Protein 7OY0 (pdb70)

InterPro domains:
  IPR002937 Amine oxidase [PF01593] (34-268)
  IPR002937 Amine oxidase [PF01593] (308-544)
  IPR036188 FAD/NAD(P)-binding domain superfamily [G3DSA:3.50.50.60] (21-278)
  IPR036188 FAD/NAD(P)-binding domain superfamily [G3DSA:3.50.50.60] (493-553)
  IPR036188 FAD/NAD(P)-binding domain superfamily [SSF51905] (24-547)
  IPR050281 Flavin monoamine oxidase and related enzymes [PTHR10742] (24-548)

GO terms:
  GO:0052901 spermine oxidase activity (F, EXP)
  GO:0052901 spermine oxidase activity (F, IDA)
  GO:0052901 spermine oxidase activity (F, TAS)
  GO:0005829 cytosol (C, TAS)
  GO:0006596 polyamine biosynthetic process (P, TAS)
  GO:0006805 xenobiotic metabolic process (P, TAS)
  GO:0031965 nuclear membrane (C, IDA)
  GO:0005654 nucleoplasm (C, IDA)
  GO:0005829 cytosol (C, IDA)
  GO:0005634 nucleus (C, IDA)
  GO:0005737 cytoplasm (C, IDA)
  GO:0046208 spermine catabolic process (P, IDA)
  GO:0006598 polyamine catabolic process (P, IDA)

B-factor: mean 68.76, std 23.72, range [23.82, 183.04]

Sequence (462 aa):
PGPRVVVIGAGLAGLAAAKALLEQGFTDVTVLEASSHIGGRVQSVKLGHATFELGATWIHGSHGNPIYHLAEANGLLENGVACYLTNHGRRIPKDVVEEFSDLYNEVYNLTQEFFVNAESQNSVGVFTREEVRNRIRNDPDDPEATKRLKLAMIQQYLKVESCESSSHSMDEVSLSAFGEWTEIPGAHHIIPSGFMRVVELLAEGIPAHVIQLGKPVRCIHWDQASGSVVVECEDCELIPADHVIVTVSLGVLKRQYTSFFRPGLPTEKVAAIHRLGIGTTDKIFLEFEEPFWGPECNSLQFVWEDEAESHTLTYPPELWYRKICGFDVLYPPERYGHVLSGWICGEEALVMETLSDEAVAEICTEMLRQFTGNPNIPKPRRILRSAWGSNPYFRGSYSYTQVGSSGADVEKLAKPLPGLQVLFSGEATHRKYYSTTHGALLSGQREAARLIEMYRDLFQQS

Organism: Homo sapiens (NCBI:txid9606)

Radius of gyration: 23.9 Å; Cα contacts (8 Å, |Δi|>4): 907; chains: 1; bounding box: 42×79×46 Å

Structure (mmCIF, N/CA/C/O backbone):
data_7OY0
#
_entry.id   7OY0
#
_cell.length_a   193.755
_cell.length_b   193.755
_cell.length_c   44.332
_cell.angle_alpha   90.000
_cell.angle_beta   90.000
_cell.angle_gamma   120.000
#
_symmetry.space_group_name_H-M   'P 3 2 1'
#
loop_
_entity.id
_entity.type
_entity.pdbx_description
1 polymer 'Spermine oxidase,Spermine oxidase,Spermine oxidase'
2 non-polymer 'FAD-MDL72527 adduct'
3 non-polymer 4-[(4-imidazo[1,2-a]pyridin-3-yl-1,3-thiazol-2-yl)amino]phenol
4 non-polymer 'CHLORIDE ION'
5 water water
#
loop_
_atom_site.group_PDB
_atom_site.id
_atom_site.type_symbol
_atom_site.label_atom_id
_atom_site.label_alt_id
_atom_site.label_comp_id
_atom_site.label_asym_id
_atom_site.label_entity_id
_atom_site.label_seq_id
_atom_site.pdbx_PDB_ins_code
_atom_site.Cartn_x
_atom_site.Cartn_y
_atom_site.Cartn_z
_atom_site.occupancy
_atom_site.B_iso_or_equiv
_atom_site.auth_seq_id
_atom_site.auth_comp_id
_atom_site.auth_asym_id
_atom_site.auth_atom_id
_atom_site.pdbx_PDB_model_num
ATOM 1 N N . PRO A 1 3 ? 74.862 -106.958 11.242 1.00 144.27 3 PRO A N 1
ATOM 2 C CA . PRO A 1 3 ? 74.762 -105.736 10.444 1.00 144.38 3 PRO A CA 1
ATOM 3 C C . PRO A 1 3 ? 75.859 -104.702 10.749 1.00 139.18 3 PRO A C 1
ATOM 4 O O . PRO A 1 3 ? 76.152 -103.903 9.877 1.00 139.76 3 PRO A O 1
ATOM 8 N N . GLY A 1 4 ? 76.432 -104.747 11.959 1.00 125.90 4 GLY A N 1
ATOM 9 C CA . GLY A 1 4 ? 77.210 -103.646 12.560 1.00 106.10 4 GLY A CA 1
ATOM 10 C C . GLY A 1 4 ? 76.288 -102.717 13.344 1.00 96.27 4 GLY A C 1
ATOM 11 O O . GLY A 1 4 ? 75.069 -102.799 13.199 1.00 106.13 4 GLY A O 1
ATOM 12 N N . PRO A 1 5 ? 76.831 -101.797 14.174 1.00 78.84 5 PRO A N 1
ATOM 13 C CA . PRO A 1 5 ? 76.032 -101.088 15.176 1.00 73.47 5 PRO A CA 1
ATOM 14 C C . PRO A 1 5 ? 74.892 -100.250 14.577 1.00 69.25 5 PRO A C 1
ATOM 15 O O . PRO A 1 5 ? 75.166 -99.433 13.717 1.00 63.30 5 PRO A O 1
ATOM 19 N N . ARG A 1 6 ? 73.656 -100.509 15.026 1.00 66.18 6 ARG A N 1
ATOM 20 C CA . ARG A 1 6 ? 72.445 -99.698 14.720 1.00 63.29 6 ARG A CA 1
ATOM 21 C C . ARG A 1 6 ? 72.545 -98.382 15.493 1.00 55.92 6 ARG A C 1
ATOM 22 O O . ARG A 1 6 ? 72.548 -98.440 16.737 1.00 54.50 6 ARG A O 1
ATOM 30 N N . VAL A 1 7 ? 72.620 -97.250 14.790 1.00 54.41 7 VAL A N 1
ATOM 31 C CA . VAL A 1 7 ? 72.786 -95.896 15.399 1.00 53.24 7 VAL A CA 1
ATOM 32 C C . VAL A 1 7 ? 71.635 -94.994 14.947 1.00 52.61 7 VAL A C 1
ATOM 33 O O . VAL A 1 7 ? 71.571 -94.654 13.743 1.00 52.70 7 VAL A O 1
ATOM 37 N N . VAL A 1 8 ? 70.766 -94.616 15.884 1.00 50.53 8 VAL A N 1
ATOM 38 C CA . VAL A 1 8 ? 69.702 -93.598 15.655 1.00 49.21 8 VAL A CA 1
ATOM 39 C C . VAL A 1 8 ? 70.243 -92.253 16.143 1.00 46.62 8 VAL A C 1
ATOM 40 O O . VAL A 1 8 ? 70.605 -92.161 17.331 1.00 47.16 8 VAL A O 1
ATOM 44 N N . VAL A 1 9 ? 70.306 -91.266 15.248 1.00 43.64 9 VAL A N 1
ATOM 45 C CA . VAL A 1 9 ? 70.625 -89.844 15.571 1.00 40.70 9 VAL A CA 1
ATOM 46 C C . VAL A 1 9 ? 69.300 -89.071 15.614 1.00 40.33 9 VAL A C 1
ATOM 47 O O . VAL A 1 9 ? 68.585 -89.080 14.604 1.00 43.04 9 VAL A O 1
ATOM 51 N N . ILE A 1 10 ? 68.964 -88.458 16.748 1.00 39.17 10 ILE A N 1
ATOM 52 C CA . ILE A 1 10 ? 67.684 -87.711 16.923 1.00 40.45 10 ILE A CA 1
ATOM 53 C C . ILE A 1 10 ? 67.963 -86.229 16.657 1.00 39.87 10 ILE A C 1
ATOM 54 O O . ILE A 1 10 ? 68.778 -85.653 17.389 1.00 38.38 10 ILE A O 1
ATOM 59 N N . GLY A 1 11 ? 67.310 -85.657 15.640 1.00 40.08 11 GLY A N 1
ATOM 60 C CA . GLY A 1 11 ? 67.506 -84.266 15.189 1.00 41.54 11 GLY A CA 1
ATOM 61 C C . GLY A 1 11 ? 68.451 -84.183 13.997 1.00 43.42 11 GLY A C 1
ATOM 62 O O . GLY A 1 11 ? 69.465 -84.917 13.992 1.00 41.83 11 GLY A O 1
ATOM 63 N N . ALA A 1 12 ? 68.126 -83.325 13.019 1.00 41.65 12 ALA A N 1
ATOM 64 C CA . ALA A 1 12 ? 68.922 -83.057 11.797 1.00 40.24 12 ALA A CA 1
ATOM 65 C C . ALA A 1 12 ? 69.257 -81.560 11.706 1.00 38.31 12 ALA A C 1
ATOM 66 O O . ALA A 1 12 ? 69.215 -80.993 10.589 1.00 39.52 12 ALA A O 1
ATOM 68 N N . GLY A 1 13 ? 69.610 -80.950 12.841 1.00 35.13 13 GLY A N 1
ATOM 69 C CA . GLY A 1 13 ? 70.361 -79.682 12.892 1.00 34.10 13 GLY A CA 1
ATOM 70 C C . GLY A 1 13 ? 71.843 -79.953 12.723 1.00 33.41 13 GLY A C 1
ATOM 71 O O . GLY A 1 13 ? 72.197 -81.109 12.403 1.00 33.73 13 GLY A O 1
ATOM 72 N N . LEU A 1 14 ? 72.689 -78.945 12.945 1.00 32.63 14 LEU A N 1
ATOM 73 C CA . LEU A 1 14 ? 74.143 -79.029 12.638 1.00 34.18 14 LEU A CA 1
ATOM 74 C C . LEU A 1 14 ? 74.798 -80.204 13.373 1.00 33.70 14 LEU A C 1
ATOM 75 O O . LEU A 1 14 ? 75.632 -80.875 12.749 1.00 35.07 14 LEU A O 1
ATOM 80 N N . ALA A 1 15 ? 74.409 -80.476 14.619 1.00 34.58 15 ALA A N 1
ATOM 81 C CA . ALA A 1 15 ? 75.026 -81.532 15.462 1.00 36.76 15 ALA A CA 1
ATOM 82 C C . ALA A 1 15 ? 74.669 -82.915 14.905 1.00 37.55 15 ALA A C 1
ATOM 83 O O . ALA A 1 15 ? 75.590 -83.740 14.734 1.00 36.09 15 ALA A O 1
ATOM 85 N N . GLY A 1 16 ? 73.383 -83.142 14.613 1.00 39.22 16 GLY A N 1
ATOM 86 C CA . GLY A 1 16 ? 72.859 -84.403 14.050 1.00 38.47 16 GLY A CA 1
ATOM 87 C C . GLY A 1 16 ? 73.497 -84.754 12.718 1.00 36.90 16 GLY A C 1
ATOM 88 O O . GLY A 1 16 ? 73.843 -85.938 12.514 1.00 37.56 16 GLY A O 1
ATOM 89 N N . LEU A 1 17 ? 73.657 -83.766 11.839 1.00 37.20 17 LEU A N 1
ATOM 90 C CA . LEU A 1 17 ? 74.229 -83.965 10.480 1.00 39.13 17 LEU A CA 1
ATOM 91 C C . LEU A 1 17 ? 75.734 -84.232 10.594 1.00 40.19 17 LEU A C 1
ATOM 92 O O . LEU A 1 17 ? 76.229 -85.149 9.904 1.00 43.18 17 LEU A O 1
ATOM 97 N N . ALA A 1 18 ? 76.426 -83.464 11.439 1.00 38.67 18 ALA A N 1
ATOM 98 C CA . ALA A 1 18 ? 77.875 -83.605 11.714 1.00 39.73 18 ALA A CA 1
ATOM 99 C C . ALA A 1 18 ? 78.163 -85.017 12.233 1.00 40.79 18 ALA A C 1
ATOM 100 O O . ALA A 1 18 ? 79.133 -85.642 11.755 1.00 45.43 18 ALA A O 1
ATOM 102 N N . ALA A 1 19 ? 77.325 -85.506 13.150 1.00 39.76 19 ALA A N 1
ATOM 103 C CA . ALA A 1 19 ? 77.444 -86.841 13.781 1.00 43.17 19 ALA A CA 1
ATOM 104 C C . ALA A 1 19 ? 77.261 -87.926 12.719 1.00 43.98 19 ALA A C 1
ATOM 105 O O . ALA A 1 19 ? 78.157 -88.784 12.587 1.00 46.04 19 ALA A O 1
ATOM 107 N N . ALA A 1 20 ? 76.148 -87.868 11.984 1.00 43.62 20 ALA A N 1
ATOM 108 C CA . ALA A 1 20 ? 75.784 -88.825 10.912 1.00 46.00 20 ALA A CA 1
ATOM 109 C C . ALA A 1 20 ? 76.888 -88.881 9.837 1.00 46.24 20 ALA A C 1
ATOM 110 O O . ALA A 1 20 ? 77.303 -90.008 9.476 1.00 45.27 20 ALA A O 1
ATOM 112 N N . LYS A 1 21 ? 77.366 -87.725 9.359 1.00 45.95 21 LYS A N 1
ATOM 113 C CA . LYS A 1 21 ? 78.425 -87.636 8.312 1.00 50.93 21 LYS A CA 1
ATOM 114 C C . LYS A 1 21 ? 79.697 -88.334 8.807 1.00 51.18 21 LYS A C 1
ATOM 115 O O . LYS A 1 21 ? 80.246 -89.159 8.053 1.00 50.59 21 LYS A O 1
ATOM 121 N N . ALA A 1 22 ? 80.127 -88.011 10.032 1.00 49.64 22 ALA A N 1
ATOM 122 C CA . ALA A 1 22 ? 81.363 -88.520 10.671 1.00 47.99 22 ALA A CA 1
ATOM 123 C C . ALA A 1 22 ? 81.298 -90.043 10.791 1.00 47.12 22 ALA A C 1
ATOM 124 O O . ALA A 1 22 ? 82.307 -90.696 10.490 1.00 49.20 22 ALA A O 1
ATOM 126 N N . LEU A 1 23 ? 80.150 -90.579 11.208 1.00 48.78 23 LEU A N 1
ATOM 127 C CA . LEU A 1 23 ? 79.910 -92.045 11.330 1.00 53.29 23 LEU A CA 1
ATOM 128 C C . LEU A 1 23 ? 79.975 -92.686 9.941 1.00 57.12 23 LEU A C 1
ATOM 129 O O . LEU A 1 23 ? 80.755 -93.643 9.772 1.00 60.31 23 LEU A O 1
ATOM 134 N N . LEU A 1 24 ? 79.198 -92.164 8.986 1.00 57.11 24 LEU A N 1
ATOM 135 C CA . LEU A 1 24 ? 79.133 -92.695 7.598 1.00 57.95 24 LEU A CA 1
ATOM 136 C C . LEU A 1 24 ? 80.522 -92.633 6.965 1.00 60.06 24 LEU A C 1
ATOM 137 O O . LEU A 1 24 ? 80.927 -93.655 6.390 1.00 65.20 24 LEU A O 1
ATOM 142 N N . GLU A 1 25 ? 81.227 -91.503 7.109 1.00 61.08 25 GLU A N 1
ATOM 143 C CA . GLU A 1 25 ? 82.651 -91.335 6.693 1.00 62.37 25 GLU A CA 1
ATOM 144 C C . GLU A 1 25 ? 83.498 -92.499 7.225 1.00 59.84 25 GLU A C 1
ATOM 145 O O . GLU A 1 25 ? 84.385 -92.938 6.498 1.00 59.58 25 GLU A O 1
ATOM 151 N N . GLN A 1 26 ? 83.202 -93.001 8.428 1.00 61.97 26 GLN A N 1
ATOM 152 C CA . GLN A 1 26 ? 83.927 -94.134 9.066 1.00 66.97 26 GLN A CA 1
ATOM 153 C C . GLN A 1 26 ? 83.294 -95.487 8.691 1.00 70.81 26 GLN A C 1
ATOM 154 O O . GLN A 1 26 ? 83.604 -96.485 9.369 1.00 68.33 26 GLN A O 1
ATOM 160 N N . GLY A 1 27 ? 82.476 -95.541 7.634 1.00 73.64 27 GLY A N 1
ATOM 161 C CA . GLY A 1 27 ? 81.863 -96.781 7.126 1.00 73.84 27 GLY A CA 1
ATOM 162 C C . GLY A 1 27 ? 80.867 -97.382 8.100 1.00 75.46 27 GLY A C 1
ATOM 163 O O . GLY A 1 27 ? 80.754 -98.617 8.114 1.00 87.62 27 GLY A O 1
ATOM 164 N N . PHE A 1 28 ? 80.173 -96.558 8.892 1.00 75.11 28 PHE A N 1
ATOM 165 C CA . PHE A 1 28 ? 78.986 -96.988 9.677 1.00 72.82 28 PHE A CA 1
ATOM 166 C C . PHE A 1 28 ? 77.817 -97.118 8.700 1.00 73.61 28 PHE A C 1
ATOM 167 O O . PHE A 1 28 ? 77.282 -96.090 8.252 1.00 72.76 28 PHE A O 1
ATOM 175 N N . THR A 1 29 ? 77.467 -98.361 8.366 1.00 78.04 29 THR A N 1
ATOM 176 C CA . THR A 1 29 ? 76.441 -98.731 7.356 1.00 83.16 29 THR A CA 1
ATOM 177 C C . THR A 1 29 ? 75.037 -98.415 7.891 1.00 77.00 29 THR A C 1
ATOM 178 O O . THR A 1 29 ? 74.254 -97.794 7.148 1.00 71.34 29 THR A O 1
ATOM 182 N N . ASP A 1 30 ? 74.756 -98.798 9.142 1.00 70.30 30 ASP A N 1
ATOM 183 C CA . ASP A 1 30 ? 73.393 -98.915 9.727 1.00 68.08 30 ASP A CA 1
ATOM 184 C C . ASP A 1 30 ? 73.069 -97.643 10.532 1.00 61.95 30 ASP A C 1
ATOM 185 O O . ASP A 1 30 ? 72.787 -97.761 11.740 1.00 57.36 30 ASP A O 1
ATOM 190 N N . VAL A 1 31 ? 73.091 -96.468 9.889 1.00 58.08 31 VAL A N 1
ATOM 191 C CA . VAL A 1 31 ? 72.813 -95.148 10.541 1.00 58.67 31 VAL A CA 1
ATOM 192 C C . VAL A 1 31 ? 71.478 -94.603 10.025 1.00 57.09 31 VAL A C 1
ATOM 193 O O . VAL A 1 31 ? 71.284 -94.573 8.792 1.00 57.66 31 VAL A O 1
ATOM 197 N N . THR A 1 32 ? 70.628 -94.142 10.947 1.00 56.14 32 THR A N 1
ATOM 198 C CA . THR A 1 32 ? 69.367 -93.405 10.666 1.00 55.32 32 THR A CA 1
ATOM 199 C C . THR A 1 32 ? 69.388 -92.088 11.458 1.00 50.51 32 THR A C 1
ATOM 200 O O . THR A 1 32 ? 69.822 -92.111 12.625 1.00 49.23 32 THR A O 1
ATOM 204 N N . VAL A 1 33 ? 68.964 -90.989 10.824 1.00 45.27 33 VAL A N 1
ATOM 205 C CA . VAL A 1 33 ? 68.666 -89.676 11.469 1.00 41.77 33 VAL A CA 1
ATOM 206 C C . VAL A 1 33 ? 67.141 -89.500 11.506 1.00 41.95 33 VAL A C 1
ATOM 207 O O . VAL A 1 33 ? 66.527 -89.592 10.436 1.00 41.11 33 VAL A O 1
ATOM 211 N N . LEU A 1 34 ? 66.562 -89.234 12.684 1.00 41.97 34 LEU A N 1
ATOM 212 C CA . LEU A 1 34 ? 65.112 -88.942 12.864 1.00 42.01 34 LEU A CA 1
ATOM 213 C C . LEU A 1 34 ? 64.945 -87.451 13.168 1.00 39.98 34 LEU A C 1
ATOM 214 O O . LEU A 1 34 ? 65.423 -87.023 14.228 1.00 37.27 34 LEU A O 1
ATOM 219 N N . GLU A 1 35 ? 64.312 -86.703 12.257 1.00 41.36 35 GLU A N 1
ATOM 220 C CA . GLU A 1 35 ? 64.108 -85.232 12.360 1.00 42.85 35 GLU A CA 1
ATOM 221 C C . GLU A 1 35 ? 62.613 -84.944 12.511 1.00 41.93 35 GLU A C 1
ATOM 222 O O . GLU A 1 35 ? 61.848 -85.343 11.630 1.00 46.40 35 GLU A O 1
ATOM 228 N N . ALA A 1 36 ? 62.244 -84.231 13.572 1.00 43.09 36 ALA A N 1
ATOM 229 C CA . ALA A 1 36 ? 60.855 -83.874 13.929 1.00 44.20 36 ALA A CA 1
ATOM 230 C C . ALA A 1 36 ? 60.219 -83.013 12.836 1.00 44.84 36 ALA A C 1
ATOM 231 O O . ALA A 1 36 ? 59.070 -83.306 12.460 1.00 44.64 36 ALA A O 1
ATOM 233 N N . SER A 1 37 ? 60.922 -81.972 12.378 1.00 46.56 37 SER A N 1
ATOM 234 C CA . SER A 1 37 ? 60.402 -80.980 11.399 1.00 51.64 37 SER A CA 1
ATOM 235 C C . SER A 1 37 ? 60.435 -81.562 9.979 1.00 55.31 37 SER A C 1
ATOM 236 O O . SER A 1 37 ? 60.957 -82.685 9.784 1.00 52.49 37 SER A O 1
ATOM 239 N N . SER A 1 38 ? 59.871 -80.819 9.026 1.00 57.05 38 SER A N 1
ATOM 240 C CA . SER A 1 38 ? 59.882 -81.141 7.576 1.00 59.60 38 SER A CA 1
ATOM 241 C C . SER A 1 38 ? 61.248 -80.809 6.951 1.00 57.90 38 SER A C 1
ATOM 242 O O . SER A 1 38 ? 61.537 -81.376 5.893 1.00 59.96 38 SER A O 1
ATOM 245 N N . HIS A 1 39 ? 62.059 -79.944 7.579 1.00 57.71 39 HIS A N 1
ATOM 246 C CA . HIS A 1 39 ? 63.362 -79.447 7.053 1.00 56.70 39 HIS A CA 1
ATOM 247 C C . HIS A 1 39 ? 64.540 -79.981 7.880 1.00 52.00 39 HIS A C 1
ATOM 248 O O . HIS A 1 39 ? 64.309 -80.448 9.010 1.00 56.98 39 HIS A O 1
ATOM 255 N N . ILE A 1 40 ? 65.757 -79.903 7.323 1.00 49.73 40 ILE A N 1
ATOM 256 C CA . ILE A 1 40 ? 67.057 -80.057 8.055 1.00 47.97 40 ILE A CA 1
ATOM 257 C C . ILE A 1 40 ? 67.603 -78.657 8.382 1.00 47.04 40 ILE A C 1
ATOM 258 O O . ILE A 1 40 ? 67.084 -77.663 7.814 1.00 43.41 40 ILE A O 1
ATOM 263 N N . GLY A 1 41 ? 68.597 -78.586 9.276 1.00 44.94 41 GLY A N 1
ATOM 264 C CA . GLY A 1 41 ? 69.310 -77.342 9.636 1.00 46.02 41 GLY A CA 1
ATOM 265 C C . GLY A 1 41 ? 68.996 -76.859 11.041 1.00 43.35 41 GLY A C 1
ATOM 266 O O . GLY A 1 41 ? 69.883 -76.239 11.643 1.00 45.87 41 GLY A O 1
ATOM 267 N N . GLY A 1 42 ? 67.782 -77.114 11.536 1.00 43.90 42 GLY A N 1
ATOM 268 C CA . GLY A 1 42 ? 67.359 -76.790 12.912 1.00 43.52 42 GLY A CA 1
ATOM 269 C C . GLY A 1 42 ? 67.327 -75.288 13.152 1.00 42.25 42 GLY A C 1
ATOM 270 O O . GLY A 1 42 ? 66.477 -74.616 12.539 1.00 38.22 42 GLY A O 1
ATOM 271 N N . ARG A 1 43 ? 68.226 -74.768 13.998 1.00 40.38 43 ARG A N 1
ATOM 272 C CA . ARG A 1 43 ? 68.285 -73.320 14.345 1.00 39.54 43 ARG A CA 1
ATOM 273 C C . ARG A 1 43 ? 69.067 -72.543 13.278 1.00 43.58 43 ARG A C 1
ATOM 274 O O . ARG A 1 43 ? 69.259 -71.327 13.477 1.00 41.37 43 ARG A O 1
ATOM 282 N N . VAL A 1 44 ? 69.494 -73.214 12.200 1.00 43.13 44 VAL A N 1
ATOM 283 C CA . VAL 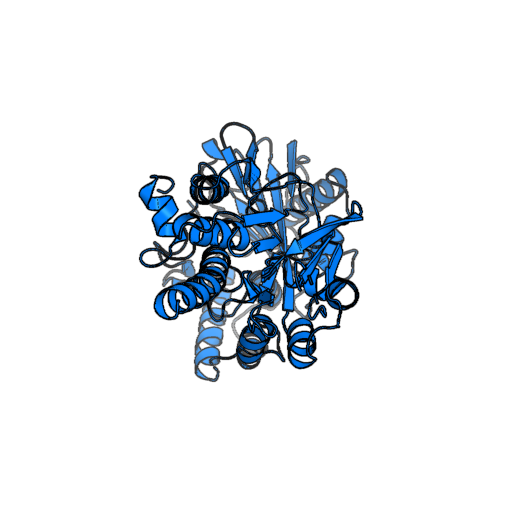A 1 44 ? 69.853 -72.586 10.895 1.00 43.43 44 VAL A CA 1
ATOM 284 C C . VAL A 1 44 ? 68.594 -72.611 10.019 1.00 44.99 44 VAL A C 1
ATOM 285 O O . VAL A 1 44 ? 68.180 -73.714 9.594 1.00 44.29 44 VAL A O 1
ATOM 289 N N . GLN A 1 45 ? 67.994 -71.447 9.776 1.00 45.65 45 GLN A N 1
ATOM 290 C CA . GLN A 1 45 ? 66.786 -71.322 8.924 1.00 47.54 45 GLN A CA 1
ATOM 291 C C . GLN A 1 45 ? 66.886 -70.053 8.075 1.00 49.38 45 GLN A C 1
ATOM 292 O O . GLN A 1 45 ? 66.749 -68.943 8.638 1.00 47.49 45 GLN A O 1
ATOM 298 N N . SER A 1 46 ? 67.127 -70.246 6.772 1.00 52.39 46 SER A N 1
ATOM 299 C CA . SER A 1 46 ? 67.339 -69.198 5.742 1.00 53.92 46 SER A CA 1
ATOM 300 C C . SER A 1 46 ? 66.034 -69.022 4.962 1.00 54.09 46 SER A C 1
ATOM 301 O O . SER A 1 46 ? 65.417 -70.052 4.639 1.00 55.55 46 SER A O 1
ATOM 304 N N . VAL A 1 47 ? 65.636 -67.777 4.685 1.00 52.97 47 VAL A N 1
ATOM 305 C CA . VAL A 1 47 ? 64.351 -67.426 4.008 1.00 55.59 47 VAL A CA 1
ATOM 306 C C . VAL A 1 47 ? 64.646 -66.459 2.851 1.00 58.45 47 VAL A C 1
ATOM 307 O O . VAL A 1 47 ? 65.161 -65.359 3.128 1.00 59.74 47 VAL A O 1
ATOM 311 N N . LYS A 1 48 ? 64.299 -66.842 1.617 1.00 61.62 48 LYS A N 1
ATOM 312 C CA . LYS A 1 48 ? 64.512 -66.020 0.393 1.00 67.86 48 LYS A CA 1
ATOM 313 C C . LYS A 1 48 ? 63.290 -65.126 0.149 1.00 73.22 48 LYS A C 1
ATOM 314 O O . LYS A 1 48 ? 62.154 -65.636 0.244 1.00 71.95 48 LYS A O 1
ATOM 320 N N . LEU A 1 49 ? 63.530 -63.835 -0.108 1.00 84.27 49 LEU A N 1
ATOM 321 C CA . LEU A 1 49 ? 62.534 -62.846 -0.613 1.00 93.76 49 LEU A CA 1
ATOM 322 C C . LEU A 1 49 ? 63.223 -61.993 -1.685 1.00 93.75 49 LEU A C 1
ATOM 323 O O . LEU A 1 49 ? 64.261 -61.377 -1.361 1.00 93.06 49 LEU A O 1
ATOM 328 N N . GLY A 1 50 ? 62.681 -61.970 -2.908 1.00 96.46 50 GLY A N 1
ATOM 329 C CA . GLY A 1 50 ? 63.380 -61.456 -4.102 1.00 98.22 50 GLY A CA 1
ATOM 330 C C . GLY A 1 50 ? 64.628 -62.278 -4.389 1.00 98.27 50 GLY A C 1
ATOM 331 O O . GLY A 1 50 ? 64.565 -63.518 -4.224 1.00 90.07 50 GLY A O 1
ATOM 332 N N . HIS A 1 51 ? 65.721 -61.621 -4.795 1.00 104.01 51 HIS A N 1
ATOM 333 C CA . HIS A 1 51 ? 67.082 -62.214 -4.907 1.00 104.89 51 HIS A CA 1
ATOM 334 C C . HIS A 1 51 ? 67.893 -61.777 -3.681 1.00 107.01 51 HIS A C 1
ATOM 335 O O . HIS A 1 51 ? 68.876 -61.027 -3.848 1.00 110.07 51 HIS A O 1
ATOM 342 N N . ALA A 1 52 ? 67.461 -62.211 -2.491 1.00 101.04 52 ALA A N 1
ATOM 343 C CA . ALA A 1 52 ? 68.068 -61.872 -1.180 1.00 90.72 52 ALA A CA 1
ATOM 344 C C . ALA A 1 52 ? 67.526 -62.803 -0.090 1.00 78.71 52 ALA A C 1
ATOM 345 O O . ALA A 1 52 ? 66.305 -63.077 -0.088 1.00 69.49 52 ALA A O 1
ATOM 347 N N . THR A 1 53 ? 68.412 -63.252 0.805 1.00 74.33 53 THR A N 1
ATOM 348 C CA . THR A 1 53 ? 68.133 -64.238 1.883 1.00 67.56 53 THR A CA 1
ATOM 349 C C . THR A 1 53 ? 68.131 -63.531 3.245 1.00 61.68 53 THR A C 1
ATOM 350 O O . THR A 1 53 ? 69.036 -62.707 3.504 1.00 57.70 53 THR A O 1
ATOM 354 N N . PHE A 1 54 ? 67.129 -63.851 4.066 1.00 57.52 54 PHE A N 1
ATOM 355 C CA . PHE A 1 54 ? 66.955 -63.391 5.463 1.00 54.02 54 PHE A CA 1
ATOM 356 C C . PHE A 1 54 ? 67.123 -64.602 6.376 1.00 54.39 54 PHE A C 1
ATOM 357 O O . PHE A 1 54 ? 66.499 -65.644 6.104 1.00 58.27 54 PHE A O 1
ATOM 365 N N . GLU A 1 55 ? 67.976 -64.476 7.392 1.00 51.88 55 GLU A N 1
ATOM 366 C CA . GLU A 1 55 ? 68.213 -65.537 8.403 1.00 52.76 55 GLU A CA 1
ATOM 367 C C . GLU A 1 55 ? 67.225 -65.327 9.549 1.00 49.24 55 GLU A C 1
ATOM 368 O O . GLU A 1 55 ? 67.150 -64.189 10.056 1.00 45.50 55 GLU A O 1
ATOM 374 N N . LEU A 1 56 ? 66.482 -66.376 9.909 1.00 50.15 56 LEU A N 1
ATOM 375 C CA . LEU A 1 56 ? 65.574 -66.390 11.092 1.00 49.71 56 LEU A CA 1
ATOM 376 C C . LEU A 1 56 ? 66.315 -66.940 12.314 1.00 44.23 56 LEU A C 1
ATOM 377 O O . LEU A 1 56 ? 65.961 -66.532 13.431 1.00 43.54 56 LEU A O 1
ATOM 382 N N . GLY A 1 57 ? 67.274 -67.845 12.103 1.00 42.16 57 GLY A N 1
ATOM 383 C CA . GLY A 1 57 ? 68.150 -68.391 13.154 1.00 41.63 57 GLY A CA 1
ATOM 384 C C . GLY A 1 57 ? 69.561 -67.840 13.038 1.00 42.13 57 GLY A C 1
ATOM 385 O O . GLY A 1 57 ? 69.708 -66.598 12.972 1.00 39.20 57 GLY A O 1
ATOM 386 N N . ALA A 1 58 ? 70.559 -68.733 13.017 1.00 42.25 58 ALA A N 1
ATOM 387 C CA . ALA A 1 58 ? 72.005 -68.409 12.999 1.00 41.94 58 ALA A CA 1
ATOM 388 C C . ALA A 1 58 ? 72.287 -67.470 11.825 1.00 45.24 58 ALA A C 1
ATOM 389 O O . ALA A 1 58 ? 71.828 -67.778 10.705 1.00 46.36 58 ALA A O 1
ATOM 391 N N . THR A 1 59 ? 73.003 -66.375 12.089 1.00 43.27 59 THR A N 1
ATOM 392 C CA . THR A 1 59 ? 73.152 -65.208 11.182 1.00 44.68 59 THR A CA 1
ATOM 393 C C . THR A 1 59 ? 74.618 -65.041 10.758 1.00 47.29 59 THR A C 1
ATOM 394 O O . THR A 1 59 ? 74.852 -64.869 9.541 1.00 47.99 59 THR A O 1
ATOM 398 N N . TRP A 1 60 ? 75.555 -65.081 11.715 1.00 49.20 60 TRP A N 1
ATOM 399 C CA . TRP A 1 60 ? 77.009 -64.830 11.514 1.00 49.15 60 TRP A CA 1
ATOM 400 C C . TRP A 1 60 ? 77.826 -66.095 11.789 1.00 48.10 60 TRP A C 1
ATOM 401 O O . TRP A 1 60 ? 77.417 -66.878 12.673 1.00 46.45 60 TRP A O 1
ATOM 412 N N . ILE A 1 61 ? 78.947 -66.254 11.076 1.00 48.81 61 ILE A N 1
ATOM 413 C CA . ILE A 1 61 ? 80.062 -67.178 11.441 1.00 52.84 61 ILE A CA 1
ATOM 414 C C . ILE A 1 61 ? 81.026 -66.388 12.332 1.00 56.51 61 ILE A C 1
ATOM 415 O O . ILE A 1 61 ? 81.721 -65.495 11.810 1.00 56.54 61 ILE A O 1
ATOM 420 N N . HIS A 1 62 ? 81.039 -66.704 13.630 1.00 63.09 62 HIS A N 1
ATOM 421 C CA . HIS A 1 62 ? 81.972 -66.129 14.628 1.00 67.36 62 HIS A CA 1
ATOM 422 C C . HIS A 1 62 ? 83.334 -66.803 14.457 1.00 64.89 62 HIS A C 1
ATOM 423 O O . HIS A 1 62 ? 83.423 -68.019 14.685 1.00 60.96 62 HIS A O 1
ATOM 430 N N . GLY A 1 63 ? 84.350 -66.028 14.080 1.00 67.74 63 GLY A N 1
ATOM 431 C CA . GLY A 1 63 ? 85.744 -66.490 13.978 1.00 69.64 63 GLY A CA 1
ATOM 432 C C . GLY A 1 63 ? 86.115 -66.866 12.561 1.00 65.02 63 GLY A C 1
ATOM 433 O O . GLY A 1 63 ? 85.243 -66.775 11.668 1.00 65.92 63 GLY A O 1
ATOM 434 N N . SER A 1 64 ? 87.375 -67.269 12.384 1.00 65.43 64 SER A N 1
ATOM 435 C CA . SER A 1 64 ? 88.040 -67.507 11.079 1.00 70.25 64 SER A CA 1
ATOM 436 C C . SER A 1 64 ? 88.819 -68.831 11.144 1.00 71.62 64 SER A C 1
ATOM 437 O O . SER A 1 64 ? 88.159 -69.873 11.360 1.00 64.14 64 SER A O 1
ATOM 440 N N . HIS A 1 65 ? 90.150 -68.806 10.977 1.00 77.44 65 HIS A N 1
ATOM 441 C CA . HIS A 1 65 ? 91.042 -69.997 11.036 1.00 81.42 65 HIS A CA 1
ATOM 442 C C . HIS A 1 65 ? 90.727 -70.800 12.307 1.00 76.44 65 HIS A C 1
ATOM 443 O O . HIS A 1 65 ? 90.704 -70.195 13.404 1.00 75.05 65 HIS A O 1
ATOM 450 N N . GLY A 1 66 ? 90.426 -72.094 12.144 1.00 72.05 66 GLY A N 1
ATOM 451 C CA . GLY A 1 66 ? 90.121 -73.034 13.239 1.00 69.45 66 GLY A CA 1
ATOM 452 C C . GLY A 1 66 ? 88.633 -73.315 13.349 1.00 63.79 66 GLY A C 1
ATOM 453 O O . GLY A 1 66 ? 88.273 -74.446 13.742 1.00 64.18 66 GLY A O 1
ATOM 454 N N . ASN A 1 67 ? 87.790 -72.328 13.033 1.00 58.58 67 ASN A N 1
ATOM 455 C CA . ASN A 1 67 ? 86.316 -72.497 12.954 1.00 51.70 67 ASN A CA 1
ATOM 456 C C . ASN A 1 67 ? 86.000 -73.437 11.793 1.00 51.19 67 ASN A C 1
ATOM 457 O O . ASN A 1 67 ? 86.238 -73.089 10.636 1.00 51.17 67 ASN A O 1
ATOM 462 N N . PRO A 1 68 ? 85.460 -74.651 12.053 1.00 50.61 68 PRO A N 1
ATOM 463 C CA . PRO A 1 68 ? 85.217 -75.622 10.986 1.00 50.05 68 PRO A CA 1
ATOM 464 C C . PRO A 1 68 ? 84.048 -75.231 10.069 1.00 49.71 68 PRO A C 1
ATOM 465 O O . PRO A 1 68 ? 83.962 -75.775 8.992 1.00 56.07 68 PRO A O 1
ATOM 469 N N . ILE A 1 69 ? 83.192 -74.308 10.510 1.00 47.06 69 ILE A N 1
ATOM 470 C CA . ILE A 1 69 ? 82.068 -73.743 9.708 1.00 48.11 69 ILE A CA 1
ATOM 471 C C . ILE A 1 69 ? 82.587 -72.604 8.822 1.00 53.51 69 ILE A C 1
ATOM 472 O O . ILE A 1 69 ? 82.072 -72.465 7.686 1.00 54.37 69 ILE A O 1
ATOM 477 N N . TYR A 1 70 ? 83.561 -71.825 9.303 1.00 52.14 70 TYR A N 1
ATOM 478 C CA . TYR A 1 70 ? 84.323 -70.872 8.461 1.00 51.17 70 TYR A CA 1
ATOM 479 C C . TYR A 1 70 ? 85.045 -71.652 7.356 1.00 54.37 70 TYR A C 1
ATOM 480 O O . TYR A 1 70 ? 84.964 -71.229 6.192 1.00 52.49 70 TYR A O 1
ATOM 489 N N . HIS A 1 71 ? 85.728 -72.746 7.708 1.00 58.77 71 HIS A N 1
ATOM 490 C CA . HIS A 1 71 ? 86.472 -73.610 6.750 1.00 62.51 71 HIS A CA 1
ATOM 491 C C . HIS A 1 71 ? 85.531 -74.055 5.624 1.00 60.63 71 HIS A C 1
ATOM 492 O O . HIS A 1 71 ? 85.930 -73.916 4.461 1.00 66.19 71 HIS A O 1
ATOM 499 N N . LEU A 1 72 ? 84.332 -74.548 5.960 1.00 58.10 72 LEU A N 1
ATOM 500 C CA . LEU A 1 72 ? 83.263 -74.937 4.990 1.00 56.78 72 LEU A CA 1
ATOM 501 C C . LEU A 1 72 ? 82.911 -73.746 4.085 1.00 54.99 72 LEU A C 1
ATOM 502 O O . LEU A 1 72 ? 83.102 -73.859 2.855 1.00 58.62 72 LEU A O 1
ATOM 507 N N . ALA A 1 73 ? 82.409 -72.656 4.673 1.00 51.21 73 ALA A N 1
ATOM 508 C CA . ALA A 1 73 ? 81.939 -71.442 3.963 1.00 53.51 73 ALA A CA 1
ATOM 509 C C . ALA A 1 73 ? 83.030 -70.926 3.015 1.00 57.50 73 ALA A C 1
ATOM 510 O O . ALA A 1 73 ? 82.730 -70.719 1.825 1.00 61.01 73 ALA A O 1
ATOM 512 N N . GLU A 1 74 ? 84.251 -70.758 3.533 1.00 62.06 74 GLU A N 1
ATOM 513 C CA . GLU A 1 74 ? 85.441 -70.262 2.788 1.00 64.65 74 GLU A CA 1
ATOM 514 C C . GLU A 1 74 ? 85.774 -71.211 1.628 1.00 62.86 74 GLU A C 1
ATOM 515 O O . GLU A 1 74 ? 86.028 -70.695 0.536 1.00 63.52 74 GLU A O 1
ATOM 521 N N . ALA A 1 75 ? 85.768 -72.532 1.857 1.00 61.45 75 ALA A N 1
ATOM 522 C CA . ALA A 1 75 ? 86.209 -73.574 0.891 1.00 61.49 75 ALA A CA 1
ATOM 523 C C . ALA A 1 75 ? 85.258 -73.657 -0.313 1.00 64.18 75 ALA A C 1
ATOM 524 O O . ALA A 1 75 ? 85.734 -74.001 -1.410 1.00 64.72 75 ALA A O 1
ATOM 526 N N . ASN A 1 76 ? 83.966 -73.370 -0.127 1.00 64.20 76 ASN A N 1
ATOM 527 C CA . ASN A 1 76 ? 82.955 -73.386 -1.219 1.00 64.07 76 ASN A CA 1
ATOM 528 C C . ASN A 1 76 ? 82.615 -71.951 -1.659 1.00 65.25 76 ASN A C 1
ATOM 529 O O . ASN A 1 76 ? 81.617 -71.786 -2.373 1.00 62.45 76 ASN A O 1
ATOM 534 N N . GLY A 1 77 ? 83.418 -70.960 -1.250 1.00 68.02 77 GLY A N 1
ATOM 535 C CA . GLY A 1 77 ? 83.406 -69.570 -1.748 1.00 66.60 77 GLY A CA 1
ATOM 536 C C . GLY A 1 77 ? 82.143 -68.811 -1.384 1.00 66.77 77 GLY A C 1
ATOM 537 O O . GLY A 1 77 ? 81.705 -67.989 -2.206 1.00 69.64 77 GLY A O 1
ATOM 538 N N . LEU A 1 78 ? 81.596 -69.030 -0.185 1.00 63.88 78 LEU A N 1
ATOM 539 C CA . LEU A 1 78 ? 80.268 -68.493 0.223 1.00 63.88 78 LEU A CA 1
ATOM 540 C C . LEU A 1 78 ? 80.404 -67.160 0.977 1.00 63.30 78 LEU A C 1
ATOM 541 O O . LEU A 1 78 ? 79.349 -66.618 1.359 1.00 60.42 78 LEU A O 1
ATOM 546 N N . LEU A 1 79 ? 81.625 -66.637 1.162 1.00 70.34 79 LEU A N 1
ATOM 547 C CA . LEU A 1 79 ? 81.915 -65.445 2.012 1.00 79.38 79 LEU A CA 1
ATOM 548 C C . LEU A 1 79 ? 82.415 -64.280 1.150 1.00 85.53 79 LEU A C 1
ATOM 549 O O . LEU A 1 79 ? 82.649 -64.487 -0.057 1.00 84.27 79 LEU A O 1
ATOM 554 N N . GLU A 1 80 ? 82.581 -63.106 1.772 1.00 94.92 80 GLU A N 1
ATOM 555 C CA . GLU A 1 80 ? 83.122 -61.865 1.150 1.00 100.64 80 GLU A CA 1
ATOM 556 C C . GLU A 1 80 ? 84.191 -61.262 2.072 1.00 93.64 80 GLU A C 1
ATOM 557 O O . GLU A 1 80 ? 85.049 -60.528 1.546 1.00 82.86 80 GLU A O 1
ATOM 563 N N . ASN A 1 98 ? 79.200 -46.093 5.672 1.00 117.54 98 ASN A N 1
ATOM 564 C CA . ASN A 1 98 ? 77.910 -46.771 5.991 1.00 118.01 98 ASN A CA 1
ATOM 565 C C . ASN A 1 98 ? 77.031 -45.861 6.862 1.00 122.22 98 ASN A C 1
ATOM 566 O O . ASN A 1 98 ? 75.830 -45.739 6.537 1.00 117.24 98 ASN A O 1
ATOM 571 N N . GLY A 1 99 ? 77.598 -45.280 7.932 1.00 122.04 99 GLY A N 1
ATOM 572 C CA . GLY A 1 99 ? 76.958 -44.247 8.778 1.00 111.21 99 GLY A CA 1
ATOM 573 C C . GLY A 1 99 ? 77.247 -44.418 10.266 1.00 99.97 99 GLY A C 1
ATOM 574 O O . GLY A 1 99 ? 78.319 -44.955 10.614 1.00 93.75 99 GLY A O 1
ATOM 575 N N . VAL A 1 100 ? 76.319 -43.961 11.117 1.00 86.13 100 VAL A N 1
ATOM 576 C CA . VAL A 1 100 ? 76.415 -43.960 12.609 1.00 81.31 100 VAL A CA 1
ATOM 577 C C . VAL A 1 100 ? 75.077 -44.465 13.169 1.00 75.95 100 VAL A C 1
ATOM 578 O O . VAL A 1 100 ? 74.079 -44.418 12.432 1.00 72.34 100 VAL A O 1
ATOM 582 N N . ALA A 1 101 ? 75.064 -44.954 14.414 1.00 71.54 101 ALA A N 1
ATOM 583 C CA . ALA A 1 101 ? 73.842 -45.356 15.152 1.00 69.23 101 ALA A CA 1
ATOM 584 C C . ALA A 1 101 ? 73.119 -44.108 15.677 1.00 70.83 101 ALA A C 1
ATOM 585 O O . ALA A 1 101 ? 73.797 -43.231 16.256 1.00 69.71 101 ALA A O 1
ATOM 587 N N . CYS A 1 102 ? 71.793 -44.049 15.499 1.00 72.49 102 CYS A N 1
ATOM 588 C CA . CYS A 1 102 ? 70.930 -42.861 15.755 1.00 74.26 102 CYS A CA 1
ATOM 589 C C . CYS A 1 102 ? 70.064 -43.102 16.997 1.00 72.45 102 CYS A C 1
ATOM 590 O O . CYS A 1 102 ? 69.070 -43.850 16.903 1.00 70.45 102 CYS A O 1
ATOM 593 N N . TYR A 1 103 ? 70.442 -42.489 18.121 1.00 71.23 103 TYR A N 1
ATOM 594 C CA . TYR A 1 103 ? 69.745 -42.611 19.428 1.00 68.61 103 TYR A CA 1
ATOM 595 C C . TYR A 1 103 ? 68.593 -41.607 19.467 1.00 70.84 103 TYR A C 1
ATOM 596 O O . TYR A 1 103 ? 68.861 -40.394 19.342 1.00 76.41 103 TYR A O 1
ATOM 605 N N . LEU A 1 104 ? 67.365 -42.119 19.619 1.00 66.76 104 LEU A N 1
ATOM 606 C CA . LEU A 1 104 ? 66.088 -41.357 19.561 1.00 68.41 104 LEU A CA 1
ATOM 607 C C . LEU A 1 104 ? 65.309 -41.561 20.864 1.00 70.32 104 LEU A C 1
ATOM 608 O O . LEU A 1 104 ? 65.249 -42.720 21.336 1.00 69.45 104 LEU A O 1
ATOM 613 N N . THR A 1 105 ? 64.708 -40.487 21.393 1.00 70.97 105 THR A N 1
ATOM 614 C CA . THR A 1 105 ? 63.843 -40.503 22.605 1.00 69.88 105 THR A CA 1
ATOM 615 C C . THR A 1 105 ? 62.407 -40.843 22.185 1.00 69.62 105 THR A C 1
ATOM 616 O O . THR A 1 105 ? 62.066 -40.632 21.006 1.00 71.35 105 THR A O 1
ATOM 620 N N . ASN A 1 106 ? 61.601 -41.351 23.122 1.00 69.90 106 ASN A N 1
ATOM 621 C CA . ASN A 1 106 ? 60.190 -41.773 22.894 1.00 70.27 106 ASN A CA 1
ATOM 622 C C . ASN A 1 106 ? 59.275 -40.556 22.684 1.00 75.80 106 ASN A C 1
ATOM 623 O O . ASN A 1 106 ? 58.119 -40.781 22.278 1.00 77.27 106 ASN A O 1
ATOM 628 N N . HIS A 1 107 ? 59.750 -39.330 22.948 1.00 81.51 107 HIS A N 1
ATOM 629 C CA . HIS A 1 107 ? 59.031 -38.057 22.657 1.00 88.33 107 HIS A CA 1
ATOM 630 C C . HIS A 1 107 ? 59.464 -37.480 21.300 1.00 89.49 107 HIS A C 1
ATOM 631 O O . HIS A 1 107 ? 59.280 -36.265 21.107 1.00 96.66 107 HIS A O 1
ATOM 638 N N . GLY A 1 108 ? 60.027 -38.294 20.398 1.00 87.77 108 GLY A N 1
ATOM 639 C CA . GLY A 1 108 ? 60.367 -37.890 19.019 1.00 91.07 108 GLY A CA 1
ATOM 640 C C . GLY A 1 108 ? 61.759 -37.287 18.886 1.00 95.17 108 GLY A C 1
ATOM 641 O O . GLY A 1 108 ? 62.359 -37.465 17.809 1.00 99.05 108 GLY A O 1
ATOM 642 N N . ARG A 1 109 ? 62.260 -36.589 19.914 1.00 96.93 109 ARG A N 1
ATOM 643 C CA . ARG A 1 109 ? 63.543 -35.832 19.869 1.00 98.02 109 ARG A CA 1
ATOM 644 C C . ARG A 1 109 ? 64.716 -36.819 19.781 1.00 90.05 109 ARG A C 1
ATOM 645 O O . ARG A 1 109 ? 64.653 -37.880 20.419 1.00 90.11 109 ARG A O 1
ATOM 653 N N . ARG A 1 110 ? 65.727 -36.483 18.978 1.00 93.87 110 ARG A N 1
ATOM 654 C CA . ARG A 1 110 ? 66.986 -37.257 18.821 1.00 90.52 110 ARG A CA 1
ATOM 655 C C . ARG A 1 110 ? 67.997 -36.807 19.883 1.00 86.33 110 ARG A C 1
ATOM 656 O O . ARG A 1 110 ? 68.082 -35.593 20.157 1.00 90.43 110 ARG A O 1
ATOM 664 N N . ILE A 1 111 ? 68.750 -37.761 20.431 1.00 81.74 111 ILE A N 1
ATOM 665 C CA . ILE A 1 111 ? 69.775 -37.523 21.488 1.00 80.90 111 ILE A CA 1
ATOM 666 C C . ILE A 1 111 ? 71.061 -37.092 20.786 1.00 80.28 111 ILE A C 1
ATOM 667 O O . ILE A 1 111 ? 71.567 -37.828 19.941 1.00 78.82 111 ILE A O 1
ATOM 672 N N . PRO A 1 112 ? 71.604 -35.889 21.097 1.00 79.66 112 PRO A N 1
ATOM 673 C CA . PRO A 1 112 ? 72.872 -35.420 20.529 1.00 78.60 112 PRO A CA 1
ATOM 674 C C . PRO A 1 112 ? 74.073 -36.379 20.567 1.00 75.61 112 PRO A C 1
ATOM 675 O O . PRO A 1 112 ? 74.196 -37.124 21.516 1.00 75.83 112 PRO A O 1
ATOM 679 N N . LYS A 1 113 ? 74.922 -36.293 19.533 1.00 76.52 113 LYS A N 1
ATOM 680 C CA . LYS A 1 113 ? 76.237 -36.979 19.369 1.00 75.02 113 LYS A CA 1
ATOM 681 C C . LYS A 1 113 ? 77.026 -36.932 20.686 1.00 72.91 113 LYS A C 1
ATOM 682 O O . LYS A 1 113 ? 77.486 -37.998 21.127 1.00 72.84 113 LYS A O 1
ATOM 688 N N . ASP A 1 114 ? 77.167 -35.741 21.278 1.00 73.83 114 ASP A N 1
ATOM 689 C CA . ASP A 1 114 ? 77.910 -35.494 22.544 1.00 75.02 114 ASP A CA 1
ATOM 690 C C . ASP A 1 114 ? 77.409 -36.441 23.631 1.00 69.85 114 ASP A C 1
ATOM 691 O O . ASP A 1 114 ? 78.219 -37.222 24.149 1.00 67.49 114 ASP A O 1
ATOM 696 N N . VAL A 1 115 ? 76.111 -36.354 23.926 1.00 68.93 115 VAL A N 1
ATOM 697 C CA . VAL A 1 115 ? 75.420 -37.060 25.047 1.00 68.39 115 VAL A CA 1
ATOM 698 C C . VAL A 1 115 ? 75.634 -38.572 24.889 1.00 65.25 115 VAL A C 1
ATOM 699 O O . VAL A 1 115 ? 75.961 -39.227 25.897 1.00 64.15 115 VAL A O 1
ATOM 703 N N . VAL A 1 116 ? 75.463 -39.088 23.667 1.00 63.18 116 VAL A N 1
ATOM 704 C CA . VAL A 1 116 ? 75.611 -40.532 23.318 1.00 60.25 116 VAL A CA 1
ATOM 705 C C . VAL A 1 116 ? 77.076 -40.940 23.520 1.00 60.40 116 VAL A C 1
ATOM 706 O O . VAL A 1 116 ? 77.318 -42.031 24.057 1.00 59.74 116 VAL A O 1
ATOM 710 N N . GLU A 1 117 ? 78.012 -40.101 23.083 1.00 63.82 117 GLU A N 1
ATOM 711 C CA . GLU A 1 117 ? 79.469 -40.386 23.126 1.00 66.74 117 GLU A CA 1
ATOM 712 C C . GLU A 1 117 ? 79.935 -40.394 24.585 1.00 65.96 117 GLU A C 1
ATOM 713 O O . GLU A 1 117 ? 80.654 -41.337 24.957 1.00 64.64 117 GLU A O 1
ATOM 719 N N . GLU A 1 118 ? 79.524 -39.381 25.360 1.00 66.33 118 GLU A N 1
ATOM 720 C CA . GLU A 1 118 ? 79.830 -39.198 26.807 1.00 66.21 118 GLU A CA 1
ATOM 721 C C . GLU A 1 118 ? 79.403 -40.441 27.593 1.00 63.48 118 GLU A C 1
ATOM 722 O O . GLU A 1 118 ? 80.252 -41.027 28.298 1.00 63.32 118 GLU A O 1
ATOM 728 N N . PHE A 1 119 ? 78.128 -40.812 27.483 1.00 59.77 119 PHE A N 1
ATOM 729 C CA . PHE A 1 119 ? 77.555 -42.019 28.122 1.00 57.61 119 PHE A CA 1
ATOM 730 C C . PHE A 1 119 ? 78.408 -43.236 27.755 1.00 57.23 119 PHE A C 1
ATOM 731 O O . PHE A 1 119 ? 78.947 -43.901 28.654 1.00 60.36 119 PHE A O 1
ATOM 739 N N . SER A 1 120 ? 78.518 -43.505 26.456 1.00 56.96 120 SER A N 1
ATOM 740 C CA . SER A 1 120 ? 79.299 -44.619 25.854 1.00 56.26 120 SER A CA 1
ATOM 741 C C . SER A 1 120 ? 80.713 -44.698 26.462 1.00 55.63 120 SER A C 1
ATOM 742 O O . SER A 1 120 ? 81.145 -45.817 26.804 1.00 52.19 120 SER A O 1
ATOM 745 N N . ASP A 1 121 ? 81.407 -43.562 26.599 1.00 57.76 121 ASP A N 1
ATOM 746 C CA . ASP A 1 121 ? 82.780 -43.497 27.165 1.00 61.63 121 ASP A CA 1
ATOM 747 C C . ASP A 1 121 ? 82.741 -43.881 28.647 1.00 61.41 121 ASP A C 1
ATOM 748 O O . ASP A 1 121 ? 83.555 -44.733 29.043 1.00 61.48 121 ASP A O 1
ATOM 753 N N . LEU A 1 122 ? 81.843 -43.262 29.424 1.00 61.44 122 LEU A N 1
ATOM 754 C CA . LEU A 1 122 ? 81.637 -43.535 30.878 1.00 61.61 122 LEU A CA 1
ATOM 755 C C . LEU A 1 122 ? 81.428 -45.039 31.079 1.00 59.77 122 LEU A C 1
ATOM 756 O O . LEU A 1 122 ? 82.172 -45.637 31.874 1.00 61.84 122 LEU A O 1
ATOM 761 N N . TYR A 1 123 ? 80.463 -45.620 30.367 1.00 57.02 123 TYR A N 1
ATOM 762 C CA . TYR A 1 123 ? 80.094 -47.052 30.491 1.00 56.44 123 TYR A CA 1
ATOM 763 C C . TYR A 1 123 ? 81.323 -47.925 30.218 1.00 58.31 123 TYR A C 1
ATOM 764 O O . TYR A 1 123 ? 81.624 -48.801 31.045 1.00 64.86 123 TYR A O 1
ATOM 773 N N . ASN A 1 124 ? 82.022 -47.680 29.109 1.00 58.98 124 ASN A N 1
ATOM 774 C CA . ASN A 1 124 ? 83.215 -48.466 28.694 1.00 58.69 124 ASN A CA 1
ATOM 775 C C . ASN A 1 124 ? 84.289 -48.390 29.788 1.00 59.65 124 ASN A C 1
ATOM 776 O O . ASN A 1 124 ? 84.933 -49.419 30.059 1.00 58.64 124 ASN A O 1
ATOM 781 N N . GLU A 1 125 ? 84.482 -47.214 30.384 1.00 62.68 125 GLU A N 1
ATOM 782 C CA . GLU A 1 125 ? 85.498 -46.989 31.441 1.00 67.30 125 GLU A CA 1
ATOM 783 C C . GLU A 1 125 ? 85.147 -47.857 32.649 1.00 68.94 125 GLU A C 1
ATOM 784 O O . GLU A 1 125 ? 86.041 -48.565 33.154 1.00 70.52 125 GLU A O 1
ATOM 790 N N . VAL A 1 126 ? 83.884 -47.793 33.075 1.00 68.52 126 VAL A N 1
ATOM 791 C CA . VAL A 1 126 ? 83.378 -48.460 34.308 1.00 69.14 126 VAL A CA 1
ATOM 792 C C . VAL A 1 126 ? 83.354 -49.974 34.060 1.00 67.57 126 VAL A C 1
ATOM 793 O O . VAL A 1 126 ? 83.867 -50.712 34.923 1.00 67.15 126 VAL A O 1
ATOM 797 N N . TYR A 1 127 ? 82.826 -50.409 32.912 1.00 68.78 127 TYR A N 1
ATOM 798 C CA . TYR A 1 127 ? 82.696 -51.842 32.524 1.00 71.83 127 TYR A CA 1
ATOM 799 C C . TYR A 1 127 ? 84.063 -52.539 32.511 1.00 76.10 127 TYR A C 1
ATOM 800 O O . TYR A 1 127 ? 84.122 -53.732 32.868 1.00 79.29 127 TYR A O 1
ATOM 809 N N . ASN A 1 128 ? 85.117 -51.836 32.089 1.00 78.78 128 ASN A N 1
ATOM 810 C CA . ASN A 1 128 ? 86.485 -52.403 31.954 1.00 78.71 128 ASN A CA 1
ATOM 811 C C . ASN A 1 128 ? 87.158 -52.404 33.332 1.00 81.15 128 ASN A C 1
ATOM 812 O O . ASN A 1 128 ? 87.727 -53.456 33.689 1.00 87.32 128 ASN A O 1
ATOM 817 N N . LEU A 1 129 ? 87.086 -51.287 34.070 1.00 79.90 129 LEU A N 1
ATOM 818 C CA . LEU A 1 129 ? 87.566 -51.173 35.479 1.00 82.28 129 LEU A CA 1
ATOM 819 C C . LEU A 1 129 ? 86.934 -52.277 36.334 1.00 81.93 129 LEU A C 1
ATOM 820 O O . LEU A 1 129 ? 87.659 -52.882 37.146 1.00 87.03 129 LEU A O 1
ATOM 825 N N . THR A 1 130 ? 85.631 -52.515 36.157 1.00 79.58 130 THR A N 1
ATOM 826 C CA . THR A 1 130 ? 84.840 -53.528 36.909 1.00 79.87 130 THR A CA 1
ATOM 827 C C . THR A 1 130 ? 85.284 -54.943 36.508 1.00 82.68 130 THR A C 1
ATOM 828 O O . THR A 1 130 ? 85.382 -55.786 37.410 1.00 86.36 130 THR A O 1
ATOM 832 N N . GLN A 1 131 ? 85.534 -55.209 35.221 1.00 85.48 131 GLN A N 1
ATOM 833 C CA . GLN A 1 131 ? 85.864 -56.576 34.729 1.00 86.66 131 GLN A CA 1
ATOM 834 C C . GLN A 1 131 ? 87.273 -56.986 35.188 1.00 89.52 131 GLN A C 1
ATOM 835 O O . GLN A 1 131 ? 87.532 -58.204 35.226 1.00 91.37 131 GLN A O 1
ATOM 841 N N . GLU A 1 132 ? 88.139 -56.028 35.542 1.00 94.06 132 GLU A N 1
ATOM 842 C CA . GLU A 1 132 ? 89.432 -56.298 36.232 1.00 107.89 132 GLU A CA 1
ATOM 843 C C . GLU A 1 132 ? 89.138 -56.800 37.652 1.00 106.27 132 GLU A C 1
ATOM 844 O O . GLU A 1 132 ? 89.649 -57.884 38.014 1.00 103.77 132 GLU A O 1
ATOM 850 N N . PHE A 1 133 ? 88.346 -56.025 38.407 1.00 103.64 133 PHE A N 1
ATOM 851 C CA . PHE A 1 133 ? 87.838 -56.326 39.777 1.00 100.72 133 PHE A CA 1
ATOM 852 C C . PHE A 1 133 ? 87.461 -57.813 39.873 1.00 92.86 133 PHE A C 1
ATOM 853 O O . PHE A 1 133 ? 87.996 -58.507 40.754 1.00 95.72 133 PHE A O 1
ATOM 861 N N . PHE A 1 134 ? 86.590 -58.272 38.964 1.00 86.73 134 PHE A N 1
ATOM 862 C CA . PHE A 1 134 ? 86.065 -59.661 38.856 1.00 83.53 134 PHE A CA 1
ATOM 863 C C . PHE A 1 134 ? 86.785 -60.397 37.720 1.00 79.39 134 PHE A C 1
ATOM 864 O O . PHE A 1 134 ? 87.822 -61.023 38.006 1.00 78.01 134 PHE A O 1
ATOM 872 N N . VAL A 1 140 ? 86.811 -65.804 35.939 1.00 119.50 140 VAL A N 1
ATOM 873 C CA . VAL A 1 140 ? 86.038 -65.856 34.659 1.00 117.40 140 VAL A CA 1
ATOM 874 C C . VAL A 1 140 ? 85.055 -67.034 34.720 1.00 129.77 140 VAL A C 1
ATOM 875 O O . VAL A 1 140 ? 85.386 -68.114 34.183 1.00 146.03 140 VAL A O 1
ATOM 879 N N . ASN A 1 141 ? 83.895 -66.825 35.359 1.00 131.13 141 ASN A N 1
ATOM 880 C CA . ASN A 1 141 ? 82.844 -67.860 35.581 1.00 132.20 141 ASN A CA 1
ATOM 881 C C . ASN A 1 141 ? 81.443 -67.234 35.479 1.00 134.78 141 ASN A C 1
ATOM 882 O O . ASN A 1 141 ? 81.345 -65.990 35.468 1.00 118.83 141 ASN A O 1
ATOM 887 N N . ALA A 1 142 ? 80.408 -68.087 35.454 1.00 142.73 142 ALA A N 1
ATOM 888 C CA . ALA A 1 142 ? 78.998 -67.780 35.094 1.00 129.49 142 ALA A CA 1
ATOM 889 C C . ALA A 1 142 ? 78.332 -66.836 36.106 1.00 123.48 142 ALA A C 1
ATOM 890 O O . ALA A 1 142 ? 77.570 -65.955 35.664 1.00 104.78 142 ALA A O 1
ATOM 892 N N . GLU A 1 143 ? 78.565 -67.041 37.407 1.00 138.88 143 GLU A N 1
ATOM 893 C CA . GLU A 1 143 ? 77.997 -66.203 38.502 1.00 132.71 143 GLU A C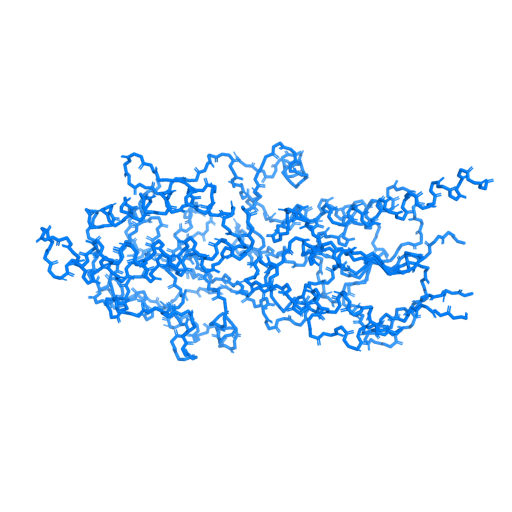A 1
ATOM 894 C C . GLU A 1 143 ? 78.704 -64.840 38.520 1.00 125.54 143 GLU A C 1
ATOM 895 O O . GLU A 1 143 ? 77.997 -63.815 38.539 1.00 114.89 143 GLU A O 1
ATOM 901 N N . SER A 1 144 ? 80.043 -64.838 38.493 1.00 122.96 144 SER A N 1
ATOM 902 C CA . SER A 1 144 ? 80.922 -63.637 38.561 1.00 122.03 144 SER A CA 1
ATOM 903 C C . SER A 1 144 ? 80.705 -62.704 37.359 1.00 119.35 144 SER A C 1
ATOM 904 O O . SER A 1 144 ? 80.949 -61.492 37.516 1.00 111.51 144 SER A O 1
ATOM 907 N N . GLN A 1 145 ? 80.314 -63.246 36.199 1.00 118.31 145 GLN A N 1
ATOM 908 C CA . GLN A 1 145 ? 79.888 -62.464 35.003 1.00 110.81 145 GLN A CA 1
ATOM 909 C C . GLN A 1 145 ? 78.820 -61.447 35.423 1.00 100.99 145 GLN A C 1
ATOM 910 O O . GLN A 1 145 ? 79.052 -60.242 35.233 1.00 94.11 145 GLN A O 1
ATOM 916 N N . ASN A 1 146 ? 77.712 -61.936 35.994 1.00 97.20 146 ASN A N 1
ATOM 917 C CA . ASN A 1 146 ? 76.514 -61.147 36.397 1.00 90.60 146 ASN A CA 1
ATOM 918 C C . ASN A 1 146 ? 76.939 -59.913 37.199 1.00 83.01 146 ASN A C 1
ATOM 919 O O . ASN A 1 146 ? 76.465 -58.810 36.878 1.00 80.91 146 ASN A O 1
ATOM 924 N N . SER A 1 147 ? 77.800 -60.110 38.200 1.00 76.67 147 SER A N 1
ATOM 925 C CA . SER A 1 147 ? 78.270 -59.066 39.145 1.00 77.50 147 SER A CA 1
ATOM 926 C C . SER A 1 147 ? 78.849 -57.871 38.379 1.00 71.60 147 SER A C 1
ATOM 927 O O . SER A 1 147 ? 78.594 -56.734 38.819 1.00 70.51 147 SER A O 1
ATOM 930 N N . VAL A 1 148 ? 79.556 -58.114 37.263 1.00 71.48 148 VAL A N 1
ATOM 931 C CA . VAL A 1 148 ? 80.196 -57.056 36.415 1.00 65.82 148 VAL A CA 1
ATOM 932 C C . VAL A 1 148 ? 79.111 -56.052 36.004 1.00 59.06 148 VAL A C 1
ATOM 933 O O . VAL A 1 148 ? 79.261 -54.860 36.322 1.00 59.98 148 VAL A O 1
ATOM 937 N N . GLY A 1 149 ? 78.052 -56.535 35.353 1.00 53.02 149 GLY A N 1
ATOM 938 C CA . GLY A 1 149 ? 76.928 -55.714 34.863 1.00 52.46 149 GLY A CA 1
ATOM 939 C C . GLY A 1 149 ? 76.245 -54.943 35.981 1.00 55.23 149 GLY A C 1
ATOM 940 O O . GLY A 1 149 ? 76.067 -53.712 35.829 1.00 55.97 149 GLY A O 1
ATOM 941 N N . VAL A 1 150 ? 75.907 -55.638 37.074 1.00 56.61 150 VAL A N 1
ATOM 942 C CA . VAL A 1 150 ? 75.118 -55.114 38.232 1.00 56.79 150 VAL A CA 1
ATOM 943 C C . VAL A 1 150 ? 75.838 -53.893 38.817 1.00 57.18 150 VAL A C 1
ATOM 944 O O . VAL A 1 150 ? 75.167 -52.861 39.042 1.00 57.25 150 VAL A O 1
ATOM 948 N N . PHE A 1 151 ? 77.145 -54.024 39.063 1.00 57.03 151 PHE A N 1
ATOM 949 C CA . PHE A 1 151 ? 77.992 -53.007 39.739 1.00 60.20 151 PHE A CA 1
ATOM 950 C C . PHE A 1 151 ? 78.469 -51.954 38.731 1.00 60.44 151 PHE A C 1
ATOM 951 O O . PHE A 1 151 ? 78.618 -50.776 39.137 1.00 60.96 151 PHE A O 1
ATOM 959 N N . THR A 1 152 ? 78.710 -52.348 37.473 1.00 59.07 152 THR A N 1
ATOM 960 C CA . THR A 1 152 ? 78.961 -51.406 36.350 1.00 59.01 152 THR A CA 1
ATOM 961 C C . THR A 1 152 ? 77.837 -50.366 36.344 1.00 58.05 152 THR A C 1
ATOM 962 O O . THR A 1 152 ? 78.136 -49.163 36.485 1.00 56.87 152 THR A O 1
ATOM 966 N N . ARG A 1 153 ? 76.594 -50.842 36.238 1.00 56.75 153 ARG A N 1
ATOM 967 C CA . ARG A 1 153 ? 75.376 -50.002 36.091 1.00 57.91 153 ARG A CA 1
ATOM 968 C C . ARG A 1 153 ? 75.173 -49.125 37.334 1.00 59.57 153 ARG A C 1
ATOM 969 O O . ARG A 1 153 ? 74.855 -47.938 37.151 1.00 59.65 153 ARG A O 1
ATOM 977 N N . GLU A 1 154 ? 75.378 -49.663 38.543 1.00 61.49 154 GLU A N 1
ATOM 978 C CA . GLU A 1 154 ? 75.226 -48.892 39.810 1.00 63.96 154 GLU A CA 1
ATOM 979 C C . GLU A 1 154 ? 76.255 -47.754 39.821 1.00 62.20 154 GLU A C 1
ATOM 980 O O . GLU A 1 154 ? 75.868 -46.608 40.116 1.00 59.21 154 GLU A O 1
ATOM 986 N N . GLU A 1 155 ? 77.503 -48.064 39.465 1.00 63.24 155 GLU A N 1
ATOM 987 C CA . GLU A 1 155 ? 78.638 -47.105 39.452 1.00 68.15 155 GLU A CA 1
ATOM 988 C C . GLU A 1 155 ? 78.397 -46.030 38.380 1.00 65.85 155 GLU A C 1
ATOM 989 O O . GLU A 1 155 ? 78.599 -44.838 38.686 1.00 66.99 155 GLU A O 1
ATOM 995 N N . VAL A 1 156 ? 77.969 -46.436 37.180 1.00 62.27 156 VAL A N 1
ATOM 996 C CA . VAL A 1 156 ? 77.618 -45.519 36.050 1.00 62.18 156 VAL A CA 1
ATOM 997 C C . VAL A 1 156 ? 76.479 -44.598 36.506 1.00 64.10 156 VAL A C 1
ATOM 998 O O . VAL A 1 156 ? 76.599 -43.370 36.313 1.00 66.43 156 VAL A O 1
ATOM 1002 N N . ARG A 1 157 ? 75.430 -45.186 37.088 1.00 64.42 157 ARG A N 1
ATOM 1003 C CA . ARG A 1 157 ? 74.228 -44.486 37.617 1.00 67.77 157 ARG A CA 1
ATOM 1004 C C . ARG A 1 157 ? 74.649 -43.437 38.654 1.00 69.89 157 ARG A C 1
ATOM 1005 O O . ARG A 1 157 ? 74.094 -42.323 38.610 1.00 68.38 157 ARG A O 1
ATOM 1013 N N . ASN A 1 158 ? 75.590 -43.778 39.540 1.00 74.39 158 ASN A N 1
ATOM 1014 C CA . ASN A 1 158 ? 76.091 -42.867 40.604 1.00 82.31 158 ASN A CA 1
ATOM 1015 C C . ASN A 1 158 ? 76.733 -41.644 39.950 1.00 82.72 158 ASN A C 1
ATOM 1016 O O . ASN A 1 158 ? 76.297 -40.524 40.261 1.00 84.51 158 ASN A O 1
ATOM 1021 N N . ARG A 1 159 ? 77.693 -41.870 39.050 1.00 82.59 159 ARG A N 1
ATOM 1022 C CA . ARG A 1 159 ? 78.521 -40.809 38.412 1.00 84.28 159 ARG A CA 1
ATOM 1023 C C . ARG A 1 159 ? 77.652 -39.844 37.595 1.00 80.25 159 ARG A C 1
ATOM 1024 O O . ARG A 1 159 ? 77.949 -38.628 37.634 1.00 81.22 159 ARG A O 1
ATOM 1032 N N . ILE A 1 160 ? 76.641 -40.353 36.879 1.00 74.81 160 ILE A N 1
ATOM 1033 C CA . ILE A 1 160 ? 75.688 -39.520 36.083 1.00 75.70 160 ILE A CA 1
ATOM 1034 C C . ILE A 1 160 ? 74.982 -38.552 37.038 1.00 79.54 160 ILE A C 1
ATOM 1035 O O . ILE A 1 160 ? 75.127 -37.325 36.836 1.00 80.69 160 ILE A O 1
ATOM 1040 N N . ARG A 1 161 ? 74.263 -39.096 38.031 1.00 82.71 161 ARG A N 1
ATOM 1041 C CA . ARG A 1 161 ? 73.548 -38.330 39.093 1.00 85.87 161 ARG A CA 1
ATOM 1042 C C . ARG A 1 161 ? 74.525 -37.388 39.803 1.00 85.31 161 ARG A C 1
ATOM 1043 O O . ARG A 1 161 ? 74.142 -36.233 40.052 1.00 84.90 161 ARG A O 1
ATOM 1051 N N . ASN A 1 162 ? 75.740 -37.859 40.091 1.00 85.45 162 ASN A N 1
ATOM 1052 C CA . ASN A 1 162 ? 76.750 -37.115 40.887 1.00 90.67 162 ASN A CA 1
ATOM 1053 C C . ASN A 1 162 ? 77.406 -36.004 40.058 1.00 90.36 162 ASN A C 1
ATOM 1054 O O . ASN A 1 162 ? 77.861 -35.036 40.691 1.00 94.11 162 ASN A O 1
ATOM 1059 N N . ASP A 1 163 ? 77.470 -36.123 38.724 1.00 88.73 163 ASP A N 1
ATOM 1060 C CA . ASP A 1 163 ? 78.213 -35.160 37.863 1.00 89.24 163 ASP A CA 1
ATOM 1061 C C . ASP A 1 163 ? 77.627 -33.758 38.040 1.00 90.95 163 ASP A C 1
ATOM 1062 O O . ASP A 1 163 ? 76.503 -33.505 37.611 1.00 89.14 163 ASP A O 1
ATOM 1067 N N . PRO A 1 164 ? 78.366 -32.798 38.646 1.00 94.23 164 PRO A N 1
ATOM 1068 C CA . PRO A 1 164 ? 77.813 -31.475 38.940 1.00 97.10 164 PRO A CA 1
ATOM 1069 C C . PRO A 1 164 ? 77.655 -30.598 37.687 1.00 98.29 164 PRO A C 1
ATOM 1070 O O . PRO A 1 164 ? 76.830 -29.706 37.719 1.00 100.78 164 PRO A O 1
ATOM 1074 N N . ASP A 1 165 ? 78.428 -30.877 36.629 1.00 99.15 165 ASP A N 1
ATOM 1075 C CA . ASP A 1 165 ? 78.450 -30.101 35.360 1.00 97.86 165 ASP A CA 1
ATOM 1076 C C . ASP A 1 165 ? 77.618 -30.834 34.298 1.00 97.14 165 ASP A C 1
ATOM 1077 O O . ASP A 1 165 ? 78.171 -31.129 33.221 1.00 104.79 165 ASP A O 1
ATOM 1082 N N . ASP A 1 166 ? 76.346 -31.122 34.596 1.00 94.29 166 ASP A N 1
ATOM 1083 C CA . ASP A 1 166 ? 75.365 -31.696 33.635 1.00 91.83 166 ASP A CA 1
ATOM 1084 C C . ASP A 1 166 ? 73.980 -31.152 33.976 1.00 94.19 166 ASP A C 1
ATOM 1085 O O . ASP A 1 166 ? 73.574 -31.221 35.136 1.00 96.38 166 ASP A O 1
ATOM 1090 N N . PRO A 1 167 ? 73.215 -30.588 33.009 1.00 94.30 167 PRO A N 1
ATOM 1091 C CA . PRO A 1 167 ? 71.816 -30.236 33.258 1.00 94.94 167 PRO A CA 1
ATOM 1092 C C . PRO A 1 167 ? 70.956 -31.485 33.511 1.00 89.84 167 PRO A C 1
ATOM 1093 O O . PRO A 1 167 ? 71.268 -32.533 32.974 1.00 84.36 167 PRO A O 1
ATOM 1097 N N . GLU A 1 168 ? 69.905 -31.327 34.319 1.00 92.48 168 GLU A N 1
ATOM 1098 C CA . GLU A 1 168 ? 69.051 -32.432 34.841 1.00 96.29 168 GLU A CA 1
ATOM 1099 C C . GLU A 1 168 ? 68.354 -33.155 33.679 1.00 93.75 168 GLU A C 1
ATOM 1100 O O . GLU A 1 168 ? 68.177 -34.390 33.773 1.00 90.96 168 GLU A O 1
ATOM 1106 N N . ALA A 1 169 ? 67.973 -32.412 32.634 1.00 94.65 169 ALA A N 1
ATOM 1107 C CA . ALA A 1 169 ? 67.361 -32.920 31.380 1.00 93.19 169 ALA A CA 1
ATOM 1108 C C . ALA A 1 169 ? 68.246 -34.007 30.751 1.00 85.95 169 ALA A C 1
ATOM 1109 O O . ALA A 1 169 ? 67.704 -35.060 30.353 1.00 79.35 169 ALA A O 1
ATOM 1111 N N . THR A 1 170 ? 69.556 -33.747 30.673 1.00 84.66 170 THR A N 1
ATOM 1112 C CA . THR A 1 170 ? 70.583 -34.630 30.056 1.00 83.02 170 THR A CA 1
ATOM 1113 C C . THR A 1 170 ? 70.841 -35.847 30.951 1.00 80.79 170 THR A C 1
ATOM 1114 O O . THR A 1 170 ? 71.030 -36.949 30.399 1.00 82.42 170 THR A O 1
ATOM 1118 N N . LYS A 1 171 ? 70.889 -35.655 32.270 1.00 79.92 171 LYS A N 1
ATOM 1119 C CA . LYS A 1 171 ? 71.083 -36.758 33.250 1.00 79.93 171 LYS A CA 1
ATOM 1120 C C . LYS A 1 171 ? 69.984 -37.810 33.055 1.00 77.28 171 LYS A C 1
ATOM 1121 O O . LYS A 1 171 ? 70.322 -39.007 33.044 1.00 71.78 171 LYS A O 1
ATOM 1127 N N . ARG A 1 172 ? 68.732 -37.373 32.871 1.00 79.92 172 ARG A N 1
ATOM 1128 C CA . ARG A 1 172 ? 67.545 -38.260 32.708 1.00 82.56 172 ARG A CA 1
ATOM 1129 C C . ARG A 1 172 ? 67.646 -39.060 31.398 1.00 82.37 172 ARG A C 1
ATOM 1130 O O . ARG A 1 172 ? 67.137 -40.205 31.381 1.00 79.09 172 ARG A O 1
ATOM 1138 N N . LEU A 1 173 ? 68.275 -38.505 30.350 1.00 82.04 173 LEU A N 1
ATOM 1139 C CA . LEU A 1 173 ? 68.536 -39.218 29.066 1.00 78.00 173 LEU A CA 1
ATOM 1140 C C . LEU A 1 173 ? 69.591 -40.303 29.300 1.00 71.95 173 LEU A C 1
ATOM 1141 O O . LEU A 1 173 ? 69.314 -41.473 28.983 1.00 70.75 173 LEU A O 1
ATOM 1146 N N . LYS A 1 174 ? 70.752 -39.920 29.836 1.00 68.74 174 LYS A N 1
ATOM 1147 C CA . LYS A 1 174 ? 71.898 -40.838 30.082 1.00 66.94 174 LYS A CA 1
ATOM 1148 C C . LYS A 1 174 ? 71.456 -42.015 30.963 1.00 64.10 174 LYS A C 1
ATOM 1149 O O . LYS A 1 174 ? 71.809 -43.158 30.625 1.00 62.93 174 LYS A O 1
ATOM 1155 N N . LEU A 1 175 ? 70.691 -41.755 32.026 1.00 63.37 175 LEU A N 1
ATOM 1156 C CA . LEU A 1 175 ? 70.182 -42.805 32.953 1.00 61.61 175 LEU A CA 1
ATOM 1157 C C . LEU A 1 175 ? 69.261 -43.778 32.204 1.00 60.07 175 LEU A C 1
ATOM 1158 O O . LEU A 1 175 ? 69.297 -44.975 32.533 1.00 60.61 175 LEU A O 1
ATOM 1163 N N . ALA A 1 176 ? 68.477 -43.300 31.233 1.00 59.54 176 ALA A N 1
ATOM 1164 C CA . ALA A 1 176 ? 67.588 -44.146 30.399 1.00 58.00 176 ALA A CA 1
ATOM 1165 C C . ALA A 1 176 ? 68.419 -45.035 29.465 1.00 56.55 176 ALA A C 1
ATOM 1166 O O . ALA A 1 176 ? 67.933 -46.131 29.120 1.00 53.98 176 ALA A O 1
ATOM 1168 N N . MET A 1 177 ? 69.613 -44.581 29.062 1.00 57.15 177 MET A N 1
ATOM 1169 C CA . MET A 1 177 ? 70.515 -45.327 28.143 1.00 57.98 177 MET A CA 1
ATOM 1170 C C . MET A 1 177 ? 71.106 -46.549 28.852 1.00 55.02 177 MET A C 1
ATOM 1171 O O . MET A 1 177 ? 71.483 -47.497 28.135 1.00 55.94 177 MET A O 1
ATOM 1176 N N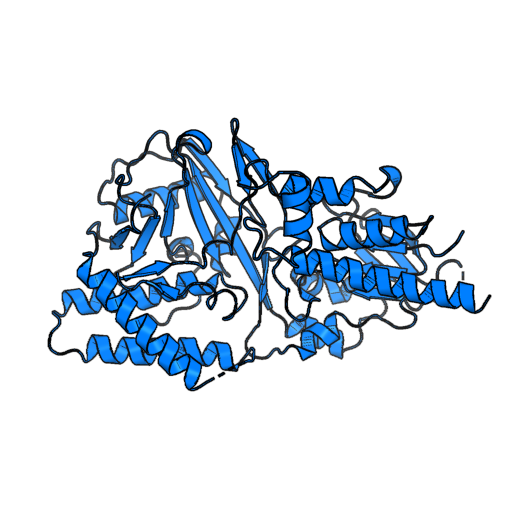 . ILE A 1 178 ? 71.205 -46.523 30.187 1.00 54.13 178 ILE A N 1
ATOM 1177 C CA . ILE A 1 178 ? 71.613 -47.699 31.018 1.00 53.25 178 ILE A CA 1
ATOM 1178 C C . ILE A 1 178 ? 70.626 -48.833 30.727 1.00 51.97 178 ILE A C 1
ATOM 1179 O O . ILE A 1 178 ? 71.081 -49.962 30.448 1.00 48.92 178 ILE A O 1
ATOM 1184 N N . GLN A 1 179 ? 69.328 -48.526 30.781 1.00 54.54 179 GLN A N 1
ATOM 1185 C CA . GLN A 1 179 ? 68.236 -49.492 30.501 1.00 58.95 179 GLN A CA 1
ATOM 1186 C C . GLN A 1 179 ? 68.345 -49.949 29.043 1.00 58.46 179 GLN A C 1
ATOM 1187 O O . GLN A 1 179 ? 68.184 -51.159 28.794 1.00 57.32 179 GLN A O 1
ATOM 11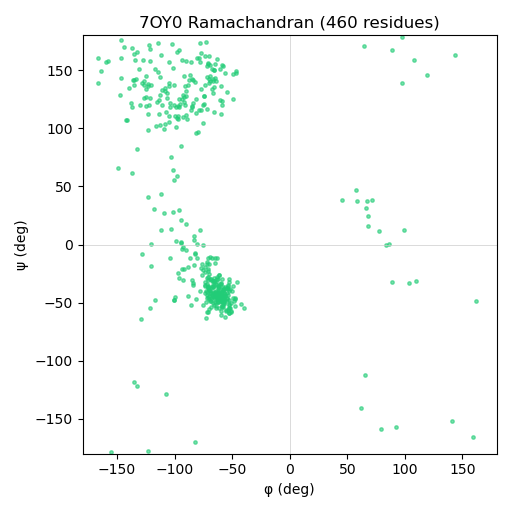93 N N . GLN A 1 180 ? 68.636 -49.022 28.124 1.00 60.19 180 GLN A N 1
ATOM 1194 C CA . GLN A 1 180 ? 68.830 -49.333 26.683 1.00 57.11 180 GLN A CA 1
ATOM 1195 C C . GLN A 1 180 ? 69.995 -50.325 26.547 1.00 54.96 180 GLN A C 1
ATOM 1196 O O . GLN A 1 180 ? 69.760 -51.420 26.007 1.00 56.83 180 GLN A O 1
ATOM 1202 N N . TYR A 1 181 ? 71.188 -49.980 27.047 1.00 53.89 181 TYR A N 1
ATOM 1203 C CA . TYR A 1 181 ? 72.405 -50.845 27.000 1.00 55.52 181 TYR A CA 1
ATOM 1204 C C . TYR A 1 181 ? 72.104 -52.226 27.601 1.00 55.86 181 TYR A C 1
ATOM 1205 O O . TYR A 1 181 ? 72.610 -53.231 27.066 1.00 55.86 181 TYR A O 1
ATOM 1214 N N . LEU A 1 182 ? 71.306 -52.272 28.673 1.00 56.85 182 LEU A N 1
ATOM 1215 C CA . LEU A 1 182 ? 70.926 -53.531 29.370 1.00 58.20 182 LEU A CA 1
ATOM 1216 C C . LEU A 1 182 ? 70.136 -54.443 28.420 1.00 54.63 182 LEU A C 1
ATOM 1217 O O . LEU A 1 182 ? 70.413 -55.664 28.421 1.00 53.93 182 LEU A O 1
ATOM 1222 N N . LYS A 1 183 ? 69.217 -53.879 27.628 1.00 53.17 183 LYS A N 1
ATOM 1223 C CA . LYS A 1 183 ? 68.429 -54.621 26.601 1.00 56.04 183 LYS A CA 1
ATOM 1224 C C . LYS A 1 183 ? 69.362 -55.215 25.529 1.00 58.34 183 LYS A C 1
ATOM 1225 O O . LYS A 1 183 ? 69.082 -56.345 25.069 1.00 57.34 183 LYS A O 1
ATOM 1231 N N . VAL A 1 184 ? 70.425 -54.495 25.145 1.00 58.92 184 VAL A N 1
ATOM 1232 C CA . VAL A 1 184 ? 71.438 -54.951 24.142 1.00 57.69 184 VAL A CA 1
ATOM 1233 C C . VAL A 1 184 ? 72.148 -56.197 24.689 1.00 59.84 184 VAL A C 1
ATOM 1234 O O . VAL A 1 184 ? 72.294 -57.170 23.928 1.00 63.50 184 VAL A O 1
ATOM 1238 N N . GLU A 1 185 ? 72.583 -56.148 25.953 1.00 61.20 185 GLU A N 1
ATOM 1239 C CA . GLU A 1 185 ? 73.306 -57.244 26.655 1.00 62.97 185 GLU A CA 1
ATOM 1240 C C . GLU A 1 185 ? 72.413 -58.484 26.810 1.00 64.34 185 GLU A C 1
ATOM 1241 O O . GLU A 1 185 ? 72.974 -59.594 26.806 1.00 66.12 185 GLU A O 1
ATOM 1247 N N . SER A 1 186 ? 71.093 -58.301 26.954 1.00 65.89 186 SER A N 1
ATOM 1248 C CA . SER A 1 186 ? 70.082 -59.361 27.237 1.00 66.88 186 SER A CA 1
ATOM 1249 C C . SER A 1 186 ? 70.164 -60.512 26.230 1.00 67.90 186 SER A C 1
ATOM 1250 O O . SER A 1 186 ? 69.917 -61.665 26.625 1.00 69.79 186 SER A O 1
ATOM 1253 N N . CYS A 1 187 ? 70.484 -60.208 24.974 1.00 74.47 187 CYS A N 1
ATOM 1254 C CA . CYS A 1 187 ? 70.481 -61.173 23.844 1.00 80.27 187 CYS A CA 1
ATOM 1255 C C . CYS A 1 187 ? 71.767 -62.008 23.797 1.00 75.21 187 CYS A C 1
ATOM 1256 O O . CYS A 1 187 ? 71.809 -62.962 23.001 1.00 72.48 187 CYS A O 1
ATOM 1259 N N . GLU A 1 188 ? 72.771 -61.685 24.614 1.00 73.02 188 GLU A N 1
ATOM 1260 C CA . GLU A 1 188 ? 74.106 -62.331 24.537 1.00 78.96 188 GLU A CA 1
ATOM 1261 C C . GLU A 1 188 ? 74.094 -63.643 25.329 1.00 69.35 188 GLU A C 1
ATOM 1262 O O . GLU A 1 188 ? 73.444 -63.706 26.383 1.00 65.12 188 GLU A O 1
ATOM 1268 N N . SER A 1 189 ? 74.775 -64.657 24.792 1.00 69.48 189 SER A N 1
ATOM 1269 C CA . SER A 1 189 ? 74.948 -66.001 25.398 1.00 73.53 189 SER A CA 1
ATOM 1270 C C . SER A 1 189 ? 75.889 -65.935 26.612 1.00 76.64 189 SER A C 1
ATOM 1271 O O . SER A 1 189 ? 75.761 -66.795 27.514 1.00 63.43 189 SER A O 1
ATOM 1274 N N . SER A 1 190 ? 76.819 -64.975 26.625 1.00 80.42 190 SER A N 1
ATOM 1275 C CA . SER A 1 190 ? 77.859 -64.827 27.675 1.00 78.21 190 SER A CA 1
ATOM 1276 C C . SER A 1 190 ? 78.351 -63.377 27.759 1.00 82.38 190 SER A C 1
ATOM 1277 O O . SER A 1 190 ? 77.825 -62.512 27.020 1.00 79.60 190 SER A O 1
ATOM 1280 N N . SER A 1 191 ? 79.313 -63.133 28.654 1.00 96.31 191 SER A N 1
ATOM 1281 C CA . SER A 1 191 ? 80.165 -61.915 28.697 1.00 96.95 191 SER A CA 1
ATOM 1282 C C . SER A 1 191 ? 81.186 -61.969 27.553 1.00 97.26 191 SER A C 1
ATOM 1283 O O . SER A 1 191 ? 81.482 -60.899 26.991 1.00 105.84 191 SER A O 1
ATOM 1286 N N . HIS A 1 192 ? 81.674 -63.173 27.219 1.00 100.53 192 HIS A N 1
ATOM 1287 C CA . HIS A 1 192 ? 82.731 -63.443 26.203 1.00 109.80 192 HIS A CA 1
ATOM 1288 C C . HIS A 1 192 ? 82.248 -63.082 24.791 1.00 114.72 192 HIS A C 1
ATOM 1289 O O . HIS A 1 192 ? 83.105 -62.684 23.976 1.00 134.05 192 HIS A O 1
ATOM 1296 N N . SER A 1 193 ? 80.946 -63.208 24.506 1.00 109.88 193 SER A N 1
ATOM 1297 C CA . SER A 1 193 ? 80.322 -62.730 23.240 1.00 115.83 193 SER A CA 1
ATOM 1298 C C . SER A 1 193 ? 80.323 -61.191 23.192 1.00 127.76 193 SER A C 1
ATOM 1299 O O . SER A 1 193 ? 80.391 -60.653 22.071 1.00 147.10 193 SER A O 1
ATOM 1302 N N . MET A 1 194 ? 80.266 -60.519 24.354 1.00 131.48 194 MET A N 1
ATOM 1303 C CA . MET A 1 194 ? 80.306 -59.033 24.507 1.00 125.93 194 MET A CA 1
ATOM 1304 C C . MET A 1 194 ? 81.746 -58.532 24.737 1.00 125.62 194 MET A C 1
ATOM 1305 O O . MET A 1 194 ? 81.917 -57.300 24.822 1.00 129.14 194 MET A O 1
ATOM 1310 N N . ASP A 1 195 ? 82.742 -59.428 24.820 1.00 122.97 195 ASP A N 1
ATOM 1311 C CA . ASP A 1 195 ? 84.190 -59.093 24.960 1.00 115.93 195 ASP A CA 1
ATOM 1312 C C . ASP A 1 195 ? 84.869 -59.039 23.583 1.00 112.08 195 ASP A C 1
ATOM 1313 O O . ASP A 1 195 ? 86.068 -58.691 23.541 1.00 99.27 195 ASP A O 1
ATOM 1318 N N . GLU A 1 196 ? 84.145 -59.361 22.504 1.00 122.76 196 GLU A N 1
ATOM 1319 C CA . GLU A 1 196 ? 84.621 -59.199 21.102 1.00 136.92 196 GLU A CA 1
ATOM 1320 C C . GLU A 1 196 ? 84.672 -57.700 20.779 1.00 136.33 196 GLU A C 1
ATOM 1321 O O . GLU A 1 196 ? 85.771 -57.201 20.446 1.00 123.03 196 GLU A O 1
ATOM 1327 N N . VAL A 1 197 ? 83.527 -57.018 20.906 1.00 131.12 197 VAL A N 1
ATOM 1328 C CA . VAL A 1 197 ? 83.356 -55.555 20.647 1.00 116.66 197 VAL A CA 1
ATOM 1329 C C . VAL A 1 197 ? 84.155 -54.766 21.696 1.00 104.61 197 VAL A C 1
ATOM 1330 O O . VAL A 1 197 ? 84.191 -55.194 22.865 1.00 101.79 197 VAL A O 1
ATOM 1334 N N . SER A 1 198 ? 84.798 -53.675 21.268 1.00 97.85 198 SER A N 1
ATOM 1335 C CA . SER A 1 198 ? 85.443 -52.650 22.133 1.00 93.46 198 SER A CA 1
ATOM 1336 C C . SER A 1 198 ? 85.104 -51.256 21.593 1.00 88.06 198 SER A C 1
ATOM 1337 O O . SER A 1 198 ? 84.555 -51.177 20.473 1.00 80.07 198 SER A O 1
ATOM 1340 N N . LEU A 1 199 ? 85.406 -50.204 22.363 1.00 87.75 199 LEU A N 1
ATOM 1341 C CA . LEU A 1 199 ? 85.053 -48.795 22.027 1.00 83.88 199 LEU A CA 1
ATOM 1342 C C . LEU A 1 199 ? 86.211 -48.136 21.265 1.00 84.76 199 LEU A C 1
ATOM 1343 O O . LEU A 1 199 ? 87.358 -48.188 21.764 1.00 80.70 199 LEU A O 1
ATOM 1348 N N . SER A 1 200 ? 85.902 -47.522 20.116 1.00 86.41 200 SER A N 1
ATOM 1349 C CA . SER A 1 200 ? 86.856 -46.770 19.256 1.00 91.17 200 SER A CA 1
ATOM 1350 C C . SER A 1 200 ? 87.258 -45.458 19.939 1.00 90.87 200 SER A C 1
ATOM 1351 O O . SER A 1 200 ? 86.468 -44.932 20.758 1.00 86.73 200 SER A O 1
ATOM 1354 N N . ALA A 1 201 ? 88.423 -44.926 19.560 1.00 90.75 201 ALA A N 1
ATOM 1355 C CA . ALA A 1 201 ? 88.967 -43.633 20.038 1.00 91.32 201 ALA A CA 1
ATOM 1356 C C . ALA A 1 201 ? 88.056 -42.465 19.627 1.00 89.06 201 ALA A C 1
ATOM 1357 O O . ALA A 1 201 ? 88.298 -41.354 20.142 1.00 87.90 201 ALA A O 1
ATOM 1359 N N . PHE A 1 202 ? 87.074 -42.689 18.736 1.00 85.60 202 PHE A N 1
ATOM 1360 C CA . PHE A 1 202 ? 86.080 -41.677 18.282 1.00 82.86 202 PHE A CA 1
ATOM 1361 C C . PHE A 1 202 ? 84.654 -42.109 18.667 1.00 80.02 202 PHE A C 1
ATOM 1362 O O . PHE A 1 202 ? 83.707 -41.739 17.953 1.00 79.50 202 PHE A O 1
ATOM 1370 N N . GLY A 1 203 ? 84.499 -42.849 19.773 1.00 80.77 203 GLY A N 1
ATOM 1371 C CA . GLY A 1 203 ? 83.219 -43.008 20.494 1.00 82.82 203 GLY A CA 1
ATOM 1372 C C . GLY A 1 203 ? 82.290 -44.079 19.932 1.00 84.87 203 GLY A C 1
ATOM 1373 O O . GLY A 1 203 ? 81.209 -44.263 20.533 1.00 83.99 203 GLY A O 1
ATOM 1374 N N . GLU A 1 204 ? 82.672 -44.775 18.852 1.00 90.43 204 GLU A N 1
ATOM 1375 C CA . GLU A 1 204 ? 81.855 -45.839 18.196 1.00 94.40 204 GLU A CA 1
ATOM 1376 C C . GLU A 1 204 ? 82.222 -47.208 18.790 1.00 90.74 204 GLU A C 1
ATOM 1377 O O . GLU A 1 204 ? 83.416 -47.410 19.100 1.00 89.86 204 GLU A O 1
ATOM 1383 N N . TRP A 1 205 ? 81.241 -48.113 18.923 1.00 85.79 205 TRP A N 1
ATOM 1384 C CA . TRP A 1 205 ? 81.431 -49.531 19.349 1.00 82.67 205 TRP A CA 1
ATOM 1385 C C . TRP A 1 205 ? 81.886 -50.373 18.146 1.00 85.12 205 TRP A C 1
ATOM 1386 O O . TRP A 1 205 ? 81.011 -50.831 17.384 1.00 83.62 205 TRP A O 1
ATOM 1397 N N . THR A 1 206 ? 83.199 -50.586 17.995 1.00 90.92 206 THR A N 1
ATOM 1398 C CA . THR A 1 206 ? 83.823 -51.285 16.836 1.00 95.54 206 THR A CA 1
ATOM 1399 C C . THR A 1 206 ? 84.060 -52.766 17.175 1.00 98.47 206 THR A C 1
ATOM 1400 O O . THR A 1 206 ? 84.731 -53.048 18.189 1.00 101.53 206 THR A O 1
ATOM 1404 N N . GLU A 1 207 ? 83.527 -53.665 16.341 1.00 103.45 207 GLU A N 1
ATOM 1405 C CA . GLU A 1 207 ? 83.763 -55.136 16.378 1.00 103.74 207 GLU A CA 1
ATOM 1406 C C . GLU A 1 207 ? 85.136 -55.426 15.754 1.00 103.80 207 GLU A C 1
ATOM 1407 O O . GLU A 1 207 ? 85.603 -54.588 14.957 1.00 109.64 207 GLU A O 1
ATOM 1413 N N . ILE A 1 208 ? 85.755 -56.566 16.084 1.00 109.94 208 ILE A N 1
ATOM 1414 C CA . ILE A 1 208 ? 87.076 -56.987 15.515 1.00 118.48 208 ILE A CA 1
ATOM 1415 C C . ILE A 1 208 ? 86.852 -57.275 14.027 1.00 116.93 208 ILE A C 1
ATOM 1416 O O . ILE A 1 208 ? 85.871 -57.936 13.684 1.00 112.70 208 ILE A O 1
ATOM 1421 N N . PRO A 1 209 ? 87.716 -56.786 13.097 1.00 118.97 209 PRO A N 1
ATOM 1422 C CA . PRO A 1 209 ? 87.378 -56.749 11.669 1.00 118.62 209 PRO A CA 1
ATOM 1423 C C . PRO A 1 209 ? 86.896 -58.076 11.058 1.00 118.10 209 PRO A C 1
ATOM 1424 O O . PRO A 1 209 ? 85.807 -58.085 10.507 1.00 128.69 209 PRO A O 1
ATOM 1428 N N . GLY A 1 210 ? 87.682 -59.152 11.197 1.00 110.67 210 GLY A N 1
ATOM 1429 C CA . GLY A 1 210 ? 87.422 -60.466 10.570 1.00 105.57 210 GLY A CA 1
ATOM 1430 C C . GLY A 1 210 ? 86.717 -61.442 11.501 1.00 99.64 210 GLY A C 1
ATOM 1431 O O . GLY A 1 210 ? 86.911 -62.661 11.327 1.00 92.47 210 GLY A O 1
ATOM 1432 N N . ALA A 1 211 ? 85.902 -60.939 12.433 1.00 97.49 211 ALA A N 1
ATOM 1433 C CA . ALA A 1 211 ? 85.284 -61.719 13.530 1.00 96.24 211 ALA A CA 1
ATOM 1434 C C . ALA A 1 211 ? 83.986 -62.363 13.042 1.00 91.22 211 ALA A C 1
ATOM 1435 O O . ALA A 1 211 ? 83.831 -63.584 13.221 1.00 97.86 211 ALA A O 1
ATOM 1437 N N . HIS A 1 212 ? 83.097 -61.555 12.460 1.00 88.14 212 HIS A N 1
ATOM 1438 C CA . HIS A 1 212 ? 81.726 -61.945 12.041 1.00 84.61 212 HIS A CA 1
ATOM 1439 C C . HIS A 1 212 ? 81.606 -61.840 10.519 1.00 81.33 212 HIS A C 1
ATOM 1440 O O . HIS A 1 212 ? 81.875 -60.749 9.982 1.00 90.71 212 HIS A O 1
ATOM 1447 N N . HIS A 1 213 ? 81.245 -62.951 9.869 1.00 71.03 213 HIS A N 1
ATOM 1448 C CA . HIS A 1 213 ? 80.956 -63.050 8.416 1.00 65.08 213 HIS A CA 1
ATOM 1449 C C . HIS A 1 213 ? 79.520 -63.529 8.206 1.00 60.38 213 HIS A C 1
ATOM 1450 O O . HIS A 1 213 ? 79.104 -64.467 8.906 1.00 60.70 213 HIS A O 1
ATOM 1457 N N . ILE A 1 214 ? 78.808 -62.915 7.261 1.00 60.26 214 ILE A N 1
ATOM 1458 C CA . ILE A 1 214 ? 77.502 -63.414 6.739 1.00 57.59 214 ILE A CA 1
ATOM 1459 C C . ILE A 1 214 ? 77.774 -64.273 5.498 1.00 55.20 214 ILE A C 1
ATOM 1460 O O . ILE A 1 214 ? 78.864 -64.141 4.892 1.00 58.67 214 ILE A O 1
ATOM 1465 N N . ILE A 1 215 ? 76.818 -65.139 5.164 1.00 53.93 215 ILE A N 1
ATOM 1466 C CA . ILE A 1 215 ? 76.750 -65.893 3.878 1.00 55.09 215 ILE A CA 1
ATOM 1467 C C . ILE A 1 215 ? 75.590 -65.296 3.083 1.00 57.87 215 ILE A C 1
ATOM 1468 O O . ILE A 1 215 ? 74.433 -65.594 3.374 1.00 55.18 215 ILE A O 1
ATOM 1473 N N . PRO A 1 216 ? 75.856 -64.391 2.107 1.00 62.50 216 PRO A N 1
ATOM 1474 C CA . PRO A 1 216 ? 74.797 -63.783 1.295 1.00 64.21 216 PRO A CA 1
ATOM 1475 C C . PRO A 1 216 ? 73.805 -64.774 0.659 1.00 61.88 216 PRO A C 1
ATOM 1476 O O . PRO A 1 216 ? 72.619 -64.478 0.639 1.00 58.98 216 PRO A O 1
ATOM 1480 N N . SER A 1 217 ? 74.306 -65.915 0.171 1.00 59.87 217 SER A N 1
ATOM 1481 C CA . SER A 1 217 ? 73.505 -67.006 -0.449 1.00 61.86 217 SER A CA 1
ATOM 1482 C C . SER A 1 217 ? 72.648 -67.727 0.605 1.00 59.00 217 SER A C 1
ATOM 1483 O O . SER A 1 217 ? 71.715 -68.424 0.196 1.00 67.31 217 SER A O 1
ATOM 1486 N N . GLY A 1 218 ? 72.946 -67.571 1.902 1.00 59.39 218 GLY A N 1
ATOM 1487 C CA . GLY A 1 218 ? 72.160 -68.125 3.024 1.00 52.06 218 GLY A CA 1
ATOM 1488 C C . GLY A 1 218 ? 72.977 -69.092 3.865 1.00 49.32 218 GLY A C 1
ATOM 1489 O O . GLY A 1 218 ? 73.802 -69.822 3.291 1.00 49.01 218 GLY A O 1
ATOM 1490 N N . PHE A 1 219 ? 72.737 -69.121 5.179 1.00 46.70 219 PHE A N 1
ATOM 1491 C CA . PHE A 1 219 ? 73.443 -69.998 6.154 1.00 47.55 219 PHE A CA 1
ATOM 1492 C C . PHE A 1 219 ? 73.082 -71.468 5.868 1.00 49.55 219 PHE A C 1
ATOM 1493 O O . PHE A 1 219 ? 73.948 -72.337 6.080 1.00 50.43 219 PHE A O 1
ATOM 1501 N N . MET A 1 220 ? 71.865 -71.736 5.366 1.00 50.68 220 MET A N 1
ATOM 1502 C CA . MET A 1 220 ? 71.387 -73.094 4.970 1.00 50.42 220 MET A CA 1
ATOM 1503 C C . MET A 1 220 ? 72.371 -73.771 4.004 1.00 53.08 220 MET A C 1
ATOM 1504 O O . MET A 1 220 ? 72.412 -75.017 4.002 1.00 52.11 220 MET A O 1
ATOM 1509 N N . ARG A 1 221 ? 73.109 -73.003 3.193 1.00 58.02 221 ARG A N 1
ATOM 1510 C CA . ARG A 1 221 ? 74.089 -73.551 2.214 1.00 63.18 221 ARG A CA 1
ATOM 1511 C C . ARG A 1 221 ? 75.129 -74.389 2.972 1.00 61.10 221 ARG A C 1
ATOM 1512 O O . ARG A 1 221 ? 75.488 -75.463 2.465 1.00 58.95 221 ARG A O 1
ATOM 1520 N N . VAL A 1 222 ? 75.546 -73.945 4.166 1.00 60.31 222 VAL A N 1
ATOM 1521 C CA . VAL A 1 222 ? 76.520 -74.670 5.040 1.00 56.13 222 VAL A CA 1
ATOM 1522 C C . VAL A 1 222 ? 75.884 -75.988 5.487 1.00 51.95 222 VAL A C 1
ATOM 1523 O O . VAL A 1 222 ? 76.572 -77.028 5.427 1.00 51.18 222 VAL A O 1
ATOM 1527 N N . VAL A 1 223 ? 74.629 -75.924 5.941 1.00 48.25 223 VAL A N 1
ATOM 1528 C CA . VAL A 1 223 ? 73.811 -77.107 6.341 1.00 46.90 223 VAL A CA 1
ATOM 1529 C C . VAL A 1 223 ? 73.817 -78.110 5.184 1.00 48.03 223 VAL A C 1
ATOM 1530 O O . VAL A 1 223 ? 74.052 -79.301 5.441 1.00 45.30 223 VAL A O 1
ATOM 1534 N N . GLU A 1 224 ? 73.570 -77.628 3.962 1.00 51.07 224 GLU A N 1
ATOM 1535 C CA . GLU A 1 224 ? 73.451 -78.463 2.736 1.00 53.30 224 GLU A CA 1
ATOM 1536 C C . GLU A 1 224 ? 74.822 -79.042 2.354 1.00 51.28 224 GLU A C 1
ATOM 1537 O O . GLU A 1 224 ? 74.868 -80.227 1.977 1.00 52.63 224 GLU A O 1
ATOM 1543 N N . LEU A 1 225 ? 75.902 -78.267 2.482 1.00 48.69 225 LEU A N 1
ATOM 1544 C CA . LEU A 1 225 ? 77.285 -78.766 2.253 1.00 51.51 225 LEU A CA 1
ATOM 1545 C C . LEU A 1 225 ? 77.609 -79.891 3.239 1.00 52.72 225 LEU A C 1
ATOM 1546 O O . LEU A 1 225 ? 78.184 -80.904 2.805 1.00 58.19 225 LEU A O 1
ATOM 1551 N N . LEU A 1 226 ? 77.230 -79.721 4.508 1.00 56.28 226 LEU A N 1
ATOM 1552 C CA . LEU A 1 226 ? 77.424 -80.724 5.590 1.00 57.19 226 LEU A CA 1
ATOM 1553 C C . LEU A 1 226 ? 76.602 -81.994 5.292 1.00 57.97 226 LEU A C 1
ATOM 1554 O O . LEU A 1 226 ? 77.134 -83.106 5.494 1.00 62.78 226 LEU A O 1
ATOM 1559 N N . ALA A 1 227 ? 75.372 -81.844 4.787 1.00 55.35 227 ALA A N 1
ATOM 1560 C CA . ALA A 1 227 ? 74.427 -82.955 4.503 1.00 54.37 227 ALA A CA 1
ATOM 1561 C C . ALA A 1 227 ? 74.747 -83.647 3.170 1.00 61.60 227 ALA A C 1
ATOM 1562 O O . ALA A 1 227 ? 74.170 -84.727 2.921 1.00 59.77 227 ALA A O 1
ATOM 1564 N N . GLU A 1 228 ? 75.617 -83.055 2.345 1.00 67.39 228 GLU A N 1
ATOM 1565 C CA . GLU A 1 228 ? 75.868 -83.487 0.945 1.00 73.64 228 GLU A CA 1
ATOM 1566 C C . GLU A 1 228 ? 76.294 -84.960 0.932 1.00 74.42 228 GLU A C 1
ATOM 1567 O O . GLU A 1 228 ? 75.659 -85.745 0.206 1.00 81.31 228 GLU A O 1
ATOM 1573 N N . GLY A 1 229 ? 77.293 -85.323 1.738 1.00 70.20 229 GLY A N 1
ATOM 1574 C CA . GLY A 1 229 ? 77.804 -86.705 1.841 1.00 76.13 229 GLY A CA 1
ATOM 1575 C C . GLY A 1 229 ? 76.704 -87.729 2.095 1.00 76.74 229 GLY A C 1
ATOM 1576 O O . GLY A 1 229 ? 76.774 -88.825 1.508 1.00 77.51 229 GLY A O 1
ATOM 1577 N N . ILE A 1 230 ? 75.705 -87.380 2.911 1.00 69.14 230 ILE A N 1
ATOM 1578 C CA . ILE A 1 230 ? 74.759 -88.345 3.550 1.00 64.78 230 ILE A CA 1
ATOM 1579 C C . ILE A 1 230 ? 73.770 -88.853 2.504 1.00 58.05 230 ILE A C 1
ATOM 1580 O O . ILE A 1 230 ? 73.135 -88.042 1.839 1.00 55.50 230 ILE A O 1
ATOM 1585 N N . PRO A 1 231 ? 73.593 -90.192 2.349 1.00 58.25 231 PRO A N 1
ATOM 1586 C CA . PRO A 1 231 ? 72.515 -90.751 1.526 1.00 60.38 231 PRO A CA 1
ATOM 1587 C C . PRO A 1 231 ? 71.105 -90.321 1.965 1.00 62.02 231 PRO A C 1
ATOM 1588 O O . PRO A 1 231 ? 70.913 -90.054 3.138 1.00 60.80 231 PRO A O 1
ATOM 1592 N N . ALA A 1 232 ? 70.154 -90.303 1.024 1.00 67.10 232 ALA A N 1
ATOM 1593 C CA . ALA A 1 232 ? 68.790 -89.733 1.188 1.00 67.56 232 ALA A CA 1
ATOM 1594 C C . ALA A 1 232 ? 67.933 -90.596 2.124 1.00 69.40 232 ALA A C 1
ATOM 1595 O O . ALA A 1 232 ? 67.147 -89.999 2.890 1.00 77.02 232 ALA A O 1
ATOM 1597 N N . HIS A 1 233 ? 68.085 -91.928 2.079 1.00 64.92 233 HIS A N 1
ATOM 1598 C CA . HIS A 1 233 ? 67.309 -92.908 2.894 1.00 67.33 233 HIS A CA 1
ATOM 1599 C C . HIS A 1 233 ? 67.571 -92.729 4.407 1.00 68.48 233 HIS A C 1
ATOM 1600 O O . HIS A 1 233 ? 66.659 -93.068 5.199 1.00 64.23 233 HIS A O 1
ATOM 1607 N N . VAL A 1 234 ? 68.757 -92.231 4.793 1.00 60.01 234 VAL A N 1
ATOM 1608 C CA . VAL A 1 234 ? 69.243 -92.111 6.203 1.00 53.88 234 VAL A CA 1
ATOM 1609 C C . VAL A 1 234 ? 68.359 -91.126 6.980 1.00 49.15 234 VAL A C 1
ATOM 1610 O O . VAL A 1 234 ? 67.933 -91.486 8.094 1.00 48.63 234 VAL A O 1
ATOM 1614 N N . ILE A 1 235 ? 68.114 -89.932 6.432 1.00 47.70 235 ILE A N 1
ATOM 1615 C CA . ILE A 1 235 ? 67.402 -88.825 7.141 1.00 48.64 235 ILE A CA 1
ATOM 1616 C C . ILE A 1 235 ? 65.895 -89.018 6.951 1.00 49.00 235 ILE A C 1
ATOM 1617 O O . ILE A 1 235 ? 65.432 -88.911 5.808 1.00 51.20 235 ILE A O 1
ATOM 1622 N N . GLN A 1 236 ? 65.176 -89.271 8.048 1.00 50.32 236 GLN A N 1
ATOM 1623 C CA . GLN A 1 236 ? 63.693 -89.362 8.112 1.00 51.03 236 GLN A CA 1
ATOM 1624 C C . GLN A 1 236 ? 63.140 -88.029 8.637 1.00 48.64 236 GLN A C 1
ATOM 1625 O O . GLN A 1 236 ? 63.227 -87.796 9.864 1.00 50.31 236 GLN A O 1
ATOM 1631 N N . LEU A 1 237 ? 62.634 -87.170 7.744 1.00 45.99 237 LEU A N 1
ATOM 1632 C CA . LEU A 1 237 ? 61.998 -85.871 8.106 1.00 48.09 237 LEU A CA 1
ATOM 1633 C C . LEU A 1 237 ? 60.574 -86.136 8.594 1.00 49.06 237 LEU A C 1
ATOM 1634 O O . LEU A 1 237 ? 60.042 -87.212 8.271 1.00 52.39 237 LEU A O 1
ATOM 1639 N N . GLY A 1 238 ? 59.992 -85.177 9.323 1.00 47.82 238 GLY A N 1
ATOM 1640 C CA . GLY A 1 238 ? 58.616 -85.244 9.858 1.00 51.24 238 GLY A CA 1
ATOM 1641 C C . GLY A 1 238 ? 58.408 -86.447 10.772 1.00 50.53 238 GLY A C 1
ATOM 1642 O O . GLY A 1 238 ? 57.308 -87.016 10.730 1.00 53.36 238 GLY A O 1
ATOM 1643 N N . LYS A 1 239 ? 59.415 -86.802 11.582 1.00 51.96 239 LYS A N 1
ATOM 1644 C CA . LYS A 1 239 ? 59.518 -88.090 12.329 1.00 50.05 239 LYS A CA 1
ATOM 1645 C C . LYS A 1 239 ? 60.002 -87.837 13.761 1.00 46.65 239 LYS A C 1
ATOM 1646 O O . LYS A 1 239 ? 61.067 -88.320 14.159 1.00 47.16 239 LYS A O 1
ATOM 1652 N N . PRO A 1 240 ? 59.243 -87.075 14.590 1.00 43.28 240 PRO A N 1
ATOM 1653 C CA . PRO A 1 240 ? 59.657 -86.790 15.967 1.00 41.26 240 PRO A CA 1
ATOM 1654 C C . PRO A 1 240 ? 59.673 -88.034 16.871 1.00 42.00 240 PRO A C 1
ATOM 1655 O O . PRO A 1 240 ? 58.816 -88.884 16.721 1.00 43.83 240 PRO A O 1
ATOM 1659 N N . VAL A 1 241 ? 60.659 -88.111 17.768 1.00 40.35 241 VAL A N 1
ATOM 1660 C CA . VAL A 1 241 ? 60.756 -89.163 18.821 1.00 40.42 241 VAL A CA 1
ATOM 1661 C C . VAL A 1 241 ? 59.909 -88.723 20.023 1.00 39.96 241 VAL A C 1
ATOM 1662 O O . VAL A 1 241 ? 59.836 -87.508 20.307 1.00 36.63 241 VAL A O 1
ATOM 1666 N N . ARG A 1 242 ? 59.251 -89.693 20.660 1.00 43.03 242 ARG A N 1
ATOM 1667 C CA . ARG A 1 242 ? 58.400 -89.519 21.867 1.00 43.89 242 ARG A CA 1
ATOM 1668 C C . ARG A 1 242 ? 59.199 -89.951 23.104 1.00 45.74 242 ARG A C 1
ATOM 1669 O O . ARG A 1 242 ? 59.207 -89.205 24.124 1.00 45.12 242 ARG A O 1
ATOM 1677 N N . CYS A 1 243 ? 59.839 -91.120 23.020 1.00 45.70 243 CYS A N 1
ATOM 1678 C CA . CYS A 1 243 ? 60.576 -91.742 24.144 1.00 46.36 243 CYS A CA 1
ATOM 1679 C C . CYS A 1 243 ? 61.794 -92.511 23.632 1.00 45.57 243 CYS A C 1
ATOM 1680 O O . CYS A 1 243 ? 61.705 -93.105 22.543 1.00 44.98 243 CYS A O 1
ATOM 1683 N N . ILE A 1 244 ? 62.884 -92.467 24.403 1.00 48.47 244 ILE A N 1
ATOM 1684 C CA . ILE A 1 244 ? 64.052 -93.388 24.299 1.00 51.52 244 ILE A CA 1
ATOM 1685 C C . ILE A 1 244 ? 63.937 -94.378 25.459 1.00 50.12 244 ILE A C 1
ATOM 1686 O O . ILE A 1 244 ? 63.950 -93.929 26.612 1.00 49.27 244 ILE A O 1
ATOM 1691 N N . HIS A 1 245 ? 63.807 -95.665 25.135 1.00 53.46 245 HIS A N 1
ATOM 1692 C CA . HIS A 1 245 ? 63.869 -96.813 26.073 1.00 54.02 245 HIS A CA 1
ATOM 1693 C C . HIS A 1 245 ? 65.285 -97.389 26.041 1.00 57.51 245 HIS A C 1
ATOM 1694 O O . HIS A 1 245 ? 65.652 -97.968 25.013 1.00 56.01 245 HIS A O 1
ATOM 1701 N N . TRP A 1 246 ? 66.040 -97.228 27.127 1.00 60.43 246 TRP A N 1
ATOM 1702 C CA . TRP A 1 246 ? 67.432 -97.733 27.266 1.00 62.48 246 TRP A CA 1
ATOM 1703 C C . TRP A 1 246 ? 67.488 -98.673 28.470 1.00 63.80 246 TRP A C 1
ATOM 1704 O O . TRP A 1 246 ? 66.495 -98.733 29.228 1.00 59.42 246 TRP A O 1
ATOM 1715 N N . ASP A 1 247 ? 68.598 -99.399 28.607 1.00 69.06 247 ASP A N 1
ATOM 1716 C CA . ASP A 1 247 ? 68.873 -100.302 29.755 1.00 75.14 247 ASP A CA 1
ATOM 1717 C C . ASP A 1 247 ? 67.948 -101.525 29.636 1.00 77.10 247 ASP A C 1
ATOM 1718 O O . ASP A 1 247 ? 67.474 -102.008 30.680 1.00 84.28 247 ASP A O 1
ATOM 1723 N N . GLN A 1 248 ? 67.715 -102.013 28.409 1.00 81.63 248 GLN A N 1
ATOM 1724 C CA . GLN A 1 248 ? 66.756 -103.115 28.103 1.00 91.91 248 GLN A CA 1
ATOM 1725 C C . GLN A 1 248 ? 67.488 -104.460 28.216 1.00 99.47 248 GLN A C 1
ATOM 1726 O O . GLN A 1 248 ? 68.630 -104.546 27.719 1.00 107.18 248 GLN A O 1
ATOM 1732 N N . ALA A 1 249 ? 66.843 -105.463 28.829 1.00 106.07 249 ALA A N 1
ATOM 1733 C CA . ALA A 1 249 ? 67.377 -106.827 29.074 1.00 105.82 249 ALA A CA 1
ATOM 1734 C C . ALA A 1 249 ? 66.761 -107.810 28.072 1.00 107.01 249 ALA A C 1
ATOM 1735 O O . ALA A 1 249 ? 67.260 -107.847 26.929 1.00 106.95 249 ALA A O 1
ATOM 1737 N N . SER A 1 254 ? 68.307 -108.997 20.003 1.00 130.87 254 SER A N 1
ATOM 1738 C CA . SER A 1 254 ? 67.595 -107.723 19.703 1.00 125.43 254 SER A CA 1
ATOM 1739 C C . SER A 1 254 ? 68.340 -106.535 20.327 1.00 128.24 254 SER A C 1
ATOM 1740 O O . SER A 1 254 ? 69.273 -106.767 21.128 1.00 130.31 254 SER A O 1
ATOM 1743 N N . GLY A 1 255 ? 67.920 -105.313 19.982 1.00 121.11 255 GLY A N 1
ATOM 1744 C CA . GLY A 1 255 ? 68.541 -104.054 20.437 1.00 107.69 255 GLY A CA 1
ATOM 1745 C C . GLY A 1 255 ? 68.198 -103.756 21.885 1.00 104.62 255 GLY A C 1
ATOM 1746 O O . GLY A 1 255 ? 66.994 -103.742 22.215 1.00 116.80 255 GLY A O 1
ATOM 1747 N N . SER A 1 256 ? 69.215 -103.497 22.714 1.00 87.87 256 SER A N 1
ATOM 1748 C CA . SER A 1 256 ? 69.068 -103.115 24.144 1.00 87.07 256 SER A CA 1
ATOM 1749 C C . SER A 1 256 ? 68.609 -101.650 24.278 1.00 79.91 256 SER A C 1
ATOM 1750 O O . SER A 1 256 ? 68.490 -101.178 25.433 1.00 79.52 256 SER A O 1
ATOM 1753 N N . VAL A 1 257 ? 68.412 -100.941 23.158 1.00 68.67 257 VAL A N 1
ATOM 1754 C CA . VAL A 1 257 ? 67.746 -99.605 23.091 1.00 63.58 257 VAL A CA 1
ATOM 1755 C C . VAL A 1 257 ? 66.587 -99.697 22.092 1.00 62.58 257 VAL A C 1
ATOM 1756 O O . VAL A 1 257 ? 66.719 -100.435 21.098 1.00 66.98 257 VAL A O 1
ATOM 1760 N N . VAL A 1 258 ? 65.494 -98.978 22.364 1.00 57.56 258 VAL A N 1
ATOM 1761 C CA . VAL A 1 258 ? 64.277 -98.894 21.502 1.00 55.96 258 VAL A CA 1
ATOM 1762 C C . VAL A 1 258 ? 63.840 -97.428 21.470 1.00 53.82 258 VAL A C 1
ATOM 1763 O O . VAL A 1 258 ? 63.527 -96.885 22.547 1.00 54.45 258 VAL A O 1
ATOM 1767 N N . VAL A 1 259 ? 63.832 -96.822 20.281 1.00 54.83 259 VAL A N 1
ATOM 1768 C CA . VAL A 1 259 ? 63.371 -95.422 20.050 1.00 52.90 259 VAL A CA 1
ATOM 1769 C C . VAL A 1 259 ? 61.881 -95.475 19.711 1.00 52.09 259 VAL A C 1
ATOM 1770 O O . VAL A 1 259 ? 61.521 -96.130 18.719 1.00 51.69 259 VAL A O 1
ATOM 1774 N N . GLU A 1 260 ? 61.060 -94.813 20.522 1.00 50.30 260 GLU A N 1
ATOM 1775 C CA . GLU A 1 260 ? 59.592 -94.737 20.349 1.00 52.46 260 GLU A CA 1
ATOM 1776 C C . GLU A 1 260 ? 59.272 -93.395 19.685 1.00 48.74 260 GLU A C 1
ATOM 1777 O O . GLU A 1 260 ? 59.452 -92.351 20.345 1.00 48.33 260 GLU A O 1
ATOM 1783 N N . CYS A 1 261 ? 58.834 -93.435 18.425 1.00 47.23 261 CYS A N 1
ATOM 1784 C CA . CYS A 1 261 ? 58.414 -92.255 17.624 1.00 47.66 261 CYS A CA 1
ATOM 1785 C C . CYS A 1 261 ? 56.985 -91.868 18.004 1.00 44.50 261 CYS A C 1
ATOM 1786 O O . CYS A 1 261 ? 56.274 -92.730 18.547 1.00 45.13 261 CYS A O 1
ATOM 1789 N N . GLU A 1 262 ? 56.590 -90.628 17.708 1.00 43.12 262 GLU A N 1
ATOM 1790 C CA . GLU A 1 262 ? 55.225 -90.093 17.960 1.00 47.54 262 GLU A CA 1
ATOM 1791 C C . GLU A 1 262 ? 54.184 -90.889 17.166 1.00 52.00 262 GLU A C 1
ATOM 1792 O O . GLU A 1 262 ? 53.100 -91.130 17.727 1.00 54.60 262 GLU A O 1
ATOM 1798 N N . ASP A 1 263 ? 54.503 -91.303 15.934 1.00 49.57 263 ASP A N 1
ATOM 1799 C CA . ASP A 1 263 ? 53.607 -92.132 15.078 1.00 54.12 263 ASP A CA 1
ATOM 1800 C C . ASP A 1 263 ? 53.643 -93.604 15.520 1.00 57.69 263 ASP A C 1
ATOM 1801 O O . ASP A 1 263 ? 53.175 -94.459 14.739 1.00 67.38 263 ASP A O 1
ATOM 1806 N N . CYS A 1 264 ? 54.213 -93.895 16.694 1.00 55.60 264 CYS A N 1
ATOM 1807 C CA . CYS A 1 264 ? 54.125 -95.191 17.412 1.00 55.68 264 CYS A CA 1
ATOM 1808 C C . CYS A 1 264 ? 55.061 -96.234 16.785 1.00 56.82 264 CYS A C 1
ATOM 1809 O O . CYS A 1 264 ? 54.947 -97.384 17.189 1.00 64.38 264 CYS A O 1
ATOM 1812 N N . GLU A 1 265 ? 55.985 -95.875 15.886 1.00 56.23 265 GLU A N 1
ATOM 1813 C CA . GLU A 1 265 ? 56.974 -96.857 15.359 1.00 57.30 265 GLU A CA 1
ATOM 1814 C C . GLU A 1 265 ? 58.010 -97.141 16.452 1.00 57.09 265 GLU A C 1
ATOM 1815 O O . GLU A 1 265 ? 58.457 -96.175 17.098 1.00 57.15 265 GLU A O 1
ATOM 1821 N N . LEU A 1 266 ? 58.384 -98.414 16.624 1.00 59.30 266 LEU A N 1
ATOM 1822 C CA . LEU A 1 266 ? 59.444 -98.866 17.568 1.00 58.70 266 LEU A CA 1
ATOM 1823 C C . LEU A 1 266 ? 60.710 -99.218 16.771 1.00 57.72 266 LEU A C 1
ATOM 1824 O O . LEU A 1 266 ? 60.691 -100.224 16.032 1.00 57.96 266 LEU A O 1
ATOM 1829 N N . ILE A 1 267 ? 61.759 -98.404 16.913 1.00 54.24 267 ILE A N 1
ATOM 1830 C CA . ILE A 1 267 ? 63.045 -98.524 16.165 1.00 55.81 267 ILE A CA 1
ATOM 1831 C C . ILE A 1 267 ? 64.088 -99.090 17.125 1.00 56.36 267 ILE A C 1
ATOM 1832 O O . ILE A 1 267 ? 64.559 -98.365 17.997 1.00 57.62 267 ILE A O 1
ATOM 1837 N N . PRO A 1 268 ? 64.479 -100.386 17.010 1.00 59.90 268 PRO A N 1
ATOM 1838 C CA . PRO A 1 268 ? 65.526 -100.947 17.862 1.00 57.59 268 PRO A CA 1
ATOM 1839 C C . PRO A 1 268 ? 66.880 -100.330 17.485 1.00 56.43 268 PRO A C 1
ATOM 1840 O O . PRO A 1 268 ? 67.090 -100.053 16.320 1.00 59.53 268 PRO A O 1
ATOM 1844 N N . ALA A 1 269 ? 67.746 -100.121 18.477 1.00 55.40 269 ALA A N 1
ATOM 1845 C CA . ALA A 1 269 ? 69.055 -99.443 18.334 1.00 54.58 269 ALA A CA 1
ATOM 1846 C C . ALA A 1 269 ? 70.067 -100.053 19.306 1.00 56.49 269 ALA A C 1
ATOM 1847 O O . ALA A 1 269 ? 69.642 -100.704 20.279 1.00 62.48 269 ALA A O 1
ATOM 1849 N N . ASP A 1 270 ? 71.355 -99.848 19.025 1.00 58.10 270 ASP A N 1
ATOM 1850 C CA . ASP A 1 270 ? 72.499 -100.205 19.907 1.00 60.64 270 ASP A CA 1
ATOM 1851 C C . ASP A 1 270 ? 72.960 -98.939 20.635 1.00 56.06 270 ASP A C 1
ATOM 1852 O O . ASP A 1 270 ? 73.203 -99.008 21.861 1.00 54.16 270 ASP A O 1
ATOM 1857 N N . HIS A 1 271 ? 73.079 -97.834 19.891 1.00 52.64 271 HIS A N 1
ATOM 1858 C CA . HIS A 1 271 ? 73.399 -96.476 20.405 1.00 52.16 271 HIS A CA 1
ATOM 1859 C C . HIS A 1 271 ? 72.406 -95.463 19.834 1.00 49.51 271 HIS A C 1
ATOM 1860 O O . HIS A 1 271 ? 71.904 -95.684 18.712 1.00 51.92 271 HIS A O 1
ATOM 1867 N N . VAL A 1 272 ? 72.148 -94.398 20.595 1.00 47.04 272 VAL A N 1
ATOM 1868 C CA . VAL A 1 272 ? 71.326 -93.219 20.197 1.00 46.92 272 VAL A CA 1
ATOM 1869 C C . VAL A 1 272 ? 72.163 -91.971 20.477 1.00 46.93 272 VAL A C 1
ATOM 1870 O O . VAL A 1 272 ? 72.846 -91.946 21.517 1.00 49.86 272 VAL A O 1
ATOM 1874 N N . ILE A 1 273 ? 72.125 -90.992 19.570 1.00 46.26 273 ILE A N 1
ATOM 1875 C CA . ILE A 1 273 ? 72.742 -89.649 19.773 1.00 44.51 273 ILE A CA 1
ATOM 1876 C C . ILE A 1 273 ? 71.596 -88.636 19.826 1.00 41.11 273 ILE A C 1
ATOM 1877 O O . ILE A 1 273 ? 70.945 -88.439 18.793 1.00 43.55 273 ILE A O 1
ATOM 1882 N N . VAL A 1 274 ? 71.364 -88.032 20.991 1.00 40.57 274 VAL A N 1
ATOM 1883 C CA . VAL A 1 274 ? 70.295 -87.013 21.204 1.00 43.26 274 VAL A CA 1
ATOM 1884 C C . VAL A 1 274 ? 70.906 -85.629 20.954 1.00 42.13 274 VAL A C 1
ATOM 1885 O O . VAL A 1 274 ? 71.905 -85.302 21.636 1.00 44.17 274 VAL A O 1
ATOM 1889 N N . THR A 1 275 ? 70.338 -84.857 20.017 1.00 38.05 275 THR A N 1
ATOM 1890 C CA . THR A 1 275 ? 70.832 -83.509 19.611 1.00 37.94 275 THR A CA 1
ATOM 1891 C C . THR A 1 275 ? 69.774 -82.421 19.838 1.00 36.97 275 THR A C 1
ATOM 1892 O O . THR A 1 275 ? 70.095 -81.246 19.553 1.00 37.68 275 THR A O 1
ATOM 1896 N N . VAL A 1 276 ? 68.589 -82.771 20.354 1.00 36.95 276 VAL A N 1
ATOM 1897 C CA . VAL A 1 276 ? 67.463 -81.812 20.576 1.00 39.25 276 VAL A CA 1
ATOM 1898 C C . VAL A 1 276 ? 67.944 -80.740 21.559 1.00 41.30 276 VAL A C 1
ATOM 1899 O O . VAL A 1 276 ? 68.813 -81.064 22.407 1.00 49.45 276 VAL A O 1
ATOM 1903 N N . SER A 1 277 ? 67.391 -79.528 21.460 1.00 41.04 277 SER A N 1
ATOM 1904 C CA . SER A 1 277 ? 67.846 -78.341 22.234 1.00 40.04 277 SER A CA 1
ATOM 1905 C C . SER A 1 277 ? 67.643 -78.585 23.726 1.00 42.24 277 SER A C 1
ATOM 1906 O O . SER A 1 277 ? 66.829 -79.450 24.085 1.00 42.45 277 SER A O 1
ATOM 1909 N N . LEU A 1 278 ? 68.359 -77.828 24.553 1.00 45.56 278 LEU A N 1
ATOM 1910 C CA . LEU A 1 278 ? 68.198 -77.824 26.030 1.00 48.20 278 LEU A CA 1
ATOM 1911 C C . LEU A 1 278 ? 66.732 -77.550 26.393 1.00 47.46 278 LEU A C 1
ATOM 1912 O O . LEU A 1 278 ? 66.248 -78.158 27.369 1.00 48.33 278 LEU A O 1
ATOM 1917 N N . GLY A 1 279 ? 66.063 -76.673 25.633 1.00 44.07 279 GLY A N 1
ATOM 1918 C CA . GLY A 1 279 ? 64.650 -76.294 25.829 1.00 44.79 279 GLY A CA 1
ATOM 1919 C C . GLY A 1 279 ? 63.727 -77.489 25.674 1.00 44.29 279 GLY A C 1
ATOM 1920 O O . GLY A 1 279 ? 62.793 -77.624 26.486 1.00 46.75 279 GLY A O 1
ATOM 1921 N N . VAL A 1 280 ? 63.991 -78.334 24.672 1.00 43.03 280 VAL A N 1
ATOM 1922 C CA . VAL A 1 280 ? 63.256 -79.612 24.428 1.00 42.06 280 VAL A CA 1
ATOM 1923 C C . VAL A 1 280 ? 63.495 -80.533 25.632 1.00 41.29 280 VAL A C 1
ATOM 1924 O O . VAL A 1 280 ? 62.509 -81.113 26.127 1.00 42.59 280 VAL A O 1
ATOM 1928 N N . LEU A 1 281 ? 64.741 -80.637 26.107 1.00 38.98 281 LEU A N 1
ATOM 1929 C CA . LEU A 1 281 ? 65.107 -81.504 27.260 1.00 40.04 281 LEU A CA 1
ATOM 1930 C C . LEU A 1 281 ? 64.389 -81.027 28.529 1.00 40.53 281 LEU A C 1
ATOM 1931 O O . LEU A 1 281 ? 63.875 -81.895 29.259 1.00 41.05 281 LEU A O 1
ATOM 1936 N N . LYS A 1 282 ? 64.347 -79.714 28.772 1.00 40.13 282 LYS A N 1
ATOM 1937 C CA . LYS A 1 282 ? 63.699 -79.116 29.972 1.00 42.56 282 LYS A CA 1
ATOM 1938 C C . LYS A 1 282 ? 62.217 -79.505 30.025 1.00 46.34 282 LYS A C 1
ATOM 1939 O O . LYS A 1 282 ? 61.736 -79.798 31.139 1.00 52.48 282 LYS A O 1
ATOM 1945 N N . ARG A 1 283 ? 61.528 -79.525 28.881 1.00 47.54 283 ARG A N 1
ATOM 1946 C CA . ARG A 1 283 ? 60.057 -79.730 28.842 1.00 54.83 283 ARG A CA 1
ATOM 1947 C C . ARG A 1 283 ? 59.689 -81.218 28.773 1.00 53.36 283 ARG A C 1
ATOM 1948 O O . ARG A 1 283 ? 58.530 -81.519 29.123 1.00 66.42 283 ARG A O 1
ATOM 1956 N N . GLN A 1 284 ? 60.600 -82.111 28.366 1.00 43.78 284 GLN A N 1
ATOM 1957 C CA . GLN A 1 284 ? 60.231 -83.503 27.991 1.00 42.85 284 GLN A CA 1
ATOM 1958 C C . GLN A 1 284 ? 61.064 -84.579 28.692 1.00 43.97 284 GLN A C 1
ATOM 1959 O O . GLN A 1 284 ? 60.659 -85.748 28.553 1.00 50.11 284 GLN A O 1
ATOM 1965 N N . TYR A 1 285 ? 62.138 -84.254 29.428 1.00 45.20 285 TYR A N 1
ATOM 1966 C CA . TYR A 1 285 ? 63.080 -85.280 29.965 1.00 44.63 285 TYR A CA 1
ATOM 1967 C C . TYR A 1 285 ? 62.327 -86.355 30.771 1.00 45.66 285 TYR A C 1
ATOM 1968 O O . TYR A 1 285 ? 62.757 -87.525 30.678 1.00 49.94 285 TYR A O 1
ATOM 1977 N N . THR A 1 286 ? 61.256 -86.002 31.504 1.00 41.70 286 THR A N 1
ATOM 1978 C CA . THR A 1 286 ? 60.524 -86.930 32.420 1.00 43.71 286 THR A CA 1
ATOM 1979 C C . THR A 1 286 ? 59.835 -88.043 31.623 1.00 44.86 286 THR A C 1
ATOM 1980 O O . THR A 1 286 ? 59.759 -89.163 32.145 1.00 45.18 286 THR A O 1
ATOM 1984 N N . SER A 1 287 ? 59.350 -87.734 30.417 1.00 46.14 287 SER A N 1
ATOM 1985 C CA . SER A 1 287 ? 58.662 -88.678 29.495 1.00 48.36 287 SER A CA 1
ATOM 1986 C C . SER A 1 287 ? 59.635 -89.262 28.459 1.00 47.67 287 SER A C 1
ATOM 1987 O O . SER A 1 287 ? 59.403 -90.403 28.017 1.00 53.82 287 SER A O 1
ATOM 1990 N N . PHE A 1 288 ? 60.685 -88.518 28.095 1.00 44.37 288 PHE A N 1
ATOM 1991 C CA . PHE A 1 288 ? 61.555 -88.787 26.919 1.00 45.48 288 PHE A CA 1
ATOM 1992 C C . PHE A 1 288 ? 62.514 -89.956 27.180 1.00 44.10 288 PHE A C 1
ATOM 1993 O O . PHE A 1 288 ? 63.004 -90.529 26.192 1.00 44.93 288 PHE A O 1
ATOM 2001 N N . PHE A 1 289 ? 62.801 -90.276 28.444 1.00 45.89 289 PHE A N 1
ATOM 2002 C CA . PHE A 1 289 ? 63.792 -91.309 28.847 1.00 48.57 289 PHE A CA 1
ATOM 2003 C C . PHE A 1 289 ? 63.130 -92.337 29.765 1.00 47.68 289 PHE A C 1
ATOM 2004 O O . PHE A 1 289 ? 62.426 -91.924 30.688 1.00 49.65 289 PHE A O 1
ATOM 2012 N N . ARG A 1 290 ? 63.357 -93.628 29.503 1.00 49.06 290 ARG A N 1
ATOM 2013 C CA . ARG A 1 290 ? 62.859 -94.758 30.329 1.00 51.77 290 ARG A CA 1
ATOM 2014 C C . ARG A 1 290 ? 63.926 -95.849 30.394 1.00 49.90 290 ARG A C 1
ATOM 2015 O O . ARG A 1 290 ? 64.135 -96.555 29.415 1.00 50.70 290 ARG A O 1
ATOM 2023 N N . PRO A 1 291 ? 64.623 -96.054 31.537 1.00 50.40 291 PRO A N 1
ATOM 2024 C CA . PRO A 1 291 ? 64.318 -95.384 32.805 1.00 50.58 291 PRO A CA 1
ATOM 2025 C C . PRO A 1 291 ? 64.717 -93.899 32.821 1.00 50.57 291 PRO A C 1
ATOM 2026 O O . PRO A 1 291 ? 65.305 -93.434 31.869 1.00 50.00 291 PRO A O 1
ATOM 2030 N N . GLY A 1 292 ? 64.360 -93.185 33.891 1.00 52.08 292 GLY A N 1
ATOM 2031 C CA . GLY A 1 292 ? 64.682 -91.754 34.064 1.00 53.63 292 GLY A CA 1
ATOM 2032 C C . GLY A 1 292 ? 66.181 -91.520 34.022 1.00 55.54 292 GLY A C 1
ATOM 2033 O O . GLY A 1 292 ? 66.938 -92.465 34.326 1.00 58.08 292 GLY A O 1
ATOM 2034 N N . LEU A 1 293 ? 66.603 -90.310 33.650 1.00 54.20 293 LEU A N 1
ATOM 2035 C CA . LEU A 1 293 ? 68.041 -89.930 33.577 1.00 52.48 293 LEU A CA 1
ATOM 2036 C C . LEU A 1 293 ? 68.649 -89.947 34.977 1.00 56.92 293 LEU A C 1
ATOM 2037 O O . LEU A 1 293 ? 67.944 -89.675 35.947 1.00 57.57 293 LEU A O 1
ATOM 2042 N N . PRO A 1 294 ? 69.969 -90.231 35.127 1.00 55.48 294 PRO A N 1
ATOM 2043 C CA . PRO A 1 294 ? 70.657 -90.047 36.404 1.00 51.06 294 PRO A CA 1
ATOM 2044 C C . PRO A 1 294 ? 70.512 -88.603 36.902 1.00 50.75 294 PRO A C 1
ATOM 2045 O O . PRO A 1 294 ? 70.477 -87.701 36.088 1.00 48.78 294 PR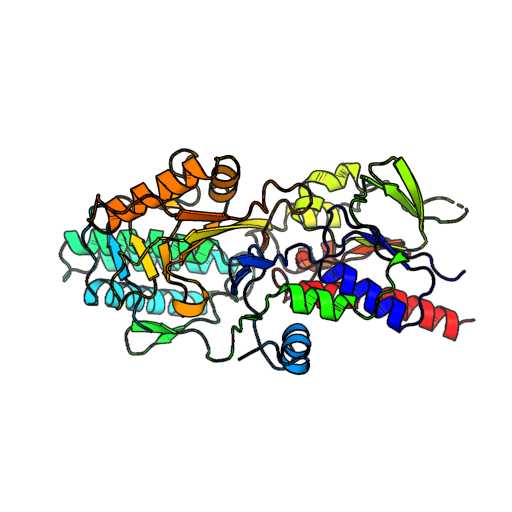O A O 1
ATOM 2049 N N . THR A 1 295 ? 70.467 -88.423 38.223 1.00 51.62 295 THR A N 1
ATOM 2050 C CA . THR A 1 295 ? 69.894 -87.217 38.882 1.00 54.72 295 THR A CA 1
ATOM 2051 C C . THR A 1 295 ? 70.831 -86.014 38.670 1.00 54.02 295 THR A C 1
ATOM 2052 O O . THR A 1 295 ? 70.316 -84.874 38.607 1.00 51.06 295 THR A O 1
ATOM 2056 N N . GLU A 1 296 ? 72.140 -86.240 38.517 1.00 56.72 296 GLU A N 1
ATOM 2057 C CA . GLU A 1 296 ? 73.119 -85.152 38.247 1.00 61.39 296 GLU A CA 1
ATOM 2058 C C . GLU A 1 296 ? 72.846 -84.553 36.862 1.00 58.61 296 GLU A C 1
ATOM 2059 O O . GLU A 1 296 ? 72.989 -83.326 36.726 1.00 61.94 296 GLU A O 1
ATOM 2065 N N . LYS A 1 297 ? 72.456 -85.374 35.880 1.00 54.36 297 LYS A N 1
ATOM 2066 C CA . LYS A 1 297 ? 72.084 -84.905 34.516 1.00 50.90 297 LYS A CA 1
ATOM 2067 C C . LYS A 1 297 ? 70.788 -84.089 34.585 1.00 49.31 297 LYS A C 1
ATOM 2068 O O . LYS A 1 297 ? 70.714 -83.038 33.911 1.00 53.13 297 LYS A O 1
ATOM 2074 N N . VAL A 1 298 ? 69.807 -84.568 35.355 1.00 46.59 298 VAL A N 1
ATOM 2075 C CA . VAL A 1 298 ? 68.487 -83.901 35.568 1.00 45.18 298 VAL A CA 1
ATOM 2076 C C . VAL A 1 298 ? 68.737 -82.537 36.225 1.00 44.75 298 VAL A C 1
ATOM 2077 O O . VAL A 1 298 ? 68.080 -81.547 35.830 1.00 41.32 298 VAL A O 1
ATOM 2081 N N . ALA A 1 299 ? 69.641 -82.498 37.206 1.00 45.76 299 ALA A N 1
ATOM 2082 C CA . ALA A 1 299 ? 70.054 -81.268 37.915 1.00 49.10 299 ALA A CA 1
ATOM 2083 C C . ALA A 1 299 ? 70.690 -80.289 36.918 1.00 48.80 299 ALA A C 1
ATOM 2084 O O . ALA A 1 299 ? 70.310 -79.102 36.936 1.00 52.90 299 ALA A O 1
ATOM 2086 N N . ALA A 1 300 ? 71.585 -80.783 36.054 1.00 50.67 300 ALA A N 1
ATOM 2087 C CA . ALA A 1 300 ? 72.266 -80.012 34.982 1.00 48.10 300 ALA A CA 1
ATOM 2088 C C . ALA A 1 300 ? 71.232 -79.400 34.029 1.00 49.71 300 ALA A C 1
ATOM 2089 O O . ALA A 1 300 ? 71.350 -78.197 33.709 1.00 54.22 300 ALA A O 1
ATOM 2091 N N . ILE A 1 301 ? 70.254 -80.197 33.593 1.00 45.81 301 ILE A N 1
ATOM 2092 C CA . ILE A 1 301 ? 69.133 -79.736 32.720 1.00 41.64 301 ILE A CA 1
ATOM 2093 C C . ILE A 1 301 ? 68.443 -78.538 33.390 1.00 42.40 301 ILE A C 1
ATOM 2094 O O . ILE A 1 301 ? 68.207 -77.548 32.692 1.00 44.39 301 ILE A O 1
ATOM 2099 N N . HIS A 1 302 ? 68.144 -78.621 34.690 1.00 47.22 302 HIS A N 1
ATOM 2100 C CA . HIS A 1 302 ? 67.451 -77.550 35.459 1.00 49.60 302 HIS A CA 1
ATOM 2101 C C . HIS A 1 302 ? 68.354 -76.326 35.621 1.00 49.43 302 HIS A C 1
ATOM 2102 O O . HIS A 1 302 ? 67.839 -75.196 35.524 1.00 48.68 302 HIS A O 1
ATOM 2109 N N . ARG A 1 303 ? 69.639 -76.547 35.898 1.00 48.28 303 ARG A N 1
ATOM 2110 C CA . ARG A 1 303 ? 70.593 -75.466 36.247 1.00 49.70 303 ARG A CA 1
ATOM 2111 C C . ARG A 1 303 ? 70.945 -74.654 34.997 1.00 47.81 303 ARG A C 1
ATOM 2112 O O . ARG A 1 303 ? 71.012 -73.416 35.112 1.00 50.58 303 ARG A O 1
ATOM 2120 N N . LEU A 1 304 ? 71.159 -75.319 33.858 1.00 44.61 304 LEU A N 1
ATOM 2121 C CA . LEU A 1 304 ? 71.556 -74.655 32.586 1.00 40.95 304 LEU A CA 1
ATOM 2122 C C . LEU A 1 304 ? 70.369 -73.857 32.045 1.00 40.29 304 LEU A C 1
ATOM 2123 O O . LEU A 1 304 ? 69.238 -74.334 32.173 1.00 43.63 304 LEU A O 1
ATOM 2128 N N . GLY A 1 305 ? 70.638 -72.681 31.474 1.00 40.82 305 GLY A N 1
ATOM 2129 C CA . GLY A 1 305 ? 69.621 -71.746 30.962 1.00 40.42 305 GLY A CA 1
ATOM 2130 C C . GLY A 1 305 ? 69.565 -71.790 29.451 1.00 42.17 305 GLY A C 1
ATOM 2131 O O . GLY A 1 305 ? 70.635 -71.903 28.829 1.00 44.63 305 GLY A O 1
ATOM 2132 N N . ILE A 1 306 ? 68.363 -71.750 28.879 1.00 42.31 306 ILE A N 1
ATOM 2133 C CA . ILE A 1 306 ? 68.150 -71.535 27.420 1.00 44.21 306 ILE A CA 1
ATOM 2134 C C . ILE A 1 306 ? 67.219 -70.331 27.277 1.00 43.87 306 ILE A C 1
ATOM 2135 O O . ILE A 1 306 ? 66.173 -70.318 27.940 1.00 43.07 306 ILE A O 1
ATOM 2140 N N . GLY A 1 307 ? 67.638 -69.343 26.483 1.00 45.18 307 GLY A N 1
ATOM 2141 C CA . GLY A 1 307 ? 66.899 -68.093 26.240 1.00 45.43 307 GLY A CA 1
ATOM 2142 C C . GLY A 1 307 ? 66.189 -68.138 24.904 1.00 44.54 307 GLY A C 1
ATOM 2143 O O . GLY A 1 307 ? 66.663 -68.867 24.014 1.00 44.40 307 GLY A O 1
ATOM 2144 N N . THR A 1 308 ? 65.082 -67.401 24.789 1.00 43.56 308 THR A N 1
ATOM 2145 C CA . THR A 1 308 ? 64.347 -67.163 23.527 1.00 44.99 308 THR A CA 1
ATOM 2146 C C . THR A 1 308 ? 64.798 -65.815 22.952 1.00 49.16 308 THR A C 1
ATOM 2147 O O . THR A 1 308 ? 64.633 -64.774 23.622 1.00 45.28 308 THR A O 1
ATOM 2151 N N . THR A 1 309 ? 65.365 -65.869 21.748 1.00 45.74 309 THR A N 1
ATOM 2152 C CA . THR A 1 309 ? 65.825 -64.724 20.932 1.00 45.30 309 THR A CA 1
ATOM 2153 C C . THR A 1 309 ? 65.116 -64.846 19.587 1.00 44.79 309 THR A C 1
ATOM 2154 O O . THR A 1 309 ? 65.303 -65.889 18.928 1.00 44.24 309 THR A O 1
ATOM 2158 N N . ASP A 1 310 ? 64.314 -63.848 19.222 1.00 43.67 310 ASP A N 1
ATOM 2159 C CA . ASP A 1 310 ? 63.582 -63.828 17.933 1.00 45.83 310 ASP A CA 1
ATOM 2160 C C . ASP A 1 310 ? 64.071 -62.645 17.091 1.00 46.07 310 ASP A C 1
ATOM 2161 O O . ASP A 1 310 ? 64.512 -61.620 17.660 1.00 45.43 310 ASP A O 1
ATOM 2166 N N . LYS A 1 311 ? 63.993 -62.809 15.771 1.00 47.50 311 LYS A N 1
ATOM 2167 C CA . LYS A 1 311 ? 64.325 -61.778 14.761 1.00 49.05 311 LYS A CA 1
ATOM 2168 C C . LYS A 1 311 ? 63.018 -61.232 14.179 1.00 52.29 311 LYS A C 1
ATOM 2169 O O . LYS A 1 311 ? 62.100 -62.036 13.938 1.00 49.28 311 LYS A O 1
ATOM 2175 N N . ILE A 1 312 ? 62.932 -59.910 14.016 1.00 56.19 312 ILE A N 1
ATOM 2176 C CA . ILE A 1 312 ? 61.803 -59.204 13.343 1.00 62.38 312 ILE A CA 1
ATOM 2177 C C . ILE A 1 312 ? 62.390 -58.402 12.175 1.00 62.97 312 ILE A C 1
ATOM 2178 O O . ILE A 1 312 ? 63.249 -57.529 12.435 1.00 62.11 312 ILE A O 1
ATOM 2183 N N . PHE A 1 313 ? 61.946 -58.701 10.950 1.00 58.12 313 PHE A N 1
ATOM 2184 C CA . PHE A 1 313 ? 62.271 -57.952 9.710 1.00 57.07 313 PHE A CA 1
ATOM 2185 C C . PHE A 1 313 ? 61.044 -57.150 9.274 1.00 60.43 313 PHE A C 1
ATOM 2186 O O . PHE A 1 313 ? 59.956 -57.751 9.192 1.00 58.36 313 PHE A O 1
ATOM 2194 N N . LEU A 1 314 ? 61.232 -55.853 9.000 1.00 64.03 314 LEU A N 1
ATOM 2195 C CA . LEU A 1 314 ? 60.174 -54.900 8.569 1.00 65.58 314 LEU A CA 1
ATOM 2196 C C . LEU A 1 314 ? 60.582 -54.270 7.237 1.00 69.76 314 LEU A C 1
ATOM 2197 O O . LEU A 1 314 ? 61.378 -53.310 7.264 1.00 73.84 314 LEU A O 1
ATOM 2202 N N . GLU A 1 315 ? 60.051 -54.792 6.126 1.00 71.41 315 GLU A N 1
ATOM 2203 C CA . GLU A 1 315 ? 60.313 -54.282 4.752 1.00 72.33 315 GLU A CA 1
ATOM 2204 C C . GLU A 1 315 ? 59.351 -53.125 4.457 1.00 73.01 315 GLU A C 1
ATOM 2205 O O . GLU A 1 315 ? 58.125 -53.352 4.467 1.00 75.60 315 GLU A O 1
ATOM 2211 N N . PHE A 1 316 ? 59.904 -51.934 4.206 1.00 72.57 316 PHE A N 1
ATOM 2212 C CA . PHE A 1 316 ? 59.170 -50.697 3.836 1.00 74.21 316 PHE A CA 1
ATOM 2213 C C . PHE A 1 316 ? 59.334 -50.416 2.339 1.00 79.00 316 PHE A C 1
ATOM 2214 O O . PHE A 1 316 ? 60.323 -50.869 1.731 1.00 76.69 316 PHE A O 1
ATOM 2222 N N . GLU A 1 317 ? 58.388 -49.658 1.780 1.00 84.10 317 GLU A N 1
ATOM 2223 C CA . GLU A 1 317 ? 58.399 -49.191 0.370 1.00 88.41 317 GLU A CA 1
ATOM 2224 C C . GLU A 1 317 ? 59.641 -48.326 0.117 1.00 88.37 317 GLU A C 1
ATOM 2225 O O . GLU A 1 317 ? 60.168 -48.388 -1.005 1.00 85.89 317 GLU A O 1
ATOM 2231 N N . GLU A 1 318 ? 60.089 -47.558 1.118 1.00 89.13 318 GLU A N 1
ATOM 2232 C CA . GLU A 1 318 ? 61.223 -46.601 0.988 1.00 91.33 318 GLU A CA 1
ATOM 2233 C C . GLU A 1 318 ? 61.678 -46.143 2.374 1.00 89.22 318 GLU A C 1
ATOM 2234 O O . GLU A 1 318 ? 60.918 -46.248 3.336 1.00 88.31 318 GLU A O 1
ATOM 2240 N N . PRO A 1 319 ? 62.917 -45.611 2.522 1.00 89.19 319 PRO A N 1
ATOM 2241 C CA . PRO A 1 319 ? 63.472 -45.306 3.840 1.00 87.10 319 PRO A CA 1
ATOM 2242 C C . PRO A 1 319 ? 62.972 -43.963 4.392 1.00 86.43 319 PRO A C 1
ATOM 2243 O O . PRO A 1 319 ? 63.098 -42.959 3.708 1.00 86.59 319 PRO A O 1
ATOM 2247 N N . PHE A 1 320 ? 62.403 -43.994 5.599 1.00 81.27 320 PHE A N 1
ATOM 2248 C CA . PHE A 1 320 ? 61.993 -42.808 6.401 1.00 83.02 320 PHE A CA 1
ATOM 2249 C C . PHE A 1 320 ? 63.123 -42.422 7.365 1.00 80.33 320 PHE A C 1
ATOM 2250 O O . PHE A 1 320 ? 63.123 -41.291 7.867 1.00 82.87 320 PHE A O 1
ATOM 2258 N N . TRP A 1 321 ? 64.023 -43.363 7.650 1.00 81.43 321 TRP A N 1
ATOM 2259 C CA . TRP A 1 321 ? 65.273 -43.159 8.434 1.00 83.54 321 TRP A CA 1
ATOM 2260 C C . TRP A 1 321 ? 66.294 -42.367 7.609 1.00 88.67 321 TRP A C 1
ATOM 2261 O O . TRP A 1 321 ? 66.363 -42.592 6.379 1.00 93.60 321 TRP A O 1
ATOM 2272 N N . GLY A 1 322 ? 67.069 -41.497 8.271 1.00 90.52 322 GLY A N 1
ATOM 2273 C CA . GLY A 1 322 ? 68.108 -40.655 7.646 1.00 94.62 322 GLY A CA 1
ATOM 2274 C C . GLY A 1 322 ? 69.246 -41.499 7.075 1.00 97.21 322 GLY A C 1
ATOM 2275 O O . GLY A 1 322 ? 69.480 -42.614 7.542 1.00 98.68 322 GLY A O 1
ATOM 2276 N N . PRO A 1 323 ? 69.996 -40.993 6.065 1.00 93.73 323 PRO A N 1
ATOM 2277 C CA . PRO A 1 323 ? 71.050 -41.776 5.417 1.00 93.21 323 PRO A CA 1
ATOM 2278 C C . PRO A 1 323 ? 72.284 -42.005 6.306 1.00 91.13 323 PRO A C 1
ATOM 2279 O O . PRO A 1 323 ? 72.993 -42.958 6.061 1.00 94.83 323 PRO A O 1
ATOM 2283 N N . GLU A 1 324 ? 72.498 -41.152 7.316 1.00 90.83 324 GLU A N 1
ATOM 2284 C CA . GLU A 1 324 ? 73.611 -41.281 8.300 1.00 89.76 324 GLU A CA 1
ATOM 2285 C C . GLU A 1 324 ? 73.362 -42.453 9.263 1.00 86.60 324 GLU A C 1
ATOM 2286 O O . GLU A 1 324 ? 74.324 -42.827 9.953 1.00 84.07 324 GLU A O 1
ATOM 2292 N N . CYS A 1 325 ? 72.133 -42.985 9.337 1.00 85.84 325 CYS A N 1
ATOM 2293 C CA . CYS A 1 325 ? 71.688 -43.960 10.372 1.00 80.14 325 CYS A CA 1
ATOM 2294 C C . CYS A 1 325 ? 71.947 -45.401 9.916 1.00 73.28 325 CYS A C 1
ATOM 2295 O O . CYS A 1 325 ? 71.268 -45.846 8.981 1.00 74.43 325 CYS A O 1
ATOM 2298 N N . ASN A 1 326 ? 72.889 -46.091 10.570 1.00 70.98 326 ASN A N 1
ATOM 2299 C CA . ASN A 1 326 ? 73.061 -47.571 10.525 1.00 72.10 326 ASN A CA 1
ATOM 2300 C C . ASN A 1 326 ? 71.928 -48.268 11.281 1.00 70.71 326 ASN A C 1
ATOM 2301 O O . ASN A 1 326 ? 71.620 -49.433 10.952 1.00 65.19 326 ASN A O 1
ATOM 2306 N N . SER A 1 327 ? 71.398 -47.608 12.313 1.00 71.84 327 SER A N 1
ATOM 2307 C CA . SER A 1 327 ? 70.427 -48.186 13.274 1.00 68.52 327 SER A CA 1
ATOM 2308 C C . SER A 1 327 ? 69.628 -47.076 13.963 1.00 67.95 327 SER A C 1
ATOM 2309 O O . SER A 1 327 ? 70.114 -45.921 14.011 1.00 62.86 327 SER A O 1
ATOM 2312 N N . LEU A 1 328 ? 68.453 -47.441 14.484 1.00 71.31 328 LEU A N 1
ATOM 2313 C CA . LEU A 1 328 ? 67.532 -46.557 15.247 1.00 75.47 328 LEU A CA 1
ATOM 2314 C C . LEU A 1 328 ? 67.413 -47.087 16.680 1.00 71.57 328 LEU A C 1
ATOM 2315 O O . LEU A 1 328 ? 66.675 -48.068 16.877 1.00 71.45 328 LEU A O 1
ATOM 2320 N N . GLN A 1 329 ? 68.112 -46.451 17.630 1.00 71.90 329 GLN A N 1
ATOM 2321 C CA . GLN A 1 329 ? 68.239 -46.906 19.044 1.00 69.37 329 GLN A CA 1
ATOM 2322 C C . GLN A 1 329 ? 67.168 -46.234 19.911 1.00 66.59 329 GLN A C 1
ATOM 2323 O O . GLN A 1 329 ? 67.115 -44.989 19.926 1.00 68.96 329 GLN A O 1
ATOM 2329 N N . PHE A 1 330 ? 66.377 -47.042 20.626 1.00 65.42 330 PHE A N 1
ATOM 2330 C CA . PHE A 1 330 ? 65.178 -46.622 21.398 1.00 67.48 330 PHE A CA 1
ATOM 2331 C C . PHE A 1 330 ? 65.535 -46.420 22.877 1.00 69.93 330 PHE A C 1
ATOM 2332 O O . PHE A 1 330 ? 65.746 -47.431 23.593 1.00 69.82 330 PHE A O 1
ATOM 2340 N N . VAL A 1 331 ? 65.563 -45.149 23.309 1.00 73.08 331 VAL A N 1
ATOM 2341 C CA . VAL A 1 331 ? 65.825 -44.691 24.709 1.00 70.64 331 VAL A CA 1
ATOM 2342 C C . VAL A 1 331 ? 64.540 -44.074 25.277 1.00 69.80 331 VAL A C 1
ATOM 2343 O O . VAL A 1 331 ? 64.250 -42.907 24.953 1.00 69.67 331 VAL A O 1
ATOM 2347 N N . TRP A 1 332 ? 63.828 -44.813 26.133 1.00 66.85 332 TRP A N 1
ATOM 2348 C CA . TRP A 1 332 ? 62.567 -44.363 26.778 1.00 67.18 332 TRP A CA 1
ATOM 2349 C C . TRP A 1 332 ? 62.916 -43.491 27.987 1.00 69.48 332 TRP A C 1
ATOM 2350 O O . TRP A 1 332 ? 63.455 -44.045 28.960 1.00 69.87 332 TRP A O 1
ATOM 2361 N N . GLU A 1 333 ? 62.597 -42.193 27.934 1.00 72.51 333 GLU A N 1
ATOM 2362 C CA . GLU A 1 333 ? 63.009 -41.174 28.944 1.00 76.18 333 GLU A CA 1
ATOM 2363 C C . GLU A 1 333 ? 62.432 -41.517 30.328 1.00 79.17 333 GLU A C 1
ATOM 2364 O O . GLU A 1 333 ? 63.057 -41.133 31.334 1.00 81.73 333 GLU A O 1
ATOM 2370 N N . ASP A 1 334 ? 61.303 -42.234 30.373 1.00 78.04 334 ASP A N 1
ATOM 2371 C CA . ASP A 1 334 ? 60.599 -42.653 31.617 1.00 78.66 334 ASP A CA 1
ATOM 2372 C C . ASP A 1 334 ? 61.205 -43.938 32.216 1.00 76.87 334 ASP A C 1
ATOM 2373 O O . ASP A 1 334 ? 60.595 -44.461 33.170 1.00 74.08 334 ASP A O 1
ATOM 2378 N N . GLU A 1 335 ? 62.333 -44.445 31.691 1.00 76.03 335 GLU A N 1
ATOM 2379 C CA . GLU A 1 335 ? 63.061 -45.635 32.226 1.00 70.10 335 GLU A CA 1
ATOM 2380 C C . GLU A 1 335 ? 64.389 -45.197 32.873 1.00 66.49 335 GLU A C 1
ATOM 2381 O O . GLU A 1 335 ? 65.318 -46.023 32.946 1.00 62.19 335 GLU A O 1
ATOM 2387 N N . ALA A 1 336 ? 64.466 -43.961 33.375 1.00 69.06 336 ALA A N 1
ATOM 2388 C CA . ALA A 1 336 ? 65.661 -43.396 34.045 1.00 71.99 336 ALA A CA 1
ATOM 2389 C C . ALA A 1 336 ? 65.868 -44.058 35.416 1.00 75.17 336 ALA A C 1
ATOM 2390 O O . ALA A 1 336 ? 67.036 -44.251 35.798 1.00 77.36 336 ALA A O 1
ATOM 2392 N N . GLU A 1 337 ? 64.783 -44.390 36.125 1.00 79.92 337 GLU A N 1
ATOM 2393 C CA . GLU A 1 337 ? 64.814 -44.882 37.531 1.00 84.84 337 GLU A CA 1
ATOM 2394 C C . GLU A 1 337 ? 64.745 -46.412 37.578 1.00 82.69 337 GLU A C 1
ATOM 2395 O O . GLU A 1 337 ? 65.199 -46.980 38.593 1.00 80.96 337 GLU A O 1
ATOM 2401 N N . SER A 1 338 ? 64.194 -47.053 36.542 1.00 81.93 338 SER A N 1
ATOM 2402 C CA . SER A 1 338 ? 63.858 -48.501 36.546 1.00 85.97 338 SER A CA 1
ATOM 2403 C C . SER A 1 338 ? 65.141 -49.343 36.518 1.00 85.24 338 SER A C 1
ATOM 2404 O O . SER A 1 338 ? 66.091 -48.958 35.816 1.00 79.50 338 SER A O 1
ATOM 2407 N N . HIS A 1 339 ? 65.167 -50.424 37.304 1.00 91.24 339 HIS A N 1
ATOM 2408 C CA . HIS A 1 339 ? 66.179 -51.513 37.254 1.00 93.53 339 HIS A CA 1
ATOM 2409 C C . HIS A 1 339 ? 65.474 -52.780 36.753 1.00 96.88 339 HIS A C 1
ATOM 2410 O O . HIS A 1 339 ? 65.703 -53.861 37.336 1.00 104.85 339 HIS A O 1
ATOM 2417 N N . THR A 1 340 ? 64.638 -52.634 35.716 1.00 97.52 340 THR A N 1
ATOM 2418 C CA . THR A 1 340 ? 63.749 -53.689 35.153 1.00 92.71 340 THR A CA 1
ATOM 2419 C C . THR A 1 340 ? 64.601 -54.777 34.492 1.00 97.89 340 THR A C 1
ATOM 2420 O O . THR A 1 340 ? 65.709 -54.460 34.014 1.00 101.67 340 THR A O 1
ATOM 2424 N N . LEU A 1 341 ? 64.087 -56.009 34.488 1.00 108.05 341 LEU A N 1
ATOM 2425 C CA . LEU A 1 341 ? 64.607 -57.154 33.694 1.00 113.16 341 LEU A CA 1
ATOM 2426 C C . LEU A 1 341 ? 63.483 -57.663 32.779 1.00 107.38 341 LEU A C 1
ATOM 2427 O O . LEU A 1 341 ? 63.698 -57.704 31.545 1.00 113.36 341 LEU A O 1
ATOM 2432 N N . THR A 1 342 ? 62.325 -58.003 33.358 1.00 89.22 342 THR A N 1
ATOM 2433 C CA . THR A 1 342 ? 61.103 -58.451 32.635 1.00 83.63 342 THR A CA 1
ATOM 2434 C C . THR A 1 342 ? 60.035 -57.350 32.685 1.00 78.68 342 THR A C 1
ATOM 2435 O O . THR A 1 342 ? 59.774 -56.823 33.784 1.00 73.32 342 THR A O 1
ATOM 2439 N N . TYR A 1 343 ? 59.440 -57.045 31.526 1.00 73.28 343 TYR A N 1
ATOM 2440 C CA . TYR A 1 343 ? 58.280 -56.132 31.352 1.00 69.97 343 TYR A CA 1
ATOM 2441 C C . TYR A 1 343 ? 56.991 -56.941 31.459 1.00 67.64 343 TYR A C 1
ATOM 2442 O O . TYR A 1 343 ? 57.007 -58.152 31.235 1.00 65.09 343 TYR A O 1
ATOM 2451 N N . PRO A 1 344 ? 55.838 -56.306 31.781 1.00 69.42 344 PRO A N 1
ATOM 2452 C CA . PRO A 1 344 ? 54.542 -56.985 31.710 1.00 73.47 344 PRO A CA 1
ATOM 2453 C C . PRO A 1 344 ? 54.116 -57.253 30.265 1.00 75.56 344 PRO A C 1
ATOM 2454 O O . PRO A 1 344 ? 54.626 -56.622 29.343 1.00 75.60 344 PRO A O 1
ATOM 2458 N N . PRO A 1 345 ? 53.156 -58.178 30.017 1.00 82.84 345 PRO A N 1
ATOM 2459 C CA . PRO A 1 345 ? 52.845 -58.625 28.655 1.00 82.19 345 PRO A CA 1
ATOM 2460 C C . PRO A 1 345 ? 52.262 -57.567 27.702 1.00 81.29 345 PRO A C 1
ATOM 2461 O O . PRO A 1 345 ? 52.198 -57.851 26.528 1.00 82.24 345 PRO A O 1
ATOM 2465 N N . GLU A 1 346 ? 51.858 -56.396 28.208 1.00 85.17 346 GLU A N 1
ATOM 2466 C CA . GLU A 1 346 ? 51.354 -55.257 27.389 1.00 87.43 346 GLU A CA 1
ATOM 2467 C C . GLU A 1 346 ? 52.551 -54.436 26.889 1.00 83.40 346 GLU A C 1
ATOM 2468 O O . GLU A 1 346 ? 52.434 -53.847 25.799 1.00 84.23 346 GLU A O 1
ATOM 2474 N N . LEU A 1 347 ? 53.649 -54.405 27.658 1.00 77.44 347 LEU A N 1
ATOM 2475 C CA . LEU A 1 347 ? 54.883 -53.622 27.364 1.00 75.36 347 LEU A CA 1
ATOM 2476 C C . LEU A 1 347 ? 55.984 -54.526 26.785 1.00 67.57 347 LEU A C 1
ATOM 2477 O O . LEU A 1 347 ? 57.169 -54.188 26.951 1.00 63.01 347 LEU A O 1
ATOM 2482 N N . TRP A 1 348 ? 55.624 -55.618 26.105 1.00 66.28 348 TRP A N 1
ATOM 2483 C CA . TRP A 1 348 ? 56.597 -56.580 25.518 1.00 66.46 348 TRP A CA 1
ATOM 2484 C C . TRP A 1 348 ? 57.528 -55.832 24.551 1.00 66.20 348 TRP A C 1
ATOM 2485 O O . TRP A 1 348 ? 58.744 -56.134 24.553 1.00 63.24 348 TRP A O 1
ATOM 2496 N N . TYR A 1 349 ? 56.961 -54.879 23.793 1.00 65.04 349 TYR A N 1
ATOM 2497 C CA . TYR A 1 349 ? 57.611 -54.059 22.732 1.00 62.96 349 TYR A CA 1
ATOM 2498 C C . TYR A 1 349 ? 58.789 -53.256 23.300 1.00 60.50 349 TYR A C 1
ATOM 2499 O O . TYR A 1 349 ? 59.746 -52.998 22.546 1.00 58.50 349 TYR A O 1
ATOM 2508 N N . ARG A 1 350 ? 58.727 -52.877 24.582 1.00 60.16 350 ARG A N 1
ATOM 2509 C CA . ARG A 1 350 ? 59.786 -52.098 25.281 1.00 59.56 350 ARG A CA 1
ATOM 2510 C C . ARG A 1 350 ? 61.091 -52.895 25.397 1.00 55.82 350 ARG A C 1
ATOM 2511 O O . ARG A 1 350 ? 62.114 -52.254 25.699 1.00 54.23 350 ARG A O 1
ATOM 2519 N N . LYS A 1 351 ? 61.064 -54.218 25.186 1.00 54.22 351 LYS A N 1
ATOM 2520 C CA . LYS A 1 351 ? 62.272 -55.086 25.233 1.00 53.27 351 LYS A CA 1
ATOM 2521 C C . LYS A 1 351 ? 63.119 -54.927 23.963 1.00 53.29 351 LYS A C 1
ATOM 2522 O O . LYS A 1 351 ? 64.288 -55.355 23.993 1.00 51.69 351 LYS A O 1
ATOM 2528 N N . ILE A 1 352 ? 62.567 -54.357 22.886 1.00 56.67 352 ILE A N 1
ATOM 2529 C CA . ILE A 1 352 ? 63.321 -54.059 21.628 1.00 55.28 352 ILE A CA 1
ATOM 2530 C C . ILE A 1 352 ? 64.208 -52.832 21.894 1.00 53.54 352 ILE A C 1
ATOM 2531 O O . ILE A 1 352 ? 63.661 -51.762 22.260 1.00 51.81 352 ILE A O 1
ATOM 2536 N N . CYS A 1 353 ? 65.529 -52.998 21.754 1.00 51.74 353 CYS A N 1
ATOM 2537 C CA . CYS A 1 353 ? 66.558 -51.960 22.047 1.00 56.30 353 CYS A CA 1
ATOM 2538 C C . CYS A 1 353 ? 66.715 -51.004 20.853 1.00 58.65 353 CYS A C 1
ATOM 2539 O O . CYS A 1 353 ? 67.281 -49.901 21.046 1.00 57.79 353 CYS A O 1
ATOM 2542 N N . GLY A 1 354 ? 66.233 -51.412 19.673 1.00 60.10 354 GLY A N 1
ATOM 2543 C CA . GLY A 1 354 ? 66.264 -50.623 18.428 1.00 59.04 354 GLY A CA 1
ATOM 2544 C C . GLY A 1 354 ? 66.123 -51.504 17.198 1.00 58.03 354 GLY A C 1
ATOM 2545 O O . GLY A 1 354 ? 65.730 -52.682 17.351 1.00 54.39 354 GLY A O 1
ATOM 2546 N N . PHE A 1 355 ? 66.436 -50.949 16.023 1.00 57.28 355 PHE A N 1
ATOM 2547 C CA . PHE A 1 355 ? 66.395 -51.630 14.703 1.00 55.16 355 PHE A CA 1
ATOM 2548 C C . PHE A 1 355 ? 67.607 -51.218 13.861 1.00 56.03 355 PHE A C 1
ATOM 2549 O O . PHE A 1 355 ? 67.890 -50.003 13.768 1.00 56.26 355 PHE A O 1
ATOM 2557 N N . ASP A 1 356 ? 68.259 -52.198 13.229 1.00 56.11 356 ASP A N 1
ATOM 2558 C CA . ASP A 1 356 ? 69.389 -51.993 12.284 1.00 59.24 356 ASP A CA 1
ATOM 2559 C C . ASP A 1 356 ? 68.855 -51.850 10.857 1.00 61.13 356 ASP A C 1
ATOM 2560 O O . ASP A 1 356 ? 67.983 -52.650 10.458 1.00 61.24 356 ASP A O 1
ATOM 2565 N N . VAL A 1 357 ? 69.391 -50.877 10.118 1.00 64.58 357 VAL A N 1
ATOM 2566 C CA . VAL A 1 357 ? 69.158 -50.688 8.656 1.00 64.38 357 VAL A CA 1
ATOM 2567 C C . VAL A 1 357 ? 70.049 -51.700 7.930 1.00 63.78 357 VAL A C 1
ATOM 2568 O O . VAL A 1 357 ? 71.281 -51.578 8.057 1.00 67.14 357 VAL A O 1
ATOM 2572 N N . LEU A 1 358 ? 69.459 -52.666 7.220 1.00 61.48 358 LEU A N 1
ATOM 2573 C CA . LEU A 1 358 ? 70.215 -53.649 6.397 1.00 61.66 358 LEU A CA 1
ATOM 2574 C C . LEU A 1 358 ? 70.901 -52.923 5.230 1.00 66.33 358 LEU A C 1
ATOM 2575 O O . LEU A 1 358 ? 70.243 -52.082 4.580 1.00 62.79 358 LEU A O 1
ATOM 2580 N N . TYR A 1 359 ? 72.174 -53.257 4.988 1.00 68.50 359 TYR A N 1
ATOM 2581 C CA . TYR A 1 359 ? 73.045 -52.710 3.917 1.00 72.59 359 TYR A CA 1
ATOM 2582 C C . TYR A 1 359 ? 73.547 -53.876 3.066 1.00 72.78 359 TYR A C 1
ATOM 2583 O O . TYR A 1 359 ? 73.928 -54.900 3.626 1.00 70.05 359 TYR A O 1
ATOM 2592 N N . PRO A 1 360 ? 73.563 -53.803 1.710 1.00 75.42 360 PRO A N 1
ATOM 2593 C CA . PRO A 1 360 ? 73.114 -52.640 0.945 1.00 76.58 360 PRO A CA 1
ATOM 2594 C C . PRO A 1 360 ? 71.614 -52.660 0.649 1.00 75.91 360 PRO A C 1
ATOM 2595 O O . PRO A 1 360 ? 71.034 -53.730 0.468 1.00 70.06 360 PRO A O 1
ATOM 2599 N N . PRO A 1 361 ? 70.945 -51.482 0.610 1.00 81.44 361 PRO A N 1
ATOM 2600 C CA . PRO A 1 361 ? 69.563 -51.372 0.140 1.00 83.99 361 PRO A CA 1
ATOM 2601 C C . PRO A 1 361 ? 69.200 -52.111 -1.157 1.00 83.87 361 PRO A C 1
ATOM 2602 O O . PRO A 1 361 ? 68.072 -52.526 -1.264 1.00 84.48 361 PRO A O 1
ATOM 2606 N N . GLU A 1 362 ? 70.132 -52.244 -2.104 1.00 90.70 362 GLU A N 1
ATOM 2607 C CA . GLU A 1 362 ? 69.858 -52.907 -3.408 1.00 94.87 362 GLU A CA 1
ATOM 2608 C C . GLU A 1 362 ? 69.614 -54.408 -3.208 1.00 94.33 362 GLU A C 1
ATOM 2609 O O . GLU A 1 362 ? 68.755 -54.963 -3.930 1.00 92.36 362 GLU A O 1
ATOM 2615 N N . ARG A 1 363 ? 70.348 -55.038 -2.284 1.00 89.45 363 ARG A N 1
ATOM 2616 C CA . ARG A 1 363 ? 70.206 -56.479 -1.946 1.00 80.07 363 ARG A CA 1
ATOM 2617 C C . ARG A 1 363 ? 68.903 -56.688 -1.173 1.00 77.55 363 ARG A C 1
ATOM 2618 O O . ARG A 1 363 ? 68.052 -57.464 -1.637 1.00 84.79 363 ARG A O 1
ATOM 2626 N N . TYR A 1 364 ? 68.760 -55.999 -0.043 1.00 75.89 364 TYR A N 1
ATOM 2627 C CA . TYR A 1 364 ? 67.722 -56.268 0.985 1.00 71.34 364 TYR A CA 1
ATOM 2628 C C . TYR A 1 364 ? 66.459 -55.430 0.741 1.00 71.67 364 TYR A C 1
ATOM 2629 O O . TYR A 1 364 ? 65.391 -55.836 1.230 1.00 71.21 364 TYR A O 1
ATOM 2638 N N . GLY A 1 365 ? 66.556 -54.329 -0.009 1.00 72.51 365 GLY A N 1
ATOM 2639 C CA . GLY A 1 365 ? 65.516 -53.286 -0.036 1.00 73.83 365 GLY A CA 1
ATOM 2640 C C . GLY A 1 365 ? 65.651 -52.401 1.186 1.00 74.50 365 GLY A C 1
ATOM 2641 O O . GLY A 1 365 ? 66.743 -52.389 1.793 1.00 69.82 365 GLY A O 1
ATOM 2642 N N . HIS A 1 366 ? 64.575 -51.702 1.547 1.00 78.52 366 HIS A N 1
ATOM 2643 C CA . HIS A 1 366 ? 64.490 -50.838 2.754 1.00 76.99 366 HIS A CA 1
ATOM 2644 C C . HIS A 1 366 ? 63.880 -51.674 3.885 1.00 71.96 366 HIS A C 1
ATOM 2645 O O . HIS A 1 366 ? 62.650 -51.644 4.069 1.00 71.99 366 HIS A O 1
ATOM 2652 N N . VAL A 1 367 ? 64.733 -52.433 4.576 1.00 66.35 367 VAL A N 1
ATOM 2653 C CA . VAL A 1 367 ? 64.344 -53.416 5.626 1.00 63.58 367 VAL A CA 1
ATOM 2654 C C . VAL A 1 367 ? 65.034 -53.024 6.935 1.00 62.53 367 VAL A C 1
ATOM 2655 O O . VAL A 1 367 ? 66.275 -52.879 6.938 1.00 60.06 367 VAL A O 1
ATOM 2659 N N . LEU A 1 368 ? 64.247 -52.872 8.001 1.00 63.36 368 LEU A N 1
ATOM 2660 C CA . LEU A 1 368 ? 64.745 -52.743 9.395 1.00 62.57 368 LEU A CA 1
ATOM 2661 C C . LEU A 1 368 ? 64.798 -54.141 10.018 1.00 60.11 368 LEU A C 1
ATOM 2662 O O . LEU A 1 368 ? 63.778 -54.863 9.938 1.00 57.19 368 LEU A O 1
ATOM 2667 N N . SER A 1 369 ? 65.959 -54.517 10.567 1.00 59.60 369 SER A N 1
ATOM 2668 C CA . SER A 1 369 ? 66.197 -55.802 11.277 1.00 61.43 369 SER A CA 1
ATOM 2669 C C . SER A 1 369 ? 66.230 -55.545 12.786 1.00 61.80 369 SER A C 1
ATOM 2670 O O . SER A 1 369 ? 67.061 -54.725 13.229 1.00 59.81 369 SER A O 1
ATOM 2673 N N . GLY A 1 370 ? 65.349 -56.217 13.531 1.00 61.47 370 GLY A N 1
ATOM 2674 C CA . GLY A 1 370 ? 65.209 -56.079 14.993 1.00 59.33 370 GLY A CA 1
ATOM 2675 C C . GLY A 1 370 ? 65.428 -57.397 15.710 1.00 56.93 370 GLY A C 1
ATOM 2676 O O . GLY A 1 370 ? 65.270 -58.467 15.071 1.00 53.46 370 GLY A O 1
ATOM 2677 N N . TRP A 1 371 ? 65.779 -57.313 16.996 1.00 53.99 371 TRP A N 1
ATOM 2678 C CA . TRP A 1 371 ? 65.925 -58.459 17.930 1.00 54.90 371 TRP A CA 1
ATOM 2679 C C . TRP A 1 371 ? 65.079 -58.207 19.181 1.00 55.94 371 TRP A C 1
ATOM 2680 O O . TRP A 1 371 ? 65.030 -57.043 19.663 1.00 53.89 371 TRP A O 1
ATOM 2691 N N . ILE A 1 372 ? 64.447 -59.266 19.682 1.00 52.50 372 ILE A N 1
ATOM 2692 C CA . ILE A 1 372 ? 63.744 -59.278 20.996 1.00 54.43 372 ILE A CA 1
ATOM 2693 C C . ILE A 1 372 ? 64.135 -60.569 21.719 1.00 52.12 372 ILE A C 1
ATOM 2694 O O . ILE A 1 372 ? 64.222 -61.623 21.050 1.00 49.32 372 ILE A O 1
ATOM 2699 N N . CYS A 1 373 ? 64.406 -60.467 23.021 1.00 57.69 373 CYS A N 1
ATOM 2700 C CA . CYS A 1 373 ? 65.023 -61.537 23.849 1.00 60.90 373 CYS A CA 1
ATOM 2701 C C . CYS A 1 373 ? 64.256 -61.686 25.164 1.00 59.40 373 CYS A C 1
ATOM 2702 O O . CYS A 1 373 ? 63.784 -60.661 25.690 1.00 56.96 373 CYS A O 1
ATOM 2705 N N . GLY A 1 374 ? 64.106 -62.927 25.637 1.00 56.70 374 GLY A N 1
ATOM 2706 C CA . GLY A 1 374 ? 63.531 -63.256 26.954 1.00 61.39 374 GLY A CA 1
ATOM 2707 C C . GLY A 1 374 ? 62.035 -63.511 26.882 1.00 62.83 374 GLY A C 1
ATOM 2708 O O . GLY A 1 374 ? 61.539 -63.834 25.791 1.00 62.90 374 GLY A O 1
ATOM 2709 N N . GLU A 1 375 ? 61.345 -63.357 28.014 1.00 59.88 375 GLU A N 1
ATOM 2710 C CA . GLU A 1 375 ? 59.899 -63.669 28.189 1.00 63.65 375 GLU A CA 1
ATOM 2711 C C . GLU A 1 375 ? 59.050 -62.836 27.219 1.00 56.68 375 GLU A C 1
ATOM 2712 O O . GLU A 1 375 ? 58.022 -63.354 26.744 1.00 60.20 375 GLU A O 1
ATOM 2718 N N . GLU A 1 376 ? 59.478 -61.605 26.933 1.00 52.16 376 GLU A N 1
ATOM 2719 C CA . GLU A 1 376 ? 58.767 -60.635 26.055 1.00 53.58 376 GLU A CA 1
ATOM 2720 C C . GLU A 1 376 ? 58.750 -61.173 24.610 1.00 53.13 376 GLU A C 1
ATOM 2721 O O . GLU A 1 376 ? 57.797 -60.854 23.875 1.00 53.87 376 GLU A O 1
ATOM 2727 N N . ALA A 1 377 ? 59.754 -61.967 24.214 1.00 53.10 377 ALA A N 1
ATOM 2728 C CA . ALA A 1 377 ? 59.840 -62.635 22.890 1.00 50.95 377 ALA A CA 1
ATOM 2729 C C . ALA A 1 377 ? 58.698 -63.647 22.750 1.00 53.50 377 ALA A C 1
ATOM 2730 O O . ALA A 1 377 ? 58.075 -63.674 21.674 1.00 57.23 377 ALA A O 1
ATOM 2732 N N . LEU A 1 378 ? 58.438 -64.444 23.794 1.00 53.58 378 LEU A N 1
ATOM 2733 C CA . LEU A 1 378 ? 57.323 -65.434 23.827 1.00 54.36 378 LEU A CA 1
ATOM 2734 C C . LEU A 1 378 ? 55.979 -64.709 23.687 1.00 54.33 378 LEU A C 1
ATOM 2735 O O . LEU A 1 378 ? 55.080 -65.255 23.018 1.00 55.91 378 LEU A O 1
ATOM 2740 N N . VAL A 1 379 ? 55.856 -63.521 24.285 1.00 52.57 379 VAL A N 1
ATOM 2741 C CA . VAL A 1 379 ? 54.631 -62.671 24.213 1.00 53.44 379 VAL A CA 1
ATOM 2742 C C . VAL A 1 379 ? 54.448 -62.190 22.767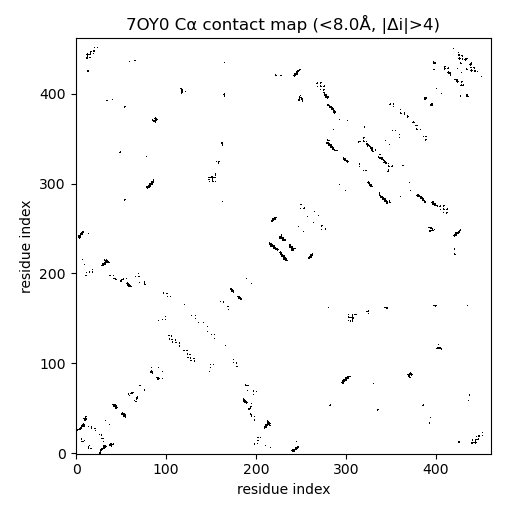 1.00 56.14 379 VAL A C 1
ATOM 2743 O O . VAL A 1 379 ? 53.291 -62.157 22.312 1.00 61.24 379 VAL A O 1
ATOM 2747 N N . MET A 1 380 ? 55.537 -61.816 22.085 1.00 54.50 380 MET A N 1
ATOM 2748 C CA . MET A 1 380 ? 55.538 -61.380 20.659 1.00 55.37 380 MET A CA 1
ATOM 2749 C C . MET A 1 380 ? 55.087 -62.544 19.762 1.00 53.57 380 MET A C 1
ATOM 2750 O O . MET A 1 380 ? 54.300 -62.294 18.826 1.00 52.02 380 MET A O 1
ATOM 2755 N N . GLU A 1 381 ? 55.569 -63.761 20.038 1.00 51.29 381 GLU A N 1
ATOM 2756 C CA . GLU A 1 381 ? 55.295 -64.980 19.228 1.00 52.40 381 GLU A CA 1
ATOM 2757 C C . GLU A 1 381 ? 53.794 -65.309 19.216 1.00 56.43 381 GLU A C 1
ATOM 2758 O O . GLU A 1 381 ? 53.344 -65.907 18.225 1.00 62.34 381 GLU A O 1
ATOM 2764 N N . THR A 1 382 ? 53.045 -64.971 20.270 1.00 60.51 382 THR A N 1
ATOM 2765 C CA . THR A 1 382 ? 51.579 -65.229 20.352 1.00 61.80 382 THR A CA 1
ATOM 2766 C C . THR A 1 382 ? 50.817 -64.290 19.409 1.00 62.92 382 THR A C 1
ATOM 2767 O O . THR A 1 382 ? 49.789 -64.735 18.864 1.00 70.90 382 THR A O 1
ATOM 2771 N N . LEU A 1 383 ? 51.293 -63.054 19.218 1.00 61.63 383 LEU A N 1
ATOM 2772 C CA . LEU A 1 383 ? 50.599 -62.012 18.404 1.00 65.63 383 LEU A CA 1
ATOM 2773 C C . LEU A 1 383 ? 50.639 -62.386 16.916 1.00 67.44 383 LEU A C 1
ATOM 2774 O O . LEU A 1 383 ? 51.570 -63.110 16.506 1.00 68.09 383 LEU A O 1
ATOM 2779 N N . SER A 1 384 ? 49.664 -61.894 16.143 1.00 72.04 384 SER A N 1
ATOM 2780 C CA . SER A 1 384 ? 49.597 -62.019 14.660 1.00 72.83 384 SER A CA 1
ATOM 2781 C C . SER A 1 384 ? 50.569 -61.020 14.024 1.00 71.18 384 SER A C 1
ATOM 2782 O O . SER A 1 384 ? 50.998 -60.081 14.723 1.00 70.35 384 SER A O 1
ATOM 2785 N N . ASP A 1 385 ? 50.874 -61.206 12.738 1.00 68.29 385 ASP A N 1
ATOM 2786 C CA . ASP A 1 385 ? 51.816 -60.348 11.969 1.00 67.46 385 ASP A CA 1
ATOM 2787 C C . ASP A 1 385 ? 51.270 -58.916 11.900 1.00 68.09 385 ASP A C 1
ATOM 2788 O O . ASP A 1 385 ? 52.055 -57.984 12.158 1.00 67.67 385 ASP A O 1
ATOM 2793 N N . GLU A 1 386 ? 49.979 -58.751 11.583 1.00 69.77 386 GLU A N 1
ATOM 2794 C CA . GLU A 1 386 ? 49.308 -57.424 11.454 1.00 73.65 386 GLU A CA 1
ATOM 2795 C C . GLU A 1 386 ? 49.406 -56.661 12.785 1.00 74.42 386 GLU A C 1
ATOM 2796 O O . GLU A 1 386 ? 49.522 -55.417 12.741 1.00 76.10 386 GLU A O 1
ATOM 2802 N N . ALA A 1 387 ? 49.384 -57.380 13.915 1.00 72.16 387 ALA A N 1
ATOM 2803 C CA . ALA A 1 387 ? 49.466 -56.824 15.287 1.00 69.50 387 ALA A CA 1
ATOM 2804 C C . ALA A 1 387 ? 50.905 -56.392 15.598 1.00 66.95 387 ALA A C 1
ATOM 2805 O O . ALA A 1 387 ? 51.092 -55.241 16.035 1.00 68.33 387 ALA A O 1
ATOM 2807 N N . VAL A 1 388 ? 51.880 -57.284 15.393 1.00 64.90 388 VAL A N 1
ATOM 2808 C CA . VAL A 1 388 ? 53.331 -57.011 15.637 1.00 62.23 388 VAL A CA 1
ATOM 2809 C C . VAL A 1 388 ? 53.737 -55.822 14.760 1.00 62.80 388 VAL A C 1
ATOM 2810 O O . VAL A 1 388 ? 54.304 -54.853 15.301 1.00 60.24 388 VAL A O 1
ATOM 2814 N N . ALA A 1 389 ? 53.433 -55.907 13.461 1.00 65.55 389 ALA A N 1
ATOM 2815 C CA . ALA A 1 389 ? 53.662 -54.851 12.445 1.00 70.21 389 ALA A CA 1
ATOM 2816 C C . ALA A 1 389 ? 53.156 -53.503 12.971 1.00 71.68 389 ALA A C 1
ATOM 2817 O O . ALA A 1 389 ? 53.946 -52.531 12.972 1.00 68.73 389 ALA A O 1
ATOM 2819 N N . GLU A 1 390 ? 51.895 -53.467 13.413 1.00 71.75 390 GLU A N 1
ATOM 2820 C CA . GLU A 1 390 ? 51.194 -52.236 13.866 1.00 77.21 390 GLU A CA 1
ATOM 2821 C C . GLU A 1 390 ? 51.978 -51.594 15.016 1.00 78.82 390 GLU A C 1
ATOM 2822 O O . GLU A 1 390 ? 52.202 -50.367 14.965 1.00 81.43 390 GLU A O 1
ATOM 2828 N N . ILE A 1 391 ? 52.385 -52.399 16.001 1.00 79.50 391 ILE A N 1
ATOM 2829 C CA . ILE A 1 391 ? 53.021 -51.928 17.269 1.00 79.26 391 ILE A CA 1
ATOM 2830 C C . ILE A 1 391 ? 54.432 -51.402 16.960 1.00 76.50 391 ILE A C 1
ATOM 2831 O O . ILE A 1 391 ? 54.823 -50.384 17.567 1.00 73.17 391 ILE A O 1
ATOM 2836 N N . CYS A 1 392 ? 55.159 -52.050 16.043 1.00 74.16 392 CYS A N 1
ATOM 2837 C CA . CYS A 1 392 ? 56.499 -51.609 15.564 1.00 70.90 392 CYS A CA 1
ATOM 2838 C C . CYS A 1 392 ? 56.382 -50.279 14.812 1.00 71.98 392 CYS A C 1
ATOM 2839 O O . CYS A 1 392 ? 57.240 -49.405 15.027 1.00 70.28 392 CYS A O 1
ATOM 2842 N N . THR A 1 393 ? 55.357 -50.142 13.966 1.00 73.81 393 THR A N 1
ATOM 2843 C CA . THR A 1 393 ? 55.053 -48.911 13.188 1.00 78.37 393 THR A CA 1
ATOM 2844 C C . THR A 1 393 ? 54.745 -47.768 14.162 1.00 78.98 393 THR A C 1
ATOM 2845 O O . THR A 1 393 ? 55.343 -46.684 13.995 1.00 79.30 393 THR A O 1
ATOM 2849 N N . GLU A 1 394 ? 53.861 -48.014 15.136 1.00 79.54 394 GLU A N 1
ATOM 2850 C CA . GLU A 1 394 ? 53.513 -47.064 16.230 1.00 84.14 394 GLU A CA 1
ATOM 2851 C C . GLU A 1 394 ? 54.797 -46.592 16.925 1.00 79.69 394 GLU A C 1
ATOM 2852 O O . GLU A 1 394 ? 54.980 -45.364 17.052 1.00 78.30 394 GLU A O 1
ATOM 2858 N N . MET A 1 395 ? 55.646 -47.534 17.349 1.00 75.06 395 MET A N 1
ATOM 2859 C CA . MET A 1 395 ? 56.952 -47.256 18.010 1.00 75.25 395 MET A CA 1
ATOM 2860 C C . MET A 1 395 ? 57.779 -46.317 17.127 1.00 72.91 395 MET A C 1
ATOM 2861 O O . MET A 1 395 ? 58.156 -45.237 17.614 1.00 72.49 395 MET A O 1
ATOM 2866 N N . LEU A 1 396 ? 58.016 -46.719 15.873 1.00 72.28 396 LEU A N 1
ATOM 2867 C CA . LEU A 1 396 ? 58.876 -45.988 14.900 1.00 72.30 396 LEU A CA 1
ATOM 2868 C C . LEU A 1 396 ? 58.364 -44.555 14.705 1.00 73.48 396 LEU A C 1
ATOM 2869 O O . LEU A 1 396 ? 59.204 -43.642 14.685 1.00 72.92 396 LEU A O 1
ATOM 2874 N N . ARG A 1 397 ? 57.046 -44.357 14.605 1.00 75.09 397 ARG A N 1
ATOM 2875 C CA . ARG A 1 397 ? 56.422 -43.010 14.475 1.00 78.65 397 ARG A CA 1
ATOM 2876 C C . ARG A 1 397 ? 56.800 -42.138 15.676 1.00 78.43 397 ARG A C 1
ATOM 2877 O O . ARG A 1 397 ? 57.304 -41.019 15.458 1.00 76.95 397 ARG A O 1
ATOM 2885 N N . GLN A 1 398 ? 56.563 -42.650 16.887 1.00 82.82 398 GLN A N 1
ATOM 2886 C CA . GLN A 1 398 ? 56.754 -41.929 18.176 1.00 86.27 398 GLN A CA 1
ATOM 2887 C C . GLN A 1 398 ? 58.220 -41.510 18.340 1.00 82.17 398 GLN A C 1
ATOM 2888 O O . GLN A 1 398 ? 58.455 -40.370 18.784 1.00 86.33 398 GLN A O 1
ATOM 2894 N N . PHE A 1 399 ? 59.159 -42.386 17.972 1.00 76.74 399 PHE A N 1
ATOM 2895 C CA . PHE A 1 399 ? 60.621 -42.192 18.165 1.00 76.95 399 PHE A CA 1
ATOM 2896 C C . PHE A 1 399 ? 61.191 -41.242 17.099 1.00 79.67 399 PHE A C 1
ATOM 2897 O O . PHE A 1 399 ? 62.057 -40.416 17.458 1.00 78.09 399 PHE A O 1
ATOM 2905 N N . THR A 1 400 ? 60.741 -41.361 15.842 1.00 80.35 400 THR A N 1
ATOM 2906 C CA . THR A 1 400 ? 61.203 -40.544 14.684 1.00 79.44 400 THR A CA 1
ATOM 2907 C C . THR A 1 400 ? 60.642 -39.119 14.756 1.00 81.20 400 THR A C 1
ATOM 2908 O O . THR A 1 400 ? 61.317 -38.204 14.246 1.00 81.06 400 THR A O 1
ATOM 2912 N N . GLY A 1 401 ? 59.437 -38.950 15.310 1.00 83.56 401 GLY A N 1
ATOM 2913 C CA . GLY A 1 401 ? 58.690 -37.676 15.298 1.00 87.49 401 GLY A CA 1
ATOM 2914 C C . GLY A 1 401 ? 57.869 -37.507 14.030 1.00 89.65 401 GLY A C 1
ATOM 2915 O O . GLY A 1 401 ? 57.208 -36.457 13.907 1.00 91.84 401 GLY A O 1
ATOM 2916 N N . ASN A 1 402 ? 57.916 -38.487 13.115 1.00 88.27 402 ASN A N 1
ATOM 2917 C CA . ASN A 1 402 ? 57.052 -38.561 11.910 1.00 91.62 402 ASN A CA 1
ATOM 2918 C C . ASN A 1 402 ? 55.890 -39.503 12.209 1.00 89.75 402 ASN A C 1
ATOM 2919 O O . ASN A 1 402 ? 56.100 -40.710 12.301 1.00 83.23 402 ASN A O 1
ATOM 2924 N N . PRO A 1 403 ? 54.642 -38.997 12.367 1.00 92.26 403 PRO A N 1
ATOM 2925 C CA . PRO A 1 403 ? 53.473 -39.872 12.501 1.00 94.44 403 PRO A CA 1
ATOM 2926 C C . PRO A 1 403 ? 52.905 -40.449 11.187 1.00 96.97 403 PRO A C 1
ATOM 2927 O O . PRO A 1 403 ? 51.954 -41.209 11.274 1.00 100.98 403 PRO A O 1
ATOM 2931 N N . ASN A 1 404 ? 53.503 -40.128 10.030 1.00 93.84 404 ASN A N 1
ATOM 2932 C CA . ASN A 1 404 ? 52.976 -40.450 8.673 1.00 93.85 404 ASN A CA 1
ATOM 2933 C C . ASN A 1 404 ? 53.640 -41.705 8.088 1.00 89.24 404 ASN A C 1
ATOM 2934 O O . ASN A 1 404 ? 53.309 -42.041 6.935 1.00 88.97 404 ASN A O 1
ATOM 2939 N N . ILE A 1 405 ? 54.521 -42.379 8.835 1.00 86.65 405 ILE A N 1
ATOM 2940 C CA . ILE A 1 405 ? 55.214 -43.625 8.384 1.00 86.04 405 ILE A CA 1
ATOM 2941 C C . ILE A 1 405 ? 54.140 -44.661 8.067 1.00 87.63 405 ILE A C 1
ATOM 2942 O O . ILE A 1 405 ? 53.345 -44.990 8.944 1.00 89.54 405 ILE A O 1
ATOM 2947 N N . PRO A 1 406 ? 54.090 -45.227 6.839 1.00 89.95 406 PRO A N 1
ATOM 2948 C CA . PRO A 1 406 ? 53.086 -46.237 6.508 1.00 91.29 406 PRO A CA 1
ATOM 2949 C C . PRO A 1 406 ? 53.391 -47.590 7.166 1.00 88.20 406 PRO A C 1
ATOM 2950 O O . PRO A 1 406 ? 54.518 -47.816 7.577 1.00 82.59 406 PRO A O 1
ATOM 2954 N N . LYS A 1 407 ? 52.374 -48.450 7.242 1.00 93.35 407 LYS A N 1
ATOM 2955 C CA . LYS A 1 407 ? 52.501 -49.864 7.686 1.00 92.90 407 LYS A CA 1
ATOM 2956 C C . LYS A 1 407 ? 53.467 -50.552 6.722 1.00 88.86 407 LYS A C 1
ATOM 2957 O O . LYS A 1 407 ? 53.387 -50.316 5.518 1.00 94.02 407 LYS A O 1
ATOM 2963 N N . PRO A 1 408 ? 54.432 -51.375 7.197 1.00 86.34 408 PRO A N 1
ATOM 2964 C CA . PRO A 1 408 ? 55.412 -51.998 6.306 1.00 87.28 408 PRO A CA 1
ATOM 2965 C C . PRO A 1 408 ? 54.756 -52.967 5.310 1.00 87.44 408 PRO A C 1
ATOM 2966 O O . PRO A 1 408 ? 53.833 -53.662 5.701 1.00 87.60 408 PRO A O 1
ATOM 2970 N N . ARG A 1 409 ? 55.241 -52.968 4.063 1.00 88.46 409 ARG A N 1
ATOM 2971 C CA . ARG A 1 409 ? 54.713 -53.796 2.944 1.00 91.84 409 ARG A CA 1
ATOM 2972 C C . ARG A 1 409 ? 54.749 -55.276 3.336 1.00 86.14 409 ARG A C 1
ATOM 2973 O O . ARG A 1 409 ? 53.729 -55.957 3.142 1.00 87.31 409 ARG A O 1
ATOM 2981 N N . ARG A 1 410 ? 55.884 -55.747 3.857 1.00 83.12 410 ARG A N 1
ATOM 2982 C CA . ARG A 1 410 ? 56.047 -57.128 4.382 1.00 79.87 410 ARG A CA 1
ATOM 2983 C C . ARG A 1 410 ? 56.603 -57.076 5.806 1.00 75.35 410 ARG A C 1
ATOM 2984 O O . ARG A 1 410 ? 57.202 -56.051 6.196 1.00 71.00 410 ARG A O 1
ATOM 2992 N N . ILE A 1 411 ? 56.383 -58.165 6.541 1.00 69.52 411 ILE A N 1
ATOM 2993 C CA . ILE A 1 411 ? 57.014 -58.464 7.857 1.00 65.83 411 ILE A CA 1
ATOM 2994 C C . ILE A 1 411 ? 57.435 -59.934 7.842 1.00 58.46 411 ILE A C 1
ATOM 2995 O O . ILE A 1 411 ? 56.696 -60.759 7.281 1.00 54.98 411 ILE A O 1
ATOM 3000 N N . LEU A 1 412 ? 58.595 -60.230 8.421 1.00 57.26 412 LEU A N 1
ATOM 3001 C CA . LEU A 1 412 ? 59.094 -61.611 8.640 1.00 58.37 412 LEU A CA 1
ATOM 3002 C C . LEU A 1 412 ? 59.638 -61.695 10.069 1.00 53.14 412 LEU A C 1
ATOM 3003 O O . LEU A 1 412 ? 60.231 -60.698 10.528 1.00 50.09 412 LEU A O 1
ATOM 3008 N N . ARG A 1 413 ? 59.410 -62.821 10.753 1.00 53.75 413 ARG A N 1
ATOM 3009 C CA . ARG A 1 413 ? 59.847 -63.017 12.162 1.00 55.57 413 ARG A CA 1
ATOM 3010 C C . ARG A 1 413 ? 59.911 -64.505 12.534 1.00 52.29 413 ARG A C 1
ATOM 3011 O O . ARG A 1 413 ? 59.234 -65.327 11.884 1.00 49.32 413 ARG A O 1
ATOM 3019 N N . SER A 1 414 ? 60.717 -64.826 13.551 1.00 55.20 414 SER A N 1
ATOM 3020 C CA . SER A 1 414 ? 60.931 -66.204 14.068 1.00 59.17 414 SER A CA 1
ATOM 3021 C C . SER A 1 414 ? 60.029 -66.467 15.280 1.00 57.09 414 SER A C 1
ATOM 3022 O O . SER A 1 414 ? 59.420 -65.510 15.819 1.00 54.52 414 SER A O 1
ATOM 3025 N N . ALA A 1 415 ? 59.930 -67.739 15.663 1.00 54.87 415 ALA A N 1
ATOM 3026 C CA . ALA A 1 415 ? 59.198 -68.202 16.860 1.00 51.16 415 ALA A CA 1
ATOM 3027 C C . ALA A 1 415 ? 59.874 -69.464 17.404 1.00 49.24 415 ALA A C 1
ATOM 3028 O O . ALA A 1 415 ? 59.269 -70.552 17.372 1.00 53.00 415 ALA A O 1
ATOM 3030 N N . TRP A 1 416 ? 61.103 -69.302 17.889 1.00 46.59 416 TRP A N 1
ATOM 3031 C CA . TRP A 1 416 ? 61.948 -70.396 18.436 1.00 47.68 416 TRP A CA 1
ATOM 3032 C C . TRP A 1 416 ? 61.396 -70.889 19.780 1.00 45.36 416 TRP A C 1
ATOM 3033 O O . TRP A 1 416 ? 61.472 -72.108 20.032 1.00 45.99 416 TRP A O 1
ATOM 3044 N N . GLY A 1 417 ? 60.870 -69.979 20.602 1.00 42.32 417 GLY A N 1
ATOM 3045 C CA . GLY A 1 417 ? 60.440 -70.263 21.985 1.00 47.33 417 GLY A CA 1
ATOM 3046 C C . GLY A 1 417 ? 59.194 -71.131 22.043 1.00 46.71 417 GLY A C 1
ATOM 3047 O O . GLY A 1 417 ? 59.163 -72.057 22.871 1.00 51.25 417 GLY A O 1
ATOM 3048 N N . SER A 1 418 ? 58.191 -70.831 21.216 1.00 44.73 418 SER A N 1
ATOM 3049 C CA . SER A 1 418 ? 56.892 -71.551 21.165 1.00 43.16 418 SER A CA 1
ATOM 3050 C C . SER A 1 418 ? 56.973 -72.768 20.236 1.00 41.88 418 SER A C 1
ATOM 3051 O O . SER A 1 418 ? 56.033 -73.563 20.253 1.00 46.51 418 SER A O 1
ATOM 3054 N N . ASN A 1 419 ? 58.024 -72.913 19.430 1.00 45.42 419 ASN A N 1
ATOM 3055 C CA . ASN A 1 419 ? 58.171 -74.104 18.553 1.00 44.80 419 ASN A CA 1
ATOM 3056 C C . ASN A 1 419 ? 58.562 -75.277 19.442 1.00 43.42 419 ASN A C 1
ATOM 3057 O O . ASN A 1 419 ? 59.598 -75.216 20.096 1.00 42.39 419 ASN A O 1
ATOM 3062 N N . PRO A 1 420 ? 57.763 -76.370 19.487 1.00 44.09 420 PRO A N 1
ATOM 3063 C CA . PRO A 1 420 ? 58.031 -77.480 20.398 1.00 43.24 420 PRO A CA 1
ATOM 3064 C C . PRO A 1 420 ? 59.276 -78.314 20.062 1.00 41.80 420 PRO A C 1
ATOM 3065 O O . PRO A 1 420 ? 59.651 -79.113 20.903 1.00 39.96 420 PRO A O 1
ATOM 3069 N N . TYR A 1 421 ? 59.878 -78.115 18.882 1.00 41.74 421 TYR A N 1
ATOM 3070 C CA . TYR A 1 421 ? 61.135 -78.790 18.456 1.00 42.48 421 TYR A CA 1
ATOM 3071 C C . TYR A 1 421 ? 62.364 -77.963 18.860 1.00 43.05 421 TYR A C 1
ATOM 3072 O O . TYR A 1 421 ? 63.476 -78.479 18.681 1.00 36.82 421 TYR A O 1
ATOM 3081 N N . PHE A 1 422 ? 62.182 -76.759 19.422 1.00 45.04 422 PHE A N 1
ATOM 3082 C CA . PHE A 1 422 ? 63.284 -75.851 19.844 1.00 45.24 422 PHE A CA 1
ATOM 3083 C C . PHE A 1 422 ? 63.074 -75.385 21.291 1.00 44.44 422 PHE A C 1
ATOM 3084 O O . PHE A 1 422 ? 63.916 -75.719 22.151 1.00 41.76 422 PHE A O 1
ATOM 3092 N N . ARG A 1 423 ? 61.996 -74.640 21.550 1.00 45.10 423 ARG A N 1
ATOM 3093 C CA . ARG A 1 423 ? 61.639 -74.109 22.895 1.00 47.26 423 ARG A CA 1
ATOM 3094 C C . ARG A 1 423 ? 62.788 -73.242 23.431 1.00 48.32 423 ARG A C 1
ATOM 3095 O O . ARG A 1 423 ? 63.164 -73.394 24.608 1.00 48.82 423 ARG A O 1
ATOM 3103 N N . GLY A 1 424 ? 63.309 -72.351 22.585 1.00 52.06 424 GLY A N 1
ATOM 3104 C CA . GLY A 1 424 ? 64.498 -71.530 22.872 1.00 47.69 424 GLY A CA 1
ATOM 3105 C C . GLY A 1 424 ? 65.348 -71.322 21.635 1.00 46.41 424 GLY A C 1
ATOM 3106 O O . GLY A 1 424 ? 65.177 -72.072 20.647 1.00 43.61 424 GLY A O 1
ATOM 3107 N N . SER A 1 425 ? 66.233 -70.328 21.697 1.00 45.35 425 SER A N 1
ATOM 3108 C CA . SER A 1 425 ? 67.184 -69.948 20.622 1.00 43.09 425 SER A CA 1
ATOM 3109 C C . SER A 1 425 ? 68.577 -70.507 20.936 1.00 40.55 425 SER A C 1
ATOM 3110 O O . SER A 1 425 ? 69.188 -71.102 20.042 1.00 38.36 425 SER A O 1
ATOM 3113 N N . TYR A 1 426 ? 69.081 -70.338 22.158 1.00 42.29 426 TYR A N 1
ATOM 3114 C CA . TYR A 1 426 ? 70.428 -70.849 22.522 1.00 44.51 426 TYR A CA 1
ATOM 3115 C C . TYR A 1 426 ? 70.611 -70.878 24.042 1.00 47.00 426 TYR A C 1
ATOM 3116 O O . TYR A 1 426 ? 70.030 -70.043 24.776 1.00 47.47 426 TYR A O 1
ATOM 3125 N N . SER A 1 427 ? 71.414 -71.849 24.485 1.00 44.88 427 SER A N 1
ATOM 3126 C CA . SER A 1 427 ? 71.880 -72.016 25.880 1.00 44.67 427 SER A CA 1
ATOM 3127 C C . SER A 1 427 ? 72.765 -70.825 26.265 1.00 49.23 427 SER A C 1
ATOM 3128 O O . SER A 1 427 ? 73.514 -70.346 25.401 1.00 43.03 427 SER A O 1
ATOM 3131 N N . TYR A 1 428 ? 72.666 -70.370 27.517 1.00 53.77 428 TYR A N 1
ATOM 3132 C CA . TYR A 1 428 ? 73.494 -69.276 28.086 1.00 55.61 428 TYR A CA 1
ATOM 3133 C C . TYR A 1 428 ? 73.977 -69.680 29.482 1.00 56.16 428 TYR A C 1
ATOM 3134 O O . TYR A 1 428 ? 73.439 -70.642 30.066 1.00 52.29 428 TYR A O 1
ATOM 3143 N N . THR A 1 429 ? 74.991 -68.970 29.979 1.00 68.33 429 THR A N 1
ATOM 3144 C CA . THR A 1 429 ? 75.583 -69.165 31.330 1.00 77.89 429 THR A CA 1
ATOM 3145 C C . THR A 1 429 ? 74.682 -68.470 32.359 1.00 76.55 429 THR A C 1
ATOM 3146 O O . THR A 1 429 ? 74.796 -67.236 32.521 1.00 66.87 429 THR A O 1
ATOM 3150 N N . GLN A 1 430 ? 73.791 -69.240 32.991 1.00 76.65 430 GLN A N 1
ATOM 3151 C CA . GLN A 1 430 ? 72.797 -68.756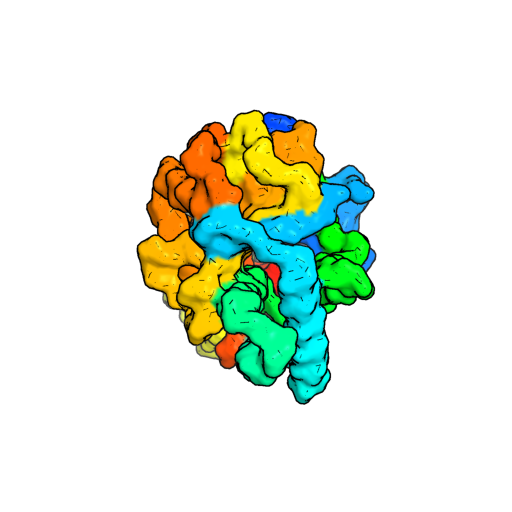 33.986 1.00 76.82 430 GLN A CA 1
ATOM 3152 C C . GLN A 1 430 ? 73.488 -68.642 35.348 1.00 75.95 430 GLN A C 1
ATOM 3153 O O . GLN A 1 430 ? 74.309 -69.526 35.660 1.00 82.95 430 GLN A O 1
ATOM 3159 N N . VAL A 1 431 ? 73.195 -67.585 36.113 1.00 78.55 431 VAL A N 1
ATOM 3160 C CA . VAL A 1 431 ? 73.700 -67.411 37.508 1.00 71.47 431 VAL A CA 1
ATOM 3161 C C . VAL A 1 431 ? 73.205 -68.627 38.296 1.00 73.30 431 VAL A C 1
ATOM 3162 O O . VAL A 1 431 ? 71.983 -68.876 38.267 1.00 71.51 431 VAL A O 1
ATOM 3166 N N . GLY A 1 432 ? 74.131 -69.412 38.856 1.00 74.44 432 GLY A N 1
ATOM 3167 C CA . GLY A 1 432 ? 73.842 -70.639 39.623 1.00 75.58 432 GLY A CA 1
ATOM 3168 C C . GLY A 1 432 ? 74.026 -71.903 38.798 1.00 70.07 432 GLY A C 1
ATOM 3169 O O . GLY A 1 432 ? 73.568 -72.967 39.256 1.00 70.68 432 GLY A O 1
ATOM 3170 N N . SER A 1 433 ? 74.653 -71.800 37.622 1.00 70.62 433 SER A N 1
ATOM 3171 C CA . SER A 1 433 ? 75.209 -72.941 36.847 1.00 71.84 433 SER A CA 1
ATOM 3172 C C . SER A 1 433 ? 76.711 -72.712 36.622 1.00 73.64 433 SER A C 1
ATOM 3173 O O . SER A 1 433 ? 77.206 -71.612 36.967 1.00 76.08 433 SER A O 1
ATOM 3176 N N . SER A 1 434 ? 77.405 -73.727 36.098 1.00 69.52 434 SER A N 1
ATOM 3177 C CA . SER A 1 434 ? 78.870 -73.729 35.836 1.00 69.75 434 SER A CA 1
ATOM 3178 C C . SER A 1 434 ? 79.187 -74.554 34.582 1.00 65.12 434 SER A C 1
ATOM 3179 O O . SER A 1 434 ? 78.258 -75.173 34.018 1.00 61.60 434 SER A O 1
ATOM 3182 N N . GLY A 1 435 ? 80.464 -74.576 34.184 1.00 63.32 435 GLY A N 1
ATOM 3183 C CA . GLY A 1 435 ? 80.991 -75.474 33.137 1.00 60.90 435 GLY A CA 1
ATOM 3184 C C . GLY A 1 435 ? 80.819 -76.937 33.518 1.00 61.16 435 GLY A C 1
ATOM 3185 O O . GLY A 1 435 ? 80.738 -77.776 32.596 1.00 60.81 435 GLY A O 1
ATOM 3186 N N . ALA A 1 436 ? 80.766 -77.234 34.826 1.00 58.48 436 ALA A N 1
ATOM 3187 C CA . ALA A 1 436 ? 80.518 -78.580 35.402 1.00 57.53 436 ALA A CA 1
ATOM 3188 C C . ALA A 1 436 ? 79.179 -79.149 34.910 1.00 55.17 436 ALA A C 1
ATOM 3189 O O . ALA A 1 436 ? 79.130 -80.367 34.649 1.00 57.08 436 ALA A O 1
ATOM 3191 N N . ASP A 1 437 ? 78.143 -78.309 34.801 1.00 51.91 437 ASP A N 1
ATOM 3192 C CA . ASP A 1 437 ? 76.775 -78.700 34.361 1.00 53.15 437 ASP A CA 1
ATOM 3193 C C . ASP A 1 437 ? 76.784 -79.125 32.889 1.00 53.62 437 ASP A C 1
ATOM 3194 O O . ASP A 1 437 ? 76.010 -80.040 32.544 1.00 55.40 437 ASP A O 1
ATOM 3199 N N . VAL A 1 438 ? 77.610 -78.484 32.055 1.00 52.40 438 VAL A N 1
ATOM 3200 C CA . VAL A 1 438 ? 77.718 -78.798 30.597 1.00 48.91 438 VAL A CA 1
ATOM 3201 C C . VAL A 1 438 ? 78.353 -80.190 30.466 1.00 48.06 438 VAL A C 1
ATOM 3202 O O . VAL A 1 438 ? 77.786 -81.022 29.743 1.00 49.88 438 VAL A O 1
ATOM 3206 N N . GLU A 1 439 ? 79.463 -80.444 31.168 1.00 50.04 439 GLU A N 1
ATOM 3207 C CA . GLU A 1 439 ? 80.105 -81.787 31.241 1.00 53.91 439 GLU A CA 1
ATOM 3208 C C . GLU A 1 439 ? 79.068 -82.839 31.672 1.00 54.32 439 GLU A C 1
ATOM 3209 O O . GLU A 1 439 ? 79.104 -83.959 31.119 1.00 57.85 439 GLU A O 1
ATOM 3215 N N . LYS A 1 440 ? 78.184 -82.499 32.618 1.00 52.54 440 LYS A N 1
ATOM 3216 C CA . LYS A 1 440 ? 77.184 -83.438 33.200 1.00 54.06 440 LYS A CA 1
ATOM 3217 C C . LYS A 1 440 ? 76.105 -83.748 32.160 1.00 48.98 440 LYS A C 1
ATOM 3218 O O . LYS A 1 440 ? 75.752 -84.931 32.017 1.00 49.61 440 LYS A O 1
ATOM 3224 N N . LEU A 1 441 ? 75.606 -82.719 31.476 1.00 47.15 441 LEU A N 1
ATOM 3225 C CA . LEU A 1 441 ? 74.654 -82.851 30.342 1.00 46.89 441 LEU A CA 1
ATOM 3226 C C . LEU A 1 441 ? 75.281 -83.704 29.230 1.00 46.53 441 LEU A C 1
ATOM 3227 O O . LEU A 1 441 ? 74.595 -84.606 28.732 1.00 51.71 441 LEU A O 1
ATOM 3232 N N . ALA A 1 442 ? 76.548 -83.448 28.890 1.00 47.51 442 ALA A N 1
ATOM 3233 C CA . ALA A 1 442 ? 77.275 -84.051 27.744 1.00 45.70 442 ALA A CA 1
ATOM 3234 C C . ALA A 1 442 ? 77.641 -85.518 28.012 1.00 46.09 442 ALA A C 1
ATOM 3235 O O . ALA A 1 442 ? 77.935 -86.237 27.027 1.00 46.40 442 ALA A O 1
ATOM 3237 N N . LYS A 1 443 ? 77.648 -85.948 29.277 1.00 48.82 443 LYS A N 1
ATOM 3238 C CA . LYS A 1 443 ? 78.137 -87.289 29.697 1.00 53.51 443 LYS A CA 1
ATOM 3239 C C . LYS A 1 443 ? 77.207 -88.363 29.136 1.00 53.51 443 LYS A C 1
ATOM 3240 O O . LYS A 1 443 ? 75.991 -88.253 29.277 1.00 55.12 443 LYS A O 1
ATOM 3246 N N . PRO A 1 444 ? 77.726 -89.424 28.475 1.00 53.70 444 PRO A N 1
ATOM 3247 C CA . PRO A 1 444 ? 76.865 -90.476 27.935 1.00 54.55 444 PRO A CA 1
ATOM 3248 C C . PRO A 1 444 ? 76.270 -91.342 29.053 1.00 55.59 444 PRO A C 1
ATOM 3249 O O . PRO A 1 444 ? 76.878 -91.435 30.099 1.00 62.84 444 PRO A O 1
ATOM 3253 N N . LEU A 1 445 ? 75.102 -91.944 28.803 1.00 55.63 445 LEU A N 1
ATOM 3254 C CA . LEU A 1 445 ? 74.513 -92.998 29.674 1.00 55.65 445 LEU A CA 1
ATOM 3255 C C . LEU A 1 445 ? 75.348 -94.264 29.509 1.00 59.25 445 LEU A C 1
ATOM 3256 O O . LEU A 1 445 ? 76.020 -94.434 28.494 1.00 62.60 445 LEU A O 1
ATOM 3261 N N . PRO A 1 446 ? 75.367 -95.172 30.511 1.00 64.47 446 PRO A N 1
ATOM 3262 C CA . PRO A 1 446 ? 76.176 -96.392 30.439 1.00 67.10 446 PRO A CA 1
ATOM 3263 C C . PRO A 1 446 ? 76.090 -97.189 29.127 1.00 69.09 446 PRO A C 1
ATOM 3264 O O . PRO A 1 446 ? 75.047 -97.181 28.488 1.00 67.86 446 PRO A O 1
ATOM 3268 N N . GLY A 1 447 ? 77.206 -97.837 28.769 1.00 74.00 447 GLY A N 1
ATOM 3269 C CA . GLY A 1 447 ? 77.389 -98.651 27.551 1.00 72.26 447 GLY A CA 1
ATOM 3270 C C . GLY A 1 447 ? 77.373 -97.817 26.280 1.00 72.05 447 GLY A C 1
ATOM 3271 O O . GLY A 1 447 ? 77.221 -98.418 25.193 1.00 71.22 447 GLY A O 1
ATOM 3272 N N . LEU A 1 448 ? 77.536 -96.492 26.400 1.00 70.22 448 LEU A N 1
ATOM 3273 C CA . LEU A 1 448 ? 77.269 -95.495 25.326 1.00 71.13 448 LEU A CA 1
ATOM 3274 C C . LEU A 1 448 ? 75.925 -95.801 24.646 1.00 64.95 448 LEU A C 1
ATOM 3275 O O . LEU A 1 448 ? 75.840 -95.654 23.416 1.00 64.58 448 LEU A O 1
ATOM 3280 N N . GLN A 1 449 ? 74.910 -96.218 25.409 1.00 62.42 449 GLN A N 1
ATOM 3281 C CA . GLN A 1 449 ? 73.563 -96.540 24.868 1.00 58.77 449 GLN A CA 1
ATOM 3282 C C . GLN A 1 449 ? 72.927 -95.246 24.366 1.00 52.68 449 GLN A C 1
ATOM 3283 O O . GLN A 1 449 ? 72.359 -95.263 23.269 1.00 52.01 449 GLN A O 1
ATOM 3289 N N . VAL A 1 450 ? 73.014 -94.178 25.158 1.00 48.26 450 VAL A N 1
ATOM 3290 C CA . VAL A 1 450 ? 72.496 -92.829 24.789 1.00 47.29 450 VAL A CA 1
ATOM 3291 C C . VAL A 1 450 ? 73.632 -91.819 24.958 1.00 47.10 450 VAL A C 1
ATOM 3292 O O . VAL A 1 450 ? 74.223 -91.784 26.051 1.00 45.29 450 VAL A O 1
ATOM 3296 N N . LEU A 1 451 ? 73.908 -91.050 23.899 1.00 46.98 451 LEU A N 1
ATOM 3297 C CA . LEU A 1 451 ? 74.977 -90.021 23.811 1.00 47.71 451 LEU A CA 1
ATOM 3298 C C . LEU A 1 451 ? 74.294 -88.656 23.705 1.00 44.66 451 LEU A C 1
ATOM 3299 O O . LEU A 1 451 ? 73.241 -88.581 23.053 1.00 45.36 451 LEU A O 1
ATOM 3304 N N . PHE A 1 452 ? 74.872 -87.623 24.316 1.00 46.57 452 PHE A N 1
ATOM 3305 C CA . PHE A 1 452 ? 74.290 -86.256 24.359 1.00 45.43 452 PHE A CA 1
ATOM 3306 C C . PHE A 1 452 ? 75.143 -85.315 23.513 1.00 45.07 452 PHE A C 1
ATOM 3307 O O . PHE A 1 452 ? 76.348 -85.164 23.781 1.00 50.17 452 PHE A O 1
ATOM 3315 N N . SER A 1 453 ? 74.517 -84.732 22.493 1.00 43.26 453 SER A N 1
ATOM 3316 C CA . SER A 1 453 ? 75.125 -83.769 21.548 1.00 41.58 453 SER A CA 1
ATOM 3317 C C . SER A 1 453 ? 74.314 -82.470 21.576 1.00 39.63 453 SER A C 1
ATOM 3318 O O . SER A 1 453 ? 73.349 -82.386 22.368 1.00 41.11 453 SER A O 1
ATOM 3321 N N . GLY A 1 454 ? 74.696 -81.501 20.742 1.00 38.10 454 GLY A N 1
ATOM 3322 C CA . GLY A 1 454 ? 74.013 -80.202 20.613 1.00 37.41 454 GLY A CA 1
ATOM 3323 C C . GLY A 1 454 ? 74.831 -79.081 21.225 1.00 38.68 454 GLY A C 1
ATOM 3324 O O . GLY A 1 454 ? 75.700 -79.371 22.080 1.00 39.39 454 GLY A O 1
ATOM 3325 N N . GLU A 1 455 ? 74.557 -77.847 20.798 1.00 36.01 455 GLU A N 1
ATOM 3326 C CA . GLU A 1 455 ? 75.324 -76.624 21.159 1.00 37.04 455 GLU A CA 1
ATOM 3327 C C . GLU A 1 455 ? 75.522 -76.569 22.682 1.00 39.22 455 GLU A C 1
ATOM 3328 O O . GLU A 1 455 ? 76.671 -76.383 23.114 1.00 37.90 455 GLU A O 1
ATOM 3334 N N . ALA A 1 456 ? 74.462 -76.814 23.464 1.00 41.81 456 ALA A N 1
ATOM 3335 C CA . ALA A 1 456 ? 74.445 -76.689 24.945 1.00 37.19 456 ALA A CA 1
ATOM 3336 C C . ALA A 1 456 ? 75.328 -77.743 25.612 1.00 37.40 456 ALA A C 1
ATOM 3337 O O . ALA A 1 456 ? 75.552 -77.584 26.820 1.00 40.13 456 ALA A O 1
ATOM 3339 N N . THR A 1 457 ? 75.799 -78.764 24.884 1.00 37.46 457 THR A N 1
ATOM 3340 C CA . THR A 1 457 ? 76.752 -79.787 25.405 1.00 40.45 457 THR A CA 1
ATOM 3341 C C . THR A 1 457 ? 78.216 -79.422 25.095 1.00 42.15 457 THR A C 1
ATOM 3342 O O . THR A 1 457 ? 79.084 -80.252 25.425 1.00 41.95 457 THR A O 1
ATOM 3346 N N . HIS A 1 458 ? 78.506 -78.270 24.473 1.00 43.68 458 HIS A N 1
ATOM 3347 C CA . HIS A 1 458 ? 79.898 -77.873 24.134 1.00 44.64 458 HIS A CA 1
ATOM 3348 C C . HIS A 1 458 ? 80.415 -76.895 25.189 1.00 48.02 458 HIS A C 1
ATOM 3349 O O . HIS A 1 458 ? 79.830 -75.800 25.311 1.00 43.64 458 HIS A O 1
ATOM 3356 N N . ARG A 1 459 ? 81.484 -77.301 25.886 1.00 54.66 459 ARG A N 1
ATOM 3357 C CA . ARG A 1 459 ? 82.119 -76.595 27.032 1.00 61.90 459 ARG A CA 1
ATOM 3358 C C . ARG A 1 459 ? 82.341 -75.110 26.709 1.00 56.95 459 ARG A C 1
ATOM 3359 O O . ARG A 1 459 ? 81.995 -74.291 27.583 1.00 56.65 459 ARG A O 1
ATOM 3367 N N . LYS A 1 460 ? 82.891 -74.759 25.534 1.00 52.94 460 LYS A N 1
ATOM 3368 C CA . LYS A 1 460 ? 83.304 -73.353 25.248 1.00 50.87 460 LYS A CA 1
ATOM 3369 C C . LYS A 1 460 ? 82.592 -72.741 24.037 1.00 46.10 460 LYS A C 1
ATOM 3370 O O . LYS A 1 460 ? 82.578 -71.503 23.979 1.00 45.55 460 LYS A O 1
ATOM 3376 N N . TYR A 1 461 ? 82.000 -73.529 23.134 1.00 47.22 461 TYR A N 1
ATOM 3377 C CA . TYR A 1 461 ? 81.360 -73.015 21.891 1.00 44.58 461 TYR A CA 1
ATOM 3378 C C . TYR A 1 461 ? 79.841 -73.187 21.924 1.00 45.32 461 TYR A C 1
ATOM 3379 O O . TYR A 1 461 ? 79.217 -73.007 20.854 1.00 45.50 461 TYR A O 1
ATOM 3388 N N . TYR A 1 462 ? 79.258 -73.499 23.086 1.00 43.15 462 TYR A N 1
ATOM 3389 C CA . TYR A 1 462 ? 77.785 -73.489 23.298 1.00 45.54 462 TYR A CA 1
ATOM 3390 C C . TYR A 1 462 ? 77.214 -72.185 22.724 1.00 44.78 462 TYR A C 1
ATOM 3391 O O . TYR A 1 462 ? 77.934 -71.163 22.714 1.00 41.66 462 TYR A O 1
ATOM 3400 N N . SER A 1 463 ? 75.971 -72.240 22.239 1.00 46.17 463 SER A N 1
ATOM 3401 C CA . SER A 1 463 ? 75.192 -71.119 21.642 1.00 44.79 463 SER A CA 1
ATOM 3402 C C . SER A 1 463 ? 75.782 -70.667 20.295 1.00 43.22 463 SER A C 1
ATOM 3403 O O . SER A 1 463 ? 75.525 -69.502 19.895 1.00 43.57 463 SER A O 1
ATOM 3406 N N . THR A 1 464 ? 76.511 -71.545 19.596 1.00 39.53 464 THR A N 1
ATOM 3407 C CA . THR A 1 464 ? 77.073 -71.288 18.242 1.00 35.13 464 THR A CA 1
ATOM 3408 C C . THR A 1 464 ? 76.789 -72.474 17.312 1.00 34.99 464 THR A C 1
ATOM 3409 O O . THR A 1 464 ? 76.459 -73.584 17.808 1.00 32.56 464 THR A O 1
ATOM 3413 N N . THR A 1 465 ? 76.977 -72.246 16.010 1.00 33.94 465 THR A N 1
ATOM 3414 C CA . THR A 1 465 ? 76.852 -73.272 14.942 1.00 34.95 465 THR A CA 1
ATOM 3415 C C . THR A 1 465 ? 78.041 -74.244 15.024 1.00 35.62 465 THR A C 1
ATOM 3416 O O . THR A 1 465 ? 77.825 -75.465 14.840 1.00 37.33 465 THR A O 1
ATOM 3420 N N . HIS A 1 466 ? 79.250 -73.739 15.275 1.00 35.18 466 HIS A N 1
ATOM 3421 C CA . HIS A 1 466 ? 80.493 -74.560 15.330 1.00 36.92 466 HIS A CA 1
ATOM 3422 C C . HIS A 1 466 ? 80.482 -75.439 16.584 1.00 37.83 466 HIS A C 1
ATOM 3423 O O . HIS A 1 466 ? 80.937 -76.596 16.489 1.00 36.98 466 HIS A O 1
ATOM 3430 N N . GLY A 1 467 ? 79.972 -74.922 17.708 1.00 37.62 467 GLY A N 1
ATOM 3431 C CA . GLY A 1 467 ? 79.789 -75.716 18.934 1.00 36.46 467 GLY A CA 1
ATOM 3432 C C . GLY A 1 467 ? 78.871 -76.888 18.665 1.00 37.64 467 GLY A C 1
ATOM 3433 O O . GLY A 1 467 ? 79.244 -78.028 19.019 1.00 39.09 467 GLY A O 1
ATOM 3434 N N . ALA A 1 468 ? 77.727 -76.608 18.029 1.00 36.49 468 ALA A N 1
ATOM 3435 C CA . ALA A 1 468 ? 76.729 -77.610 17.591 1.00 35.98 468 ALA A CA 1
ATOM 3436 C C . ALA A 1 468 ? 77.431 -78.677 16.748 1.00 36.00 468 ALA A C 1
ATOM 3437 O O . ALA A 1 468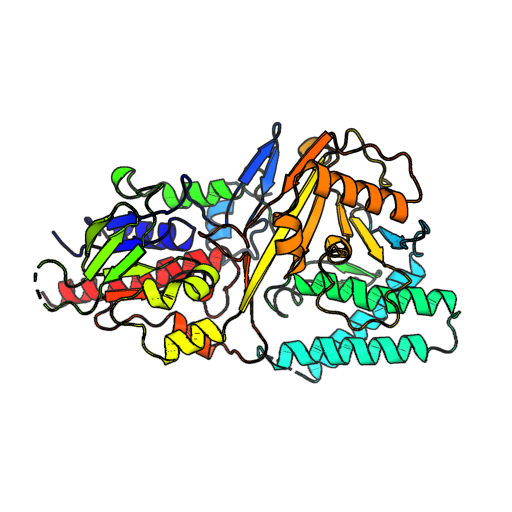 ? 77.346 -79.867 17.093 1.00 35.31 468 ALA A O 1
ATOM 3439 N N . LEU A 1 469 ? 78.136 -78.240 15.706 1.00 37.93 469 LEU A N 1
ATOM 3440 C CA . LEU A 1 469 ? 78.849 -79.128 14.752 1.00 41.78 469 LEU A CA 1
ATOM 3441 C C . LEU A 1 469 ? 79.864 -79.987 15.514 1.00 42.12 469 LEU A C 1
ATOM 3442 O O . LEU A 1 469 ? 79.816 -81.226 15.380 1.00 43.02 469 LEU A O 1
ATOM 3447 N N . LEU A 1 470 ? 80.737 -79.346 16.290 1.00 41.47 470 LEU A N 1
ATOM 3448 C CA . LEU A 1 470 ? 81.852 -80.018 17.005 1.00 43.16 470 LEU A CA 1
ATOM 3449 C C . LEU A 1 470 ? 81.297 -81.004 18.041 1.00 42.10 470 LEU A C 1
ATOM 3450 O O . LEU A 1 470 ? 81.938 -82.061 18.223 1.00 42.95 470 LEU A O 1
ATOM 3455 N N . SER A 1 471 ? 80.156 -80.693 18.672 1.00 40.09 471 SER A N 1
ATOM 3456 C CA . SER A 1 471 ? 79.491 -81.578 19.670 1.00 40.58 471 SER A CA 1
ATOM 3457 C C . SER A 1 471 ? 79.029 -82.869 18.982 1.00 39.31 471 SER A C 1
ATOM 3458 O O . SER A 1 471 ? 79.189 -83.948 19.581 1.00 36.74 471 SER A O 1
ATOM 3461 N N . GLY A 1 472 ? 78.485 -82.758 17.766 1.00 39.06 472 GLY A N 1
ATOM 3462 C CA . GLY A 1 472 ? 78.102 -83.902 16.912 1.00 40.79 472 GLY A CA 1
ATOM 3463 C C . GLY A 1 472 ? 79.292 -84.789 16.577 1.00 43.20 472 GLY A C 1
ATOM 3464 O O . GLY A 1 472 ? 79.155 -86.033 16.639 1.00 43.47 472 GLY A O 1
ATOM 3465 N N . GLN A 1 473 ? 80.421 -84.171 16.226 1.00 42.26 473 GLN A N 1
ATOM 3466 C CA . GLN A 1 473 ? 81.677 -84.872 15.860 1.00 43.31 473 GLN A CA 1
ATOM 3467 C C . GLN A 1 473 ? 82.251 -85.588 17.093 1.00 43.88 473 GLN A C 1
ATOM 3468 O O . GLN A 1 473 ? 82.790 -86.703 16.920 1.00 43.94 473 GLN A O 1
ATOM 3474 N N . ARG A 1 474 ? 82.107 -84.994 18.286 1.00 42.70 474 ARG A N 1
ATOM 3475 C CA . ARG A 1 474 ? 82.593 -85.547 19.585 1.00 43.25 474 ARG A CA 1
ATOM 3476 C C . ARG A 1 474 ? 81.889 -86.879 19.889 1.00 42.17 474 ARG A C 1
ATOM 3477 O O . ARG A 1 474 ? 82.592 -87.850 20.223 1.00 41.83 474 ARG A O 1
ATOM 3485 N N . GLU A 1 475 ? 80.556 -86.916 19.795 1.00 41.33 475 GLU A N 1
ATOM 3486 C CA . GLU A 1 475 ? 79.740 -88.123 20.108 1.00 43.20 475 GLU A CA 1
ATOM 3487 C C . GLU A 1 475 ? 79.975 -89.189 19.032 1.00 44.90 475 GLU A C 1
ATOM 3488 O O . GLU A 1 475 ? 80.056 -90.377 19.397 1.00 47.52 475 GLU A O 1
ATOM 3494 N N . ALA A 1 476 ? 80.092 -88.784 17.765 1.00 43.60 476 ALA A N 1
ATOM 3495 C CA . ALA A 1 476 ? 80.449 -89.672 16.637 1.00 43.21 476 ALA A CA 1
ATOM 3496 C C . ALA A 1 476 ? 81.809 -90.306 16.922 1.00 43.82 476 ALA A C 1
ATOM 3497 O O . ALA A 1 476 ? 81.886 -91.551 16.922 1.00 42.99 476 ALA A O 1
ATOM 3499 N N . ALA A 1 477 ? 82.818 -89.468 17.201 1.00 45.10 477 ALA A N 1
ATOM 3500 C CA . ALA A 1 477 ? 84.219 -89.865 17.497 1.00 49.15 477 ALA A CA 1
ATOM 3501 C C . ALA A 1 477 ? 84.258 -90.912 18.622 1.00 51.68 477 ALA A C 1
ATOM 3502 O O . ALA A 1 477 ? 85.158 -91.780 18.586 1.00 52.35 477 ALA A O 1
ATOM 3504 N N . ARG A 1 478 ? 83.310 -90.824 19.566 1.00 51.39 478 ARG A N 1
ATOM 3505 C CA . ARG A 1 478 ? 83.154 -91.715 20.748 1.00 53.86 478 ARG A CA 1
ATOM 3506 C C . ARG A 1 478 ? 82.791 -93.130 20.282 1.00 55.80 478 ARG A C 1
ATOM 3507 O O . ARG A 1 478 ? 83.471 -94.084 20.708 1.00 56.76 478 ARG A O 1
ATOM 3515 N N . LEU A 1 479 ? 81.753 -93.256 19.448 1.00 58.66 479 LEU A N 1
ATOM 3516 C CA . LEU A 1 479 ? 81.304 -94.551 18.856 1.00 62.21 479 LEU A CA 1
ATOM 3517 C C . LEU A 1 479 ? 82.379 -95.066 17.894 1.00 62.90 479 LEU A C 1
ATOM 3518 O O . LEU A 1 479 ? 82.679 -96.270 17.942 1.00 65.66 479 LEU A O 1
ATOM 3523 N N . ILE A 1 480 ? 82.924 -94.177 17.060 1.00 60.97 480 ILE A N 1
ATOM 3524 C CA . ILE A 1 480 ? 84.061 -94.464 16.135 1.00 61.77 480 ILE A CA 1
ATOM 3525 C C . ILE A 1 480 ? 85.195 -95.123 16.933 1.00 65.19 480 ILE A C 1
ATOM 3526 O O . ILE A 1 480 ? 85.674 -96.181 16.490 1.00 65.96 480 ILE A O 1
ATOM 3531 N N . GLU A 1 481 ? 85.591 -94.528 18.064 1.00 67.89 481 GLU A N 1
ATOM 3532 C CA . GLU A 1 481 ? 86.684 -95.045 18.935 1.00 76.37 481 GLU A CA 1
ATOM 3533 C C . GLU A 1 481 ? 86.281 -96.405 19.520 1.00 75.15 481 GLU A C 1
ATOM 3534 O O . GLU A 1 481 ? 87.126 -97.313 19.498 1.00 74.58 481 GLU A O 1
ATOM 3540 N N . MET A 1 482 ? 85.034 -96.541 19.987 1.00 73.72 482 MET A N 1
ATOM 3541 C CA . MET A 1 482 ? 84.500 -97.775 20.629 1.00 76.22 482 MET A CA 1
ATOM 3542 C C . MET A 1 482 ? 84.658 -98.983 19.690 1.00 75.46 482 MET A C 1
ATOM 3543 O O . MET A 1 482 ? 84.949 -100.078 20.203 1.00 75.76 482 MET A O 1
ATOM 3548 N N . TYR A 1 483 ? 84.486 -98.792 18.377 1.00 79.66 483 TYR A N 1
ATOM 3549 C CA . TYR A 1 483 ? 84.420 -99.877 17.358 1.00 84.97 483 TYR A CA 1
ATOM 3550 C C . TYR A 1 483 ? 85.717 -99.985 16.534 1.00 96.04 483 TYR A C 1
ATOM 3551 O O . TYR A 1 483 ? 85.855 -101.006 15.827 1.00 100.01 483 TYR A O 1
ATOM 3560 N N . ARG A 1 484 ? 86.636 -99.012 16.611 1.00 106.79 484 ARG A N 1
ATOM 3561 C CA . ARG A 1 484 ? 88.063 -99.221 16.227 1.00 120.20 484 ARG A CA 1
ATOM 3562 C C . ARG A 1 484 ? 88.685 -100.205 17.226 1.00 140.28 484 ARG A C 1
ATOM 3563 O O . ARG A 1 484 ? 89.514 -101.034 16.797 1.00 161.73 484 ARG A O 1
ATOM 3571 N N . ASP A 1 485 ? 88.292 -100.105 18.503 1.00 146.96 485 ASP A N 1
ATOM 3572 C CA . ASP A 1 485 ? 88.789 -100.946 19.626 1.00 151.08 485 ASP A CA 1
ATOM 3573 C C . ASP A 1 485 ? 88.204 -102.361 19.526 1.00 161.85 485 ASP A C 1
ATOM 3574 O O . ASP A 1 485 ? 88.931 -103.310 19.878 1.00 161.96 485 ASP A O 1
ATOM 3579 N N . LEU A 1 486 ? 86.947 -102.498 19.081 1.00 163.92 486 LEU A N 1
ATOM 3580 C CA . LEU A 1 486 ? 86.274 -103.811 18.866 1.00 157.56 486 LEU A CA 1
ATOM 3581 C C . LEU A 1 486 ? 86.673 -104.409 17.503 1.00 156.20 486 LEU A C 1
ATOM 3582 O O . LEU A 1 486 ? 86.299 -105.572 17.257 1.00 152.35 486 LEU A O 1
ATOM 3587 N N . PHE A 1 487 ? 87.402 -103.666 16.656 1.00 156.81 487 PHE A N 1
ATOM 3588 C CA . PHE A 1 487 ? 88.160 -104.200 15.488 1.00 162.86 487 PHE A CA 1
ATOM 3589 C C . PHE A 1 487 ? 89.572 -104.602 15.941 1.00 175.11 487 PHE A C 1
ATOM 3590 O O . PHE A 1 487 ? 90.037 -105.688 15.531 1.00 183.04 487 PHE A O 1
ATOM 3598 N N . GLN A 1 488 ? 90.231 -103.749 16.738 1.00 172.91 488 GLN A N 1
ATOM 3599 C CA . GLN A 1 488 ? 91.590 -103.983 17.306 1.00 166.10 488 GLN A CA 1
ATOM 3600 C C . GLN A 1 488 ? 91.556 -105.167 18.285 1.00 173.84 488 GLN A C 1
ATOM 3601 O O . GLN A 1 488 ? 92.583 -105.868 18.375 1.00 179.96 488 GLN A O 1
ATOM 3607 N N . GLN A 1 489 ? 90.433 -105.378 18.989 1.00 173.18 489 GLN A N 1
ATOM 3608 C CA . GLN A 1 489 ? 90.187 -106.571 19.852 1.00 166.50 489 GLN A CA 1
ATOM 3609 C C . GLN A 1 489 ? 89.939 -107.797 18.958 1.00 164.83 489 GLN A C 1
ATOM 3610 O O . GLN A 1 489 ? 90.754 -108.743 19.018 1.00 157.15 489 GLN A O 1
ATOM 3616 N N . SER A 1 490 ? 88.865 -107.771 18.158 1.00 157.00 490 SER A N 1
ATOM 3617 C CA . SER A 1 490 ? 88.415 -108.885 17.276 1.00 145.48 490 SER A CA 1
ATOM 3618 C C . SER A 1 490 ? 89.416 -109.090 16.133 1.00 138.76 490 SER A C 1
ATOM 3619 O O . SER A 1 490 ? 89.670 -110.229 15.726 1.00 131.94 490 SER A O 1
#

Solvent-accessible surface area: 21650 Å² total; per-residue (Å²): 144,40,28,63,1,2,0,6,12,0,16,9,5,0,0,1,0,0,48,14,0,41,121,95,57,19,106,54,6,29,0,2,13,24,27,77,128,33,1,16,50,4,70,23,37,138,59,69,193,12,13,11,18,15,14,26,22,117,1,66,21,30,179,79,13,36,0,43,127,37,0,98,74,72,64,31,36,162,141,36,69,33,1,21,15,2,23,133,15,177,92,3,73,173,97,14,28,60,81,0,3,64,30,8,33,90,2,33,78,96,17,59,140,173,87,155,82,11,96,32,32,73,24,6,9,73,118,0,40,82,70,0,7,59,83,6,108,114,53,118,130,26,92,110,76,22,20,140,25,20,6,1,0,4,5,1,20,27,9,57,40,52,24,66,12,18,18,95,43,42,68,35,42,65,35,30,104,174,16,71,94,67,92,92,134,39,5,51,39,63,10,30,48,0,1,28,60,0,0,77,38,8,14,132,58,15,60,98,143,2,30,63,87,52,22,31,12,129,5,0,38,15,98,74,156,154,7,46,0,32,0,43,1,75,94,104,82,114,20,67,0,39,6,0,0,2,14,31,6,3,4,7,8,67,167,51,35,106,66,6,2,150,64,54,13,59,118,75,4,31,28,0,0,101,100,12,2,27,19,14,8,0,8,0,11,0,20,3,112,114,64,56,24,27,132,81,11,57,8,4,20,0,0,10,50,92,7,5,103,34,124,37,137,87,21,66,82,123,58,6,50,35,18,0,26,5,2,66,30,33,142,48,56,174,86,35,27,52,2,0,8,1,63,0,4,28,106,2,0,61,39,0,19,112,49,70,71,136,35,0,4,57,43,0,0,76,4,0,66,100,0,41,53,53,96,118,1,82,100,14,142,115,38,38,43,6,44,12,6,63,49,63,87,20,58,0,12,45,6,73,40,63,90,40,7,56,50,49,4,14,119,61,2,8,120,28,2,95,60,35,20,0,0,2,5,6,9,8,7,13,157,126,68,36,30,42,16,17,0,13,4,50,0,0,70,70,0,0,45,75,0,22,94,59,58,107,68,71,165,153,141,128

Secondary structure (DSSP, 8-state):
----EEEE--BHHHHHHHHHHHHTT--SEEEE-SSSSSBTT--EEESSS-EEESS---EE-STT-HHHHHHHHTT-----EEEEEETTSPBPPHHHHHHHHHHHHHHHHHHHHH---HHHHHHHHHHHHHHHHHHHHH-SSS-HHHHHHHHHHHHHHHHHHHT-S-STTSSS-EE-TTS-EEPPTTSEE--TT-THHHHHHHHTTS-TTTEESS--EEEEE-S----SEEEEETT--EEEESEEEE---HHHHHHHHHHHEESPPPHHHHHHHHHSEEE-EEEEEEEESS--S-TTEEEEEEE-GGGSS---SS--TTSGGGG--EEEE-S-HHHH-EEEEEEEESHHHHHHHHS-HHHHHHHHHHHHHHHHS-TTPPPPSEEEE--TTT-TTTSSSEEE--BTB-HHHHHHHHSPPGGGSEEE-SGGG-TTTTTSHHHHHHHHHHHHHHHHHHHHHHHHH-

Foldseek 3Di:
DAFAEEEEAQALLSLLQQLLLVVLVNPRFAYEHQAQDHHQQFDWDDDDQWIDTFGAFWDFDAPPQVLNVLCVVVVQWDAFAAWEFELQQHTDDPCLLLVLLVLLQVLLVVLVVVFAWLQRQVVSLVVSLVVSLCCLVVPPPDDPLSSLQSLLVNVLVVLVCQQDQGVVSVVQWHADPSRGTDGDDRGIIGRGNGSVVSSCSSNVSPDPRRYHHSWHWFAWEACQPCANIWTQTPVGDTDGGPAYEYAFALLLCLVRQVRHYVPHDDVLLVVLSVQWDFKAKKKKKFAAPADPDDRNHQWYFYRHSVCSPDPDDDDPLVCLVVSWRTWGADPPCVRVPRMTMTMGMHPSLQSLLVDDPQRNQVVVLVSCCSRNVNNPRDRGPDMDMDDQCPPSRRNHRWIHSHNRDTLVSLCSNQDADPPNRYGYAYLSNQSPRGSHSSSRSVRSSVSSVVVSVVVVVVVVVD

Nearest PDB structures (foldseek):
  7oy0-assembly1_A-2  TM=1.002E+00  e=3.604E-100  Homo sapiens
  7oxl-assembly1_A-2  TM=9.975E-01  e=5.706E-87  Homo sapiens
  5lfo-assembly1_A  TM=8.745E-01  e=7.153E-54  Mus musculus
  5lae-assembly1_A  TM=8.716E-01  e=4.374E-52  Mus musculus
  5lgb-assembly1_A  TM=8.545E-01  e=5.952E-50  Mus musculus